Protein AF-A0A1B3JFD3-F1 (afdb_monomer_lite)

Radius of gyration: 46.55 Å; chains: 1; bounding box: 98×53×133 Å

Structure (mmCIF, N/CA/C/O backbone):
data_AF-A0A1B3JFD3-F1
#
_entry.id   AF-A0A1B3JFD3-F1
#
loop_
_atom_site.group_PDB
_atom_site.id
_atom_site.type_symbol
_atom_site.label_atom_id
_atom_site.label_alt_id
_atom_site.label_comp_id
_atom_site.label_asym_id
_atom_site.label_entity_id
_atom_site.label_seq_id
_atom_site.pdbx_PDB_ins_code
_atom_site.Cartn_x
_atom_site.Cartn_y
_atom_site.Cartn_z
_atom_site.occupancy
_atom_site.B_iso_or_equiv
_atom_site.auth_seq_id
_atom_site.auth_comp_id
_atom_site.auth_asym_id
_atom_site.auth_atom_id
_atom_site.pdbx_PDB_model_num
ATOM 1 N N . MET A 1 1 ? -37.558 21.128 37.656 1.00 67.69 1 MET A N 1
ATOM 2 C CA . MET A 1 1 ? -36.703 22.256 37.203 1.00 67.69 1 MET A CA 1
ATOM 3 C C . MET A 1 1 ? -37.104 22.607 35.773 1.00 67.69 1 MET A C 1
ATOM 5 O O . MET A 1 1 ? -37.895 21.861 35.217 1.00 67.69 1 MET A O 1
ATOM 9 N N . SER A 1 2 ? -36.701 23.749 35.204 1.00 84.75 2 SER A N 1
ATOM 10 C CA . SER A 1 2 ? -36.927 23.983 33.767 1.00 84.75 2 SER A CA 1
ATOM 11 C C . SER A 1 2 ? -35.611 23.832 33.019 1.00 84.75 2 SER A C 1
ATOM 13 O O . SER A 1 2 ? -34.576 24.334 33.464 1.00 84.75 2 SER A O 1
ATOM 15 N N . THR A 1 3 ? -35.656 23.081 31.927 1.00 93.62 3 THR A N 1
ATOM 16 C CA . THR A 1 3 ? -34.480 22.686 31.157 1.00 93.62 3 THR A CA 1
ATOM 17 C C . THR A 1 3 ? -34.774 22.901 29.687 1.00 93.62 3 THR A C 1
ATOM 19 O O . THR A 1 3 ? -35.862 22.597 29.202 1.00 93.62 3 THR A O 1
ATOM 22 N N . THR A 1 4 ? -33.798 23.416 28.959 1.00 97.06 4 THR A N 1
ATOM 23 C CA . THR A 1 4 ? -33.841 23.520 27.509 1.00 97.06 4 THR A CA 1
ATOM 24 C C . THR A 1 4 ? -33.035 22.377 26.895 1.00 97.06 4 THR A C 1
ATOM 26 O O . THR A 1 4 ? -31.873 22.170 27.241 1.00 97.06 4 THR A O 1
ATOM 29 N N . LEU A 1 5 ? -33.648 21.653 25.956 1.00 97.81 5 LEU A N 1
ATOM 30 C CA . LEU A 1 5 ? -32.983 20.688 25.084 1.00 97.81 5 LEU A CA 1
ATOM 31 C C . LEU A 1 5 ? -32.737 21.334 23.718 1.00 97.81 5 LEU A C 1
ATOM 33 O O . LEU A 1 5 ? -33.688 21.691 23.017 1.00 97.81 5 LEU A O 1
ATOM 37 N N . LYS A 1 6 ? -31.473 21.444 23.311 1.00 97.62 6 LYS A N 1
ATOM 38 C CA . LYS A 1 6 ? -31.093 21.825 21.943 1.00 97.62 6 LYS A CA 1
ATOM 39 C C . LYS A 1 6 ? -30.665 20.602 21.150 1.00 97.62 6 LYS A C 1
ATOM 41 O O . LYS A 1 6 ? -29.952 19.751 21.667 1.00 97.62 6 LYS A O 1
ATOM 46 N N . VAL A 1 7 ? -31.051 20.553 19.880 1.00 95.06 7 VAL A N 1
ATOM 47 C CA . VAL A 1 7 ? -30.581 19.555 18.913 1.00 95.06 7 VAL A CA 1
ATOM 48 C C . VAL A 1 7 ? -29.623 20.251 17.958 1.00 95.06 7 VAL A C 1
ATOM 50 O O . VAL A 1 7 ? -29.996 21.242 17.325 1.00 95.06 7 VAL A O 1
ATOM 53 N N . LEU A 1 8 ? -28.390 19.763 17.864 1.00 90.62 8 LEU A N 1
ATOM 54 C CA . LEU A 1 8 ? -27.303 20.395 17.119 1.00 90.62 8 LEU A CA 1
ATOM 55 C C . LEU A 1 8 ? -26.774 19.440 16.057 1.00 90.62 8 LEU A C 1
ATOM 57 O O . LEU A 1 8 ? -26.380 18.330 16.388 1.00 90.62 8 LEU A O 1
ATOM 61 N N . ASN A 1 9 ? -26.712 19.877 14.801 1.00 85.12 9 ASN A N 1
ATOM 62 C CA . ASN A 1 9 ? -25.955 19.162 13.769 1.00 85.12 9 ASN A CA 1
ATOM 63 C C . ASN A 1 9 ? -24.519 19.716 13.686 1.00 85.12 9 ASN A C 1
ATOM 65 O O . ASN A 1 9 ? -24.096 20.484 14.547 1.00 85.12 9 ASN A O 1
ATOM 69 N N . ALA A 1 10 ? -23.766 19.370 12.640 1.00 78.81 10 ALA A N 1
ATOM 70 C CA . ALA A 1 10 ? -22.376 19.811 12.465 1.00 78.81 10 ALA A CA 1
ATOM 71 C C . ALA A 1 10 ? -22.173 21.335 12.330 1.00 78.81 10 ALA A C 1
ATOM 73 O O . ALA A 1 10 ? -21.041 21.809 12.383 1.00 78.81 10 ALA A O 1
ATOM 74 N N . LYS A 1 11 ? -23.234 22.113 12.079 1.00 80.00 11 LYS A N 1
ATOM 75 C CA . LYS A 1 11 ? -23.126 23.537 11.710 1.00 80.00 11 LYS A CA 1
ATOM 76 C C . LYS A 1 11 ? -23.985 24.465 12.556 1.00 80.00 11 LYS A C 1
ATOM 78 O O . LYS A 1 11 ? -23.666 25.646 12.657 1.00 80.00 11 LYS A O 1
ATOM 83 N N . THR A 1 12 ? -25.116 23.985 13.068 1.00 87.25 12 THR A N 1
ATOM 84 C CA . THR A 1 12 ? -26.109 24.841 13.715 1.00 87.25 12 THR A CA 1
ATOM 85 C C . THR A 1 12 ? -26.980 24.079 14.712 1.00 87.25 12 THR A C 1
ATOM 87 O O . THR A 1 12 ? -27.042 22.848 14.718 1.00 87.25 12 THR A O 1
ATOM 90 N N . VAL A 1 13 ? -27.693 24.843 15.537 1.00 92.38 13 VAL A N 1
ATOM 91 C CA . VAL A 1 13 ? -28.833 24.355 16.312 1.00 92.38 13 VAL A CA 1
ATOM 92 C C . VAL A 1 13 ? -30.008 24.197 15.347 1.00 92.38 13 VAL A C 1
ATOM 94 O O . VAL A 1 13 ? -30.421 25.158 14.699 1.00 92.38 13 VAL A O 1
ATOM 97 N N . ILE A 1 14 ? -30.521 22.976 15.223 1.00 92.31 14 ILE A N 1
ATOM 98 C CA . ILE A 1 14 ? -31.625 22.627 14.319 1.00 92.31 14 ILE A CA 1
ATOM 99 C C . ILE A 1 14 ? -32.972 22.509 15.037 1.00 92.31 14 ILE A C 1
ATOM 101 O O . ILE A 1 14 ? -34.009 22.550 14.377 1.00 92.31 14 ILE A O 1
ATOM 105 N N . ALA A 1 15 ? -32.973 22.388 16.367 1.00 95.06 15 ALA A N 1
ATOM 106 C CA . ALA A 1 15 ? -34.175 22.479 17.189 1.00 95.06 15 ALA A CA 1
ATOM 107 C C . ALA A 1 15 ? -33.844 22.945 18.615 1.00 95.06 15 ALA A C 1
ATOM 109 O O . ALA A 1 15 ? -32.743 22.710 19.113 1.00 95.06 15 ALA A O 1
ATOM 110 N N . GLU A 1 16 ? -34.810 23.583 19.273 1.00 97.19 16 GLU A N 1
ATOM 111 C CA . GLU A 1 16 ? -34.742 23.999 20.675 1.00 97.19 16 GLU A CA 1
ATOM 112 C C . GLU A 1 16 ? -36.105 23.755 21.332 1.00 97.19 16 GLU A C 1
ATOM 114 O O . GLU A 1 16 ? -37.141 24.176 20.810 1.00 97.19 16 GLU A O 1
ATOM 119 N N . HIS A 1 17 ? -36.104 23.071 22.473 1.00 97.00 17 HIS A N 1
ATOM 120 C CA . HIS A 1 17 ? -37.307 22.692 23.204 1.00 97.00 17 HIS A CA 1
ATOM 121 C C . HIS A 1 17 ? -37.165 23.072 24.673 1.00 97.00 17 HIS A C 1
ATOM 123 O O . HIS A 1 17 ? -36.239 22.624 25.342 1.00 97.00 17 HIS A O 1
ATOM 129 N N . LYS A 1 18 ? -38.103 23.870 25.187 1.00 94.94 18 LYS A N 1
ATOM 130 C CA . LYS A 1 18 ? -38.190 24.174 26.619 1.00 94.94 18 LYS A CA 1
ATOM 131 C C . LYS A 1 18 ? -39.050 23.137 27.322 1.00 94.94 18 LYS A C 1
ATOM 133 O O . LYS A 1 18 ? -40.176 22.892 26.892 1.00 94.94 18 LYS A O 1
ATOM 138 N N . ILE A 1 19 ? -38.530 22.587 28.408 1.00 91.81 19 ILE A N 1
ATOM 139 C CA . ILE A 1 19 ? -39.167 21.565 29.234 1.00 91.81 19 ILE A CA 1
ATOM 140 C C . ILE A 1 19 ? -39.502 22.214 30.569 1.00 91.81 19 ILE A C 1
ATOM 142 O O . ILE A 1 19 ? -38.628 22.764 31.247 1.00 91.81 19 ILE A O 1
ATOM 146 N N . LYS A 1 20 ? -40.780 22.199 30.939 1.00 85.50 20 LYS A N 1
ATOM 147 C CA . LYS A 1 20 ? -41.212 22.651 32.262 1.00 85.50 20 LYS A CA 1
ATOM 148 C C . LYS A 1 20 ? -41.228 21.474 33.223 1.00 85.50 20 LYS A C 1
ATOM 150 O O . LYS A 1 20 ? -41.463 20.341 32.825 1.00 85.50 20 LYS A O 1
ATOM 155 N N . GLN A 1 21 ? -41.066 21.775 34.504 1.00 82.31 21 GLN A N 1
ATOM 156 C CA . GLN A 1 21 ? -41.149 20.781 35.567 1.00 82.31 21 GLN A CA 1
ATOM 157 C C . GLN A 1 21 ? -42.465 19.985 35.497 1.00 82.31 21 GLN A C 1
ATOM 159 O O . GLN A 1 21 ? -43.544 20.583 35.498 1.00 82.31 21 GLN A O 1
ATOM 164 N N . GLY A 1 22 ? -42.358 18.654 35.454 1.00 81.75 22 GLY A N 1
ATOM 165 C CA . GLY A 1 22 ? -43.483 17.714 35.362 1.00 81.75 22 GLY A CA 1
ATOM 166 C C . GLY A 1 22 ? -44.021 17.461 33.943 1.00 81.75 22 GLY A C 1
ATOM 167 O O . GLY A 1 22 ? -44.884 16.594 33.758 1.00 81.75 22 GLY A O 1
ATOM 168 N N . GLU A 1 23 ? -43.535 18.185 32.928 1.00 88.75 23 GLU A N 1
ATOM 169 C CA . GLU A 1 23 ? -43.819 17.897 31.519 1.00 88.75 23 GLU A CA 1
ATOM 170 C C . GLU A 1 23 ? -42.785 16.908 30.966 1.00 88.75 23 GLU A C 1
ATOM 172 O O . GLU A 1 23 ? -41.596 17.031 31.230 1.00 88.75 23 GLU A O 1
ATOM 177 N N . THR A 1 24 ? -43.238 15.953 30.151 1.00 94.44 24 THR A N 1
ATOM 178 C CA . THR A 1 24 ? -42.341 15.048 29.419 1.00 94.44 24 THR A CA 1
ATOM 179 C C . THR A 1 24 ? -42.234 15.528 27.978 1.00 94.44 24 THR A C 1
ATOM 181 O O . THR A 1 24 ? -43.244 15.616 27.274 1.00 94.44 24 THR A O 1
ATOM 184 N N . LEU A 1 25 ? -41.020 15.818 27.522 1.00 96.88 25 LEU A N 1
ATOM 185 C CA . LEU A 1 25 ? -40.725 16.074 26.118 1.00 96.88 25 LEU A CA 1
ATOM 186 C C . LEU A 1 25 ? -40.515 14.749 25.386 1.00 96.88 25 LEU A C 1
ATOM 188 O O . LEU A 1 25 ? -39.756 13.898 25.831 1.00 96.88 25 LEU A O 1
ATOM 192 N N . THR A 1 26 ? -41.139 14.588 24.223 1.00 97.62 26 THR A N 1
ATOM 193 C CA . THR A 1 26 ? -40.917 13.430 23.352 1.00 97.62 26 THR A CA 1
ATOM 194 C C . THR A 1 26 ? -40.580 13.902 21.946 1.00 97.62 26 THR A C 1
ATOM 196 O O . THR A 1 26 ? -41.347 14.658 21.348 1.00 97.62 26 THR A O 1
ATOM 199 N N . LEU A 1 27 ? -39.450 13.448 21.408 1.00 96.19 27 LEU A N 1
ATOM 200 C CA . LEU A 1 27 ? -39.005 13.758 20.048 1.00 96.19 27 LEU A CA 1
ATOM 201 C C . LEU A 1 27 ? -38.367 12.534 19.390 1.00 96.19 27 LEU A C 1
ATOM 203 O O . LEU A 1 27 ? -37.886 11.652 20.083 1.00 96.19 27 LEU A O 1
ATOM 207 N N . ALA A 1 28 ? -38.349 12.491 18.059 1.00 93.31 28 ALA A N 1
ATOM 208 C CA . ALA A 1 28 ? -37.604 11.478 17.315 1.00 93.31 28 ALA A CA 1
ATOM 209 C C . ALA A 1 28 ? -36.118 11.838 17.236 1.00 93.31 28 ALA A C 1
ATOM 211 O O . ALA A 1 28 ? -35.778 13.018 17.062 1.00 93.31 28 ALA A O 1
ATOM 212 N N . ALA A 1 29 ? -35.255 10.826 17.302 1.00 91.00 29 ALA A N 1
ATOM 213 C CA . ALA A 1 29 ? -33.832 11.002 17.107 1.00 91.00 29 ALA A CA 1
ATOM 214 C C . ALA A 1 29 ? -33.533 11.579 15.714 1.00 91.00 29 ALA A C 1
ATOM 216 O O . ALA A 1 29 ? -34.183 11.281 14.708 1.00 91.00 29 ALA A O 1
ATOM 217 N N . LYS A 1 30 ? -32.537 12.457 15.652 1.00 86.81 30 LYS A N 1
ATOM 218 C CA . LYS A 1 30 ? -31.937 12.952 14.418 1.00 86.81 30 LYS A CA 1
ATOM 219 C C . LYS A 1 30 ? -30.592 12.278 14.209 1.00 86.81 30 LYS A C 1
ATOM 221 O O . LYS A 1 30 ? -29.799 12.164 15.137 1.00 86.81 30 LYS A O 1
ATOM 226 N N . VAL A 1 31 ? -30.365 11.839 12.979 1.00 79.38 31 VAL A N 1
ATOM 227 C CA . VAL A 1 31 ? -29.081 11.317 12.514 1.00 79.38 31 VAL A CA 1
ATOM 228 C C . VAL A 1 31 ? -28.057 12.450 12.538 1.00 79.38 31 VAL A C 1
ATOM 230 O O . VAL A 1 31 ? -28.386 13.577 12.161 1.00 79.38 31 VAL A O 1
ATOM 233 N N . GLU A 1 32 ? -26.834 12.143 12.972 1.00 78.88 32 GLU A N 1
ATOM 234 C CA . GLU A 1 32 ? -25.719 13.096 13.019 1.00 78.88 32 GLU A CA 1
ATOM 235 C C . GLU A 1 32 ? -26.036 14.355 13.848 1.00 78.88 32 GLU A C 1
ATOM 237 O O . GLU A 1 32 ? -25.818 15.495 13.414 1.00 78.88 32 GLU A O 1
ATOM 242 N N . ALA A 1 33 ? -26.591 14.148 15.048 1.00 86.62 33 ALA A N 1
ATOM 243 C CA . ALA A 1 33 ? -26.968 15.230 15.946 1.00 86.62 33 ALA A CA 1
ATOM 244 C C . ALA A 1 33 ? -26.522 15.002 17.396 1.00 86.62 33 ALA A C 1
ATOM 246 O O . ALA A 1 33 ? -26.623 13.904 17.936 1.00 86.62 33 ALA A O 1
ATOM 247 N N . ASN A 1 34 ? -26.093 16.075 18.057 1.00 91.12 34 ASN A N 1
ATOM 248 C CA . ASN A 1 34 ? -25.919 16.115 19.506 1.00 91.12 34 ASN A CA 1
ATOM 249 C C . ASN A 1 34 ? -27.153 16.719 20.182 1.00 91.12 34 ASN A C 1
ATOM 251 O O . ASN A 1 34 ? -27.829 17.588 19.622 1.00 91.12 34 ASN A O 1
ATOM 255 N N . TYR A 1 35 ? -27.400 16.292 21.415 1.00 95.56 35 TYR A N 1
ATOM 256 C CA . TYR A 1 35 ? -28.469 16.775 22.278 1.00 95.56 35 TYR A CA 1
ATOM 257 C C . TYR A 1 35 ? -27.849 17.513 23.458 1.00 95.56 35 TYR A C 1
ATOM 259 O O . TYR A 1 35 ? -27.209 16.898 24.306 1.00 95.56 35 TYR A O 1
ATOM 267 N N . GLN A 1 36 ? -28.006 18.833 23.507 1.00 97.25 36 GLN A N 1
ATOM 268 C CA . GLN A 1 36 ? -27.461 19.653 24.583 1.00 97.25 36 GLN A CA 1
ATOM 269 C C . GLN A 1 36 ? -28.533 19.965 25.621 1.00 97.25 36 GLN A C 1
ATOM 271 O O . GLN A 1 36 ? -29.562 20.557 25.284 1.00 97.25 36 GLN A O 1
ATOM 276 N N . LEU A 1 37 ? -28.263 19.612 26.876 1.00 97.75 37 LEU A N 1
ATOM 277 C CA . LEU A 1 37 ? -29.074 19.998 28.027 1.00 97.75 37 LEU A CA 1
ATOM 278 C C . LEU A 1 37 ? -28.576 21.321 28.611 1.00 97.75 37 LEU A C 1
ATOM 280 O O . LEU A 1 37 ? -27.370 21.545 28.735 1.00 97.75 37 LEU A O 1
ATOM 284 N N . ILE A 1 38 ? -29.516 22.191 28.974 1.00 96.69 38 ILE A N 1
ATOM 285 C CA . ILE A 1 38 ? -29.259 23.484 29.614 1.00 96.69 38 ILE A CA 1
ATOM 286 C C . ILE A 1 38 ? -30.293 23.673 30.725 1.00 96.69 38 ILE A C 1
ATOM 288 O O . ILE A 1 38 ? -31.486 23.731 30.450 1.00 96.69 38 ILE A O 1
ATOM 292 N N . ASP A 1 39 ? -29.862 23.773 31.976 1.00 94.00 39 ASP A N 1
ATOM 293 C CA . ASP A 1 39 ? -30.694 24.241 33.081 1.00 94.00 39 ASP A CA 1
ATOM 294 C C . ASP A 1 39 ? -30.946 25.745 32.906 1.00 94.00 39 ASP A C 1
ATOM 296 O O . ASP A 1 39 ? -30.015 26.550 32.840 1.00 94.00 39 ASP A O 1
ATOM 300 N N . ASP A 1 40 ? -32.216 26.143 32.813 1.00 92.81 40 ASP A N 1
ATOM 301 C CA . ASP A 1 40 ? -32.573 27.532 32.506 1.00 92.81 40 ASP A CA 1
ATOM 302 C C . ASP A 1 40 ? -32.236 28.508 33.646 1.00 92.81 40 ASP A C 1
ATOM 304 O O . ASP A 1 40 ? -32.199 29.722 33.426 1.00 92.81 40 ASP A O 1
ATOM 308 N N . LYS A 1 41 ? -32.030 28.013 34.875 1.00 91.50 41 LYS A N 1
ATOM 309 C CA . LYS A 1 41 ? -31.653 28.841 36.027 1.00 91.50 41 LYS A CA 1
ATOM 310 C C . LYS A 1 41 ? -30.163 29.137 36.028 1.00 91.50 41 LYS A C 1
ATOM 312 O O . LYS A 1 41 ? -29.781 30.262 36.345 1.00 91.50 41 LYS A O 1
ATOM 317 N N . THR A 1 42 ? -29.335 28.136 35.738 1.00 93.12 42 THR A N 1
ATOM 318 C CA . THR A 1 42 ? -27.872 28.273 35.812 1.00 93.12 42 THR A CA 1
ATOM 319 C C . THR A 1 42 ? -27.261 28.682 34.473 1.00 93.12 42 THR A C 1
ATOM 321 O O . THR A 1 42 ? -26.206 29.309 34.455 1.00 93.12 42 THR A O 1
ATOM 324 N N . GLY A 1 43 ? -27.924 28.364 33.358 1.00 93.50 43 GLY A N 1
ATOM 325 C CA . GLY A 1 43 ? -27.378 28.506 32.007 1.00 93.50 43 GLY A CA 1
ATOM 326 C C . GLY A 1 43 ? -26.369 27.415 31.627 1.00 93.50 43 GLY A C 1
ATOM 327 O O . GLY A 1 43 ? -25.823 27.461 30.526 1.00 93.50 43 GLY A O 1
ATOM 328 N N . PHE A 1 44 ? -26.138 26.439 32.508 1.00 94.19 44 PHE A N 1
ATOM 329 C CA . PHE A 1 44 ? -25.212 25.318 32.335 1.00 94.19 44 PHE A CA 1
ATOM 330 C C . PHE A 1 44 ? -25.976 24.001 32.179 1.00 94.19 44 PHE A C 1
ATOM 332 O O . PHE A 1 44 ? -27.167 23.930 32.465 1.00 94.19 44 PHE A O 1
ATOM 339 N N . GLY A 1 45 ? -25.313 22.943 31.723 1.00 95.25 45 GLY A N 1
ATOM 340 C CA . GLY A 1 45 ? -25.900 21.606 31.719 1.00 95.25 45 GLY A CA 1
ATOM 341 C C . GLY A 1 45 ? -26.154 21.116 33.151 1.00 95.25 45 GLY A C 1
ATOM 342 O O . GLY A 1 45 ? -25.336 21.393 34.029 1.00 95.25 45 GLY A O 1
ATOM 343 N N . PRO A 1 46 ? -27.256 20.388 33.415 1.00 93.19 46 PRO A N 1
ATOM 344 C CA . PRO A 1 46 ? -27.441 19.694 34.688 1.00 93.19 46 PRO A CA 1
ATOM 345 C C . PRO A 1 46 ? -26.231 18.810 35.009 1.00 93.19 46 PRO A C 1
ATOM 347 O O . PRO A 1 46 ? -25.808 18.043 34.148 1.00 93.19 46 PRO A O 1
ATOM 350 N N . GLU A 1 47 ? -25.682 18.889 36.222 1.00 86.75 47 GLU A N 1
ATOM 351 C CA . GLU A 1 47 ? -24.462 18.142 36.574 1.00 86.75 47 GLU A CA 1
ATOM 352 C C . GLU A 1 47 ? -24.692 16.629 36.607 1.00 86.75 47 GLU A C 1
ATOM 354 O O . GLU A 1 47 ? -23.878 15.873 36.087 1.00 86.75 47 GLU A O 1
ATOM 359 N N . ASN A 1 48 ? -25.819 16.182 37.170 1.00 89.44 48 ASN A N 1
ATOM 360 C CA . ASN A 1 48 ? -26.177 14.770 37.253 1.00 89.44 48 ASN A CA 1
ATOM 361 C C . ASN A 1 48 ? -27.555 14.504 36.656 1.00 89.44 48 ASN A C 1
ATOM 363 O O . ASN A 1 48 ? -28.530 15.192 36.968 1.00 89.44 48 ASN A O 1
ATOM 367 N N . ILE A 1 49 ? -27.642 13.421 35.895 1.00 95.25 49 ILE A N 1
ATOM 368 C CA . ILE A 1 49 ? -28.883 12.901 35.317 1.00 95.25 49 ILE A CA 1
ATOM 369 C C . ILE A 1 49 ? -28.918 11.381 35.480 1.00 95.25 49 ILE A C 1
ATOM 371 O O . ILE A 1 49 ? -27.915 10.757 35.829 1.00 95.25 49 ILE A O 1
ATOM 375 N N . ILE A 1 50 ? -30.068 10.772 35.218 1.00 95.31 50 ILE A N 1
ATOM 376 C CA . ILE A 1 50 ? -30.168 9.326 35.010 1.00 95.31 50 ILE A CA 1
ATOM 377 C C . ILE A 1 50 ? -30.658 9.109 33.585 1.00 95.31 50 ILE A C 1
ATOM 379 O O . ILE A 1 50 ? -31.585 9.779 33.130 1.00 95.31 50 ILE A O 1
ATOM 383 N N . THR A 1 51 ? -30.041 8.170 32.883 1.00 96.88 51 THR A N 1
ATOM 384 C CA . THR A 1 51 ? -30.471 7.749 31.549 1.00 96.88 51 THR A CA 1
ATOM 385 C C . THR A 1 51 ? -30.897 6.295 31.584 1.00 96.88 51 THR A C 1
ATOM 387 O O . THR A 1 51 ? -30.223 5.487 32.218 1.00 96.88 51 THR A O 1
ATOM 390 N N . LYS A 1 52 ? -31.991 5.956 30.904 1.00 95.12 52 LYS A N 1
ATOM 391 C CA . LYS A 1 52 ? -32.475 4.582 30.750 1.00 95.12 52 LYS A CA 1
ATOM 392 C C . LYS A 1 52 ? -32.747 4.301 29.279 1.00 95.12 52 LYS A C 1
ATOM 394 O O . LYS A 1 52 ? -33.418 5.105 28.633 1.00 95.12 52 LYS A O 1
ATOM 399 N N . ARG A 1 53 ? -32.300 3.151 28.780 1.00 95.00 53 ARG A N 1
ATOM 400 C CA . ARG A 1 53 ? -32.791 2.619 27.505 1.00 95.00 53 ARG A CA 1
ATOM 401 C C . ARG A 1 53 ? -34.065 1.812 27.731 1.00 95.00 53 ARG A C 1
ATOM 403 O O . ARG A 1 53 ? -34.138 1.000 28.653 1.00 95.00 53 ARG A O 1
ATOM 410 N N . GLU A 1 54 ? -35.064 2.044 26.896 1.00 93.38 54 GLU A N 1
ATOM 411 C CA . GLU A 1 54 ? -36.268 1.220 26.820 1.00 93.38 54 GLU A CA 1
ATOM 412 C C . GLU A 1 54 ? -36.579 0.983 25.343 1.00 93.38 54 GLU A C 1
ATOM 414 O O . GLU A 1 54 ? -36.861 1.930 24.612 1.00 93.38 54 GLU A O 1
ATOM 419 N N . ASP A 1 55 ? -36.445 -0.265 24.898 1.00 92.50 55 ASP A N 1
ATOM 420 C CA . ASP A 1 55 ? -36.433 -0.647 23.485 1.00 92.50 55 ASP A CA 1
ATOM 421 C C . ASP A 1 55 ? -35.349 0.131 22.707 1.00 92.50 55 ASP A C 1
ATOM 423 O O . ASP A 1 55 ? -34.155 -0.009 22.989 1.00 92.50 55 ASP A O 1
ATOM 427 N N . ASN A 1 56 ? -35.740 0.972 21.746 1.00 91.56 56 ASN A N 1
ATOM 428 C CA . ASN A 1 56 ? -34.831 1.855 21.008 1.00 91.56 56 ASN A CA 1
ATOM 429 C C . ASN A 1 56 ? -34.845 3.301 21.518 1.00 91.56 56 ASN A C 1
ATOM 431 O O . ASN A 1 56 ? -34.133 4.148 20.977 1.00 91.56 56 ASN A O 1
ATOM 435 N N . ASP A 1 57 ? -35.600 3.594 22.574 1.00 95.50 57 ASP A N 1
ATOM 436 C CA . ASP A 1 57 ? -35.765 4.946 23.087 1.00 95.50 57 ASP A CA 1
ATOM 437 C C . ASP A 1 57 ? -34.755 5.233 24.205 1.00 95.50 57 ASP A C 1
ATOM 439 O O . ASP A 1 57 ? -34.508 4.412 25.095 1.00 95.50 57 ASP A O 1
ATOM 443 N N . LEU A 1 58 ? -34.199 6.445 24.193 1.00 97.00 58 LEU A N 1
ATOM 444 C CA . LEU A 1 58 ? -33.438 6.988 25.313 1.00 97.00 58 LEU A CA 1
ATOM 445 C C . LEU A 1 58 ? -34.366 7.825 26.192 1.00 97.00 58 LEU A C 1
ATOM 447 O O . LEU A 1 58 ? -34.894 8.853 25.759 1.00 97.00 58 LEU A O 1
ATOM 451 N N . LYS A 1 59 ? -34.513 7.417 27.451 1.00 97.75 59 LYS A N 1
ATOM 452 C CA . LYS A 1 59 ? -35.210 8.177 28.491 1.00 97.75 59 LYS A CA 1
ATOM 453 C C . LYS A 1 59 ? -34.215 8.891 29.392 1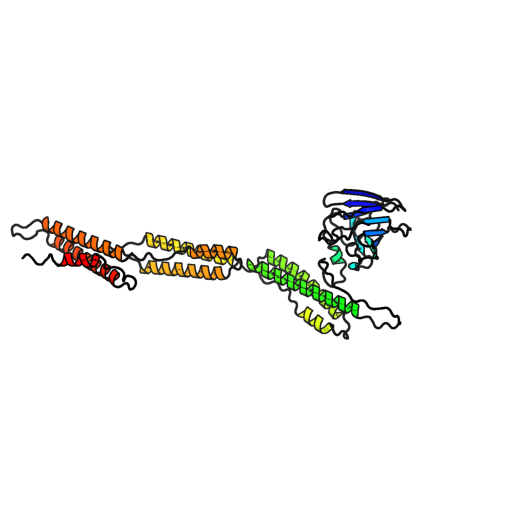.00 97.75 59 LYS A C 1
ATOM 455 O O . LYS A 1 59 ? -33.235 8.292 29.834 1.00 97.75 59 LYS A O 1
ATOM 460 N N . ILE A 1 60 ? -34.489 10.155 29.694 1.00 97.56 60 ILE A N 1
ATOM 461 C CA . ILE A 1 60 ? -33.662 11.003 30.554 1.00 97.56 60 ILE A CA 1
ATOM 462 C C . ILE A 1 60 ? -34.512 11.480 31.728 1.00 97.56 60 ILE A C 1
ATOM 464 O O . ILE A 1 60 ? -35.613 12.002 31.541 1.00 97.56 60 ILE A O 1
ATOM 468 N N . PHE A 1 61 ? -33.962 11.311 32.925 1.00 94.88 61 PHE A N 1
ATOM 469 C CA . PHE A 1 61 ? -34.537 11.740 34.190 1.00 94.88 61 PHE A CA 1
ATOM 470 C C . PHE A 1 61 ? -33.615 12.800 34.791 1.00 94.88 61 PHE A C 1
ATOM 472 O O . PHE A 1 61 ? -32.439 12.546 35.088 1.00 94.88 61 PHE A O 1
ATOM 479 N N . LEU A 1 62 ? -34.145 14.005 34.938 1.00 92.38 62 LEU A N 1
ATOM 480 C CA . LEU A 1 62 ? -33.490 15.126 35.585 1.00 92.38 62 LEU A CA 1
ATOM 481 C C . LEU A 1 62 ? -33.692 14.980 37.098 1.00 92.38 62 LEU A C 1
ATOM 483 O O . LEU A 1 62 ? -34.754 14.578 37.564 1.00 92.38 62 LEU A O 1
ATOM 487 N N . LYS A 1 63 ? -32.673 15.295 37.908 1.00 80.44 63 LYS A N 1
ATOM 488 C CA . LYS A 1 63 ? -32.775 15.200 39.378 1.00 80.44 63 LYS A CA 1
ATOM 489 C C . LYS A 1 63 ? -33.597 16.353 39.965 1.00 80.44 63 LYS A C 1
ATOM 491 O O . LYS A 1 63 ? -33.076 17.167 40.724 1.00 80.44 63 LYS A O 1
ATOM 496 N N . ASP A 1 64 ? -34.874 16.447 39.611 1.00 72.38 64 ASP A N 1
ATOM 497 C CA . ASP A 1 64 ? -35.765 17.530 40.031 1.00 72.38 64 ASP A CA 1
ATOM 498 C C . ASP A 1 64 ? -36.850 17.127 41.044 1.00 72.38 64 ASP A C 1
ATOM 500 O O . ASP A 1 64 ? -37.666 17.964 41.446 1.00 72.38 64 ASP A O 1
ATOM 504 N N . GLY A 1 65 ? -36.775 15.882 41.523 1.00 65.19 65 GLY A N 1
ATOM 505 C CA . GLY A 1 65 ? -37.621 15.330 42.577 1.00 65.19 65 GLY A CA 1
ATOM 506 C C . GLY A 1 65 ? -38.807 14.509 42.071 1.00 65.19 65 GLY A C 1
ATOM 507 O O . GLY A 1 65 ? -39.521 13.951 42.905 1.00 65.19 65 GLY A O 1
ATOM 508 N N . ASP A 1 66 ? -39.009 14.413 40.753 1.00 72.94 66 ASP A N 1
ATOM 509 C CA . ASP A 1 66 ? -39.938 13.464 40.134 1.00 72.94 66 ASP A CA 1
ATOM 510 C C . ASP A 1 66 ? -39.232 12.126 39.813 1.00 72.94 66 ASP A C 1
ATOM 512 O O . ASP A 1 66 ? -38.011 12.049 39.676 1.00 72.94 66 ASP A O 1
ATOM 516 N N . VAL A 1 67 ? -40.010 11.046 39.747 1.00 77.81 67 VAL A N 1
ATOM 517 C CA . VAL A 1 67 ? -39.588 9.710 39.286 1.00 77.81 67 VAL A CA 1
ATOM 518 C C . VAL A 1 67 ? -39.972 9.452 37.825 1.00 77.81 67 VAL A C 1
ATOM 520 O O . VAL A 1 67 ? -39.618 8.413 37.268 1.00 77.81 67 VAL A O 1
ATOM 523 N N . LYS A 1 68 ? -40.732 10.367 37.219 1.00 88.38 68 LYS A N 1
ATOM 524 C CA . LYS A 1 68 ? -41.164 10.327 35.822 1.00 88.38 68 LYS A CA 1
ATOM 525 C C . LYS A 1 68 ? -40.050 10.794 34.881 1.00 88.38 68 LYS A C 1
ATOM 527 O O . LYS A 1 68 ? -39.249 11.646 35.242 1.00 88.38 68 LYS A O 1
ATOM 532 N N . GLU A 1 69 ? -40.018 10.261 33.662 1.00 93.62 69 GLU A N 1
ATOM 533 C CA . GLU A 1 69 ? -39.109 10.738 32.621 1.00 93.62 69 GLU A CA 1
ATOM 534 C C . GLU A 1 69 ? -39.436 12.174 32.173 1.00 93.62 69 GLU A C 1
ATOM 536 O O . GLU A 1 69 ? -40.591 12.523 31.888 1.00 93.62 69 GLU A O 1
ATOM 541 N N . ASP A 1 70 ? -38.399 12.999 32.044 1.00 95.56 70 ASP A N 1
ATOM 542 C CA . ASP A 1 70 ? -38.513 14.380 31.565 1.00 95.56 70 ASP A CA 1
ATOM 543 C C . ASP A 1 70 ? -38.364 14.463 30.046 1.00 95.56 70 ASP A C 1
ATOM 545 O O . ASP A 1 70 ? -38.979 15.306 29.391 1.00 95.56 70 ASP A O 1
ATOM 549 N N . ILE A 1 71 ? -37.534 13.593 29.461 1.00 97.44 71 ILE A N 1
ATOM 550 C CA . ILE A 1 71 ? -37.230 13.595 28.028 1.00 97.44 71 ILE A CA 1
ATOM 551 C C . ILE A 1 71 ? -37.203 12.159 27.511 1.00 97.44 71 ILE A C 1
ATOM 553 O O . ILE A 1 71 ? -36.548 11.294 28.087 1.00 97.44 71 ILE A O 1
ATOM 557 N N . VAL A 1 72 ? -37.873 11.930 26.384 1.00 97.88 72 VAL A N 1
ATOM 558 C CA . VAL A 1 72 ? -37.823 10.693 25.602 1.00 97.88 72 VAL A CA 1
ATOM 559 C C . VAL A 1 72 ? -37.352 11.033 24.193 1.00 97.88 72 VAL A C 1
ATOM 561 O O . VAL A 1 72 ? -38.038 11.747 23.453 1.00 97.88 72 VAL A O 1
ATOM 564 N N . ILE A 1 73 ? -36.182 10.522 23.823 1.00 96.94 73 ILE A N 1
ATOM 565 C CA . ILE A 1 73 ? -35.665 10.588 22.457 1.00 96.94 73 ILE A CA 1
ATOM 566 C C . ILE A 1 73 ? -35.931 9.232 21.815 1.00 96.94 73 ILE A C 1
ATOM 568 O O . ILE A 1 73 ? -35.275 8.243 22.138 1.00 96.94 73 ILE A O 1
ATOM 572 N N . LYS A 1 74 ? -36.931 9.200 20.938 1.00 95.06 74 LYS A N 1
ATOM 573 C CA . LYS A 1 74 ? -37.369 7.989 20.256 1.00 95.06 74 LYS A CA 1
ATOM 574 C C . LYS A 1 74 ? -36.362 7.522 19.231 1.00 95.06 74 LYS A C 1
ATOM 576 O O . LYS A 1 74 ? -35.767 8.371 18.564 1.00 95.06 74 LYS A O 1
ATOM 581 N N . ASP A 1 75 ? -36.230 6.209 19.088 1.00 91.44 75 ASP A N 1
ATOM 582 C CA . ASP A 1 75 ? -35.360 5.582 18.087 1.00 91.44 75 ASP A CA 1
ATOM 583 C C . ASP A 1 75 ? -33.895 6.051 18.207 1.00 91.44 75 ASP A C 1
ATOM 585 O O . ASP A 1 75 ? -33.153 6.143 17.232 1.00 91.44 75 ASP A O 1
ATOM 589 N N . TYR A 1 76 ? -33.468 6.400 19.426 1.00 90.94 76 TYR A N 1
ATOM 590 C CA . TYR A 1 76 ? -32.101 6.833 19.706 1.00 90.94 76 TYR A CA 1
ATOM 591 C C . TYR A 1 76 ? -31.085 5.717 19.437 1.00 90.94 76 TYR A C 1
ATOM 593 O O . TYR A 1 76 ? -29.980 6.017 18.988 1.00 90.94 76 TYR A O 1
ATOM 601 N N . TYR A 1 77 ? -31.479 4.461 19.680 1.00 85.94 77 TYR A N 1
ATOM 602 C CA . TYR A 1 77 ? -30.674 3.253 19.467 1.00 85.94 77 TYR A CA 1
ATOM 603 C C . TYR A 1 77 ? -31.033 2.473 18.198 1.00 85.94 77 TYR A C 1
ATOM 605 O O . TYR A 1 77 ? -30.618 1.326 18.068 1.00 85.94 77 TYR A O 1
ATOM 613 N N . ASP A 1 78 ? -31.828 3.044 17.292 1.00 80.19 78 ASP A N 1
ATOM 614 C CA . ASP A 1 78 ? -32.241 2.332 16.084 1.00 80.19 78 ASP A CA 1
ATOM 615 C C . ASP A 1 78 ? -31.073 2.174 15.086 1.00 80.19 78 ASP A C 1
ATOM 617 O O . ASP A 1 78 ? -30.410 3.142 14.705 1.00 80.19 78 ASP A O 1
ATOM 621 N N . GLU A 1 79 ? -30.810 0.927 14.687 1.00 59.53 79 GLU A N 1
ATOM 622 C CA . GLU A 1 79 ? -29.622 0.484 13.942 1.00 59.53 79 GLU A CA 1
ATOM 623 C C . GLU A 1 79 ? -29.822 0.480 12.407 1.00 59.53 79 GLU A C 1
ATOM 625 O O . GLU A 1 79 ? -28.880 0.184 11.663 1.00 59.53 79 GLU A O 1
ATOM 630 N N . GLU A 1 80 ? -31.004 0.853 11.888 1.00 52.25 80 GLU A N 1
ATOM 631 C CA . GLU A 1 80 ? -31.347 0.797 10.445 1.00 52.25 80 GLU A CA 1
ATOM 632 C C . GLU A 1 80 ? -30.498 1.702 9.514 1.00 52.25 80 GLU A C 1
ATOM 634 O O . GLU A 1 80 ? -30.688 1.706 8.296 1.00 52.25 80 GLU A O 1
ATOM 639 N N . ALA A 1 81 ? -29.497 2.421 10.030 1.00 41.59 81 ALA A N 1
ATOM 640 C CA . ALA A 1 81 ? -28.572 3.241 9.242 1.00 41.59 81 ALA A CA 1
ATOM 641 C C . ALA A 1 81 ? -27.112 2.748 9.230 1.00 41.59 81 ALA A C 1
ATOM 643 O O . ALA A 1 81 ? -26.235 3.510 8.817 1.00 41.59 81 ALA A O 1
ATOM 644 N N . GLY A 1 82 ? -26.808 1.526 9.693 1.00 40.28 82 GLY A N 1
ATOM 645 C CA . GLY A 1 82 ? -25.423 1.019 9.710 1.00 40.28 82 GLY A CA 1
ATOM 646 C C . GLY A 1 82 ? -24.455 1.912 10.502 1.00 40.28 82 GLY A C 1
ATOM 647 O O . GLY A 1 82 ? -23.258 1.948 10.222 1.00 40.28 82 GLY A O 1
ATOM 648 N N . LYS A 1 83 ? -24.991 2.676 11.457 1.00 49.25 83 LYS A N 1
ATOM 649 C CA . LYS A 1 83 ? -24.275 3.590 12.339 1.00 49.25 83 LYS A CA 1
ATOM 650 C C . LYS A 1 83 ? -24.742 3.281 13.754 1.00 49.25 83 LYS A C 1
ATOM 652 O O . LYS A 1 83 ? -25.865 3.614 14.115 1.00 49.25 83 LYS A O 1
ATOM 657 N N . GLU A 1 84 ? -23.865 2.661 14.534 1.00 55.19 84 GLU A N 1
ATOM 658 C CA . GLU A 1 84 ? -23.855 2.742 16.000 1.00 55.19 84 GLU A CA 1
ATOM 659 C C . GLU A 1 84 ? -24.244 4.164 16.429 1.00 55.19 84 GLU A C 1
ATOM 661 O O . GLU A 1 84 ? -23.870 5.117 15.736 1.00 55.19 84 GLU A O 1
ATOM 666 N N . THR A 1 85 ? -24.987 4.342 17.527 1.00 56.44 85 THR A N 1
ATOM 667 C CA . THR A 1 85 ? -25.570 5.648 17.885 1.00 56.44 85 THR A CA 1
ATOM 668 C C . THR A 1 85 ? -24.514 6.762 17.862 1.00 56.44 85 THR A C 1
ATOM 670 O O . THR A 1 85 ? -23.716 6.912 18.788 1.00 56.44 85 THR A O 1
ATOM 673 N N . SER A 1 86 ? -24.496 7.566 16.795 1.00 61.75 86 SER A N 1
ATOM 674 C CA . SER A 1 86 ? -23.465 8.589 16.566 1.00 61.75 86 SER A CA 1
ATOM 675 C C . SER A 1 86 ? -23.754 9.901 17.301 1.00 61.75 86 SER A C 1
ATOM 677 O O . SER A 1 86 ? -23.135 10.930 17.029 1.00 61.75 86 SER A O 1
ATOM 679 N N . ASN A 1 87 ? -24.775 9.894 18.151 1.00 77.56 87 ASN A N 1
ATOM 680 C CA . ASN A 1 87 ? -25.356 11.068 18.774 1.00 77.56 87 ASN A CA 1
ATOM 681 C C . ASN A 1 87 ? -24.854 11.179 20.212 1.00 77.56 87 ASN A C 1
ATOM 683 O O . ASN A 1 87 ? -24.954 10.209 20.959 1.00 77.56 87 ASN A O 1
ATOM 687 N N . LEU A 1 88 ? -24.376 12.349 20.636 1.00 87.69 88 LEU A N 1
ATOM 688 C CA . LEU A 1 88 ? -23.957 12.561 22.025 1.00 87.69 88 LEU A CA 1
ATOM 689 C C . LEU A 1 88 ? -25.011 13.333 22.816 1.00 87.69 88 LEU A C 1
ATOM 691 O O . LEU A 1 88 ? -25.632 14.265 22.301 1.00 87.69 88 LEU A O 1
ATOM 695 N N . LEU A 1 89 ? -25.163 12.977 24.091 1.00 93.69 89 LEU A N 1
ATOM 696 C CA . LEU A 1 89 ? -25.812 13.821 25.088 1.00 93.69 89 LEU A CA 1
ATOM 697 C C . LEU A 1 89 ? -24.731 14.683 25.751 1.00 93.69 89 LEU A C 1
ATOM 699 O O . LEU A 1 89 ? -23.748 14.150 26.269 1.00 93.69 89 LEU A O 1
ATOM 703 N N . ILE A 1 90 ? -24.890 16.006 25.705 1.00 94.75 90 ILE A N 1
ATOM 704 C CA . ILE A 1 90 ? -23.856 16.976 26.095 1.00 94.75 90 ILE A CA 1
ATOM 705 C C . ILE A 1 90 ? -24.420 18.119 26.948 1.00 94.75 90 ILE A C 1
ATOM 707 O O . ILE A 1 90 ? -25.626 18.367 26.977 1.00 94.75 90 ILE A O 1
ATOM 711 N N . GLY A 1 91 ? -23.537 18.865 27.604 1.00 95.25 91 GLY A N 1
ATOM 712 C CA . GLY A 1 91 ? -23.867 20.064 28.375 1.00 95.25 91 GLY A CA 1
ATOM 713 C C . GLY A 1 91 ? -22.678 21.021 28.455 1.00 95.25 91 GLY A C 1
ATOM 714 O O . GLY A 1 91 ? -21.540 20.631 28.203 1.00 95.25 91 GLY A O 1
ATOM 715 N N . GLN A 1 92 ? -22.936 22.289 28.778 1.00 94.00 92 GLN A N 1
ATOM 716 C CA . GLN A 1 92 ? -21.876 23.255 29.093 1.00 94.00 92 GLN A CA 1
ATOM 717 C C . GLN A 1 92 ? -21.675 23.297 30.607 1.00 94.00 92 GLN A C 1
ATOM 719 O O . GLN A 1 92 ? -22.645 23.554 31.311 1.00 94.00 92 GLN A O 1
ATOM 724 N N . ALA A 1 93 ? -20.467 23.065 31.113 1.00 87.88 93 ALA A N 1
ATOM 725 C CA . ALA A 1 93 ? -20.181 23.182 32.543 1.00 87.88 93 ALA A CA 1
ATOM 726 C C . ALA A 1 93 ? -19.944 24.647 32.962 1.00 87.88 93 ALA A C 1
ATOM 728 O O . ALA A 1 93 ? -19.849 25.549 32.122 1.00 87.88 93 ALA A O 1
ATOM 729 N N . ASP A 1 94 ? -19.831 24.878 34.270 1.00 85.75 94 ASP A N 1
ATOM 730 C CA . ASP A 1 94 ? -19.617 26.195 34.889 1.00 85.75 94 ASP A CA 1
ATOM 731 C C . ASP A 1 94 ? -18.341 26.913 34.405 1.00 85.75 94 ASP A C 1
ATOM 733 O O . ASP A 1 94 ? -18.292 28.143 34.325 1.00 85.75 94 ASP A O 1
ATOM 737 N N . ASN A 1 95 ? -17.335 26.145 33.990 1.00 81.12 95 ASN A N 1
ATOM 738 C CA . ASN A 1 95 ? -16.096 26.617 33.373 1.00 81.12 95 ASN A CA 1
ATOM 739 C C . ASN A 1 95 ? -16.261 27.107 31.915 1.00 81.12 95 ASN A C 1
ATOM 741 O O . ASN A 1 95 ? -15.284 27.507 31.276 1.00 81.12 95 ASN A O 1
ATOM 745 N N . GLY A 1 96 ? -17.483 27.072 31.375 1.00 85.31 96 GLY A N 1
ATOM 746 C CA . GLY A 1 96 ? -17.813 27.507 30.019 1.00 85.31 96 GLY A CA 1
ATOM 747 C C . GLY A 1 96 ? -17.468 26.501 28.919 1.00 85.31 96 GLY A C 1
ATOM 748 O O . GLY A 1 96 ? -17.672 26.805 27.743 1.00 85.31 96 GLY A O 1
ATOM 749 N N . LYS A 1 97 ? -16.946 25.324 29.273 1.00 88.38 97 LYS A N 1
ATOM 750 C CA . LYS A 1 97 ? -16.559 24.262 28.337 1.00 88.38 97 LYS A CA 1
ATOM 751 C C . LYS A 1 97 ? -17.689 23.261 28.138 1.00 88.38 97 LYS A C 1
ATOM 753 O O . LYS A 1 97 ? -18.581 23.137 28.974 1.00 88.38 97 LYS A O 1
ATOM 758 N N . ILE A 1 98 ? -17.660 22.562 27.008 1.00 88.56 98 ILE A N 1
ATOM 759 C CA . ILE A 1 98 ? -18.672 21.569 26.643 1.00 88.56 98 ILE A CA 1
ATOM 760 C C . ILE A 1 98 ? -18.157 20.178 26.999 1.00 88.56 98 ILE A C 1
ATOM 762 O O . ILE A 1 98 ? -17.022 19.847 26.672 1.00 88.56 98 ILE A O 1
ATOM 766 N N . TYR A 1 99 ? -19.003 19.360 27.615 1.00 86.44 99 TYR A N 1
ATOM 767 C CA . TYR A 1 99 ? -18.689 17.982 27.992 1.00 86.44 99 TYR A CA 1
ATOM 768 C C . TYR A 1 99 ? -19.816 17.037 27.584 1.00 86.44 99 TYR A C 1
ATOM 770 O O . TYR A 1 99 ? -20.963 17.458 27.403 1.00 86.44 99 TYR A O 1
ATOM 778 N N . ALA A 1 100 ? -19.482 15.756 27.449 1.00 91.00 100 ALA A N 1
ATOM 779 C CA . ALA A 1 100 ? -20.469 14.690 27.350 1.00 91.00 100 ALA A CA 1
ATOM 780 C C . ALA A 1 100 ? -20.989 14.298 28.741 1.00 91.00 100 ALA A C 1
ATOM 782 O O . ALA A 1 100 ? -20.354 14.565 29.764 1.00 91.00 100 ALA A O 1
ATOM 783 N N . TYR A 1 101 ? -22.144 13.640 28.766 1.00 91.31 101 TYR A N 1
ATOM 784 C CA . TYR A 1 101 ? -22.583 12.896 29.940 1.00 91.31 101 TYR A CA 1
ATOM 785 C C . TYR A 1 101 ? -21.929 11.515 29.945 1.00 91.31 101 TYR A C 1
ATOM 787 O O . TYR A 1 101 ? -22.117 10.738 29.007 1.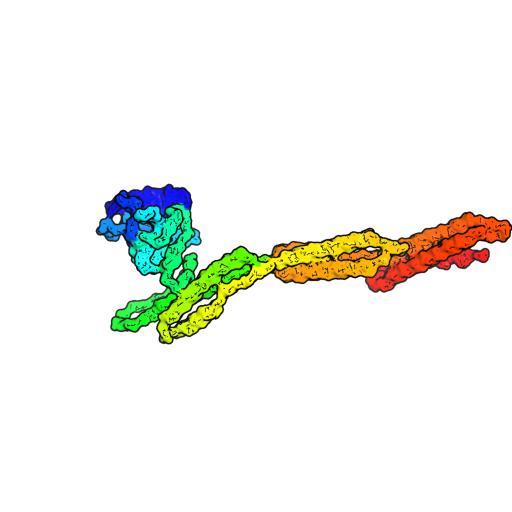00 91.31 101 TYR A O 1
ATOM 795 N N . ILE A 1 102 ? -21.158 11.238 30.994 1.00 86.62 102 ILE A N 1
ATOM 796 C CA . ILE A 1 102 ? -20.422 9.986 31.186 1.00 86.62 102 ILE A CA 1
ATOM 797 C C . ILE A 1 102 ? -21.000 9.197 32.367 1.00 86.62 102 ILE A C 1
ATOM 799 O O . ILE A 1 102 ? -21.522 9.811 33.304 1.00 86.62 102 ILE A O 1
ATOM 803 N N . PRO A 1 103 ? -20.897 7.858 32.369 1.00 86.88 103 PRO A N 1
ATOM 804 C CA . PRO A 1 103 ? -21.428 7.041 33.447 1.00 86.88 103 PRO A CA 1
ATOM 805 C C . PRO A 1 103 ? -20.669 7.311 34.742 1.00 86.88 103 PRO A C 1
ATOM 807 O O . PRO A 1 103 ? -19.443 7.213 34.794 1.00 86.88 103 PRO A O 1
ATOM 810 N N . GLU A 1 104 ? -21.409 7.595 35.811 1.00 78.88 104 GLU A N 1
ATOM 811 C CA . GLU A 1 104 ? -20.841 7.804 37.149 1.00 78.88 104 GLU A CA 1
ATOM 812 C C . GLU A 1 104 ? -20.134 6.536 37.664 1.00 78.88 104 GLU A C 1
ATOM 814 O O . GLU A 1 104 ? -19.182 6.617 38.435 1.00 78.88 104 GLU A O 1
ATOM 819 N N . SER A 1 105 ? -20.559 5.360 37.187 1.00 72.94 105 SER A N 1
ATOM 820 C CA . SER A 1 105 ? -19.942 4.067 37.499 1.00 72.94 105 SER A CA 1
ATOM 821 C C . SER A 1 105 ? -18.539 3.891 36.907 1.00 72.94 105 SER A C 1
ATOM 823 O O . SER A 1 105 ? -17.807 3.001 37.338 1.00 72.94 105 SER A O 1
ATOM 825 N N . GLY A 1 106 ? -18.168 4.687 35.897 1.00 66.56 106 GLY A N 1
ATOM 826 C CA . GLY A 1 106 ? -16.956 4.481 35.103 1.00 66.56 106 GLY A CA 1
ATOM 827 C C . GLY A 1 106 ? -17.016 3.272 34.158 1.00 66.56 106 GLY A C 1
ATOM 828 O O . GLY A 1 106 ? -16.015 2.945 33.525 1.00 66.56 106 GLY A O 1
ATOM 829 N N . VAL A 1 107 ? -18.164 2.595 34.036 1.00 71.94 107 VAL A N 1
ATOM 830 C CA . VAL A 1 107 ? -18.330 1.400 33.193 1.00 71.94 107 VAL A CA 1
ATOM 831 C C . VAL A 1 107 ? -18.768 1.797 31.783 1.00 71.94 107 VAL A C 1
ATOM 833 O O . VAL A 1 107 ? -19.792 2.446 31.602 1.00 71.94 107 VAL A O 1
ATOM 836 N N . LYS A 1 108 ? -18.045 1.352 30.747 1.00 74.00 108 LYS A N 1
ATOM 837 C CA . LYS A 1 108 ? -18.349 1.708 29.344 1.00 74.00 108 LYS A CA 1
ATOM 838 C C . LYS A 1 108 ? -19.757 1.327 28.884 1.00 74.00 108 LYS A C 1
ATOM 840 O O . LYS A 1 108 ? -20.365 2.079 28.137 1.00 74.00 108 LYS A O 1
ATOM 845 N N . THR A 1 109 ? -20.270 0.170 29.297 1.00 75.25 109 THR A N 1
ATOM 846 C CA . THR A 1 109 ? -21.615 -0.291 28.903 1.00 75.25 109 THR A CA 1
ATOM 847 C C . THR A 1 109 ? -22.737 0.529 29.537 1.00 75.25 109 THR A C 1
ATOM 849 O O . THR A 1 109 ? -23.873 0.446 29.086 1.00 75.25 109 THR A O 1
ATOM 852 N N . ASP A 1 110 ? -22.419 1.342 30.546 1.00 82.88 110 ASP A N 1
ATOM 853 C CA . ASP A 1 110 ? -23.362 2.263 31.180 1.00 82.88 110 ASP A CA 1
ATOM 854 C C . ASP A 1 110 ? -23.384 3.631 30.478 1.00 82.88 110 ASP A C 1
ATOM 856 O O . ASP A 1 110 ? -24.149 4.519 30.858 1.00 82.88 110 ASP A O 1
ATOM 860 N N . ALA A 1 111 ? -22.539 3.829 29.461 1.00 86.50 111 ALA A N 1
ATOM 861 C CA . ALA A 1 111 ? -22.524 5.039 28.657 1.00 86.50 111 ALA A CA 1
ATOM 862 C C . ALA A 1 111 ? -23.837 5.211 27.889 1.00 86.50 111 ALA A C 1
ATOM 864 O O . ALA A 1 111 ? -24.364 4.248 27.336 1.00 86.50 111 ALA A O 1
ATOM 865 N N . VAL A 1 112 ? -24.307 6.456 27.759 1.00 90.50 112 VAL A N 1
ATOM 866 C CA . VAL A 1 112 ? -25.567 6.790 27.066 1.00 90.50 112 VAL A CA 1
ATOM 867 C C . VAL A 1 112 ? -25.662 6.140 25.681 1.00 90.50 112 VAL A C 1
ATOM 869 O O . VAL A 1 112 ? -26.699 5.585 25.345 1.00 90.50 112 VAL A O 1
ATOM 872 N N . SER A 1 113 ? -24.581 6.134 24.903 1.00 84.75 113 SER A N 1
ATOM 873 C CA . SER A 1 113 ? -24.540 5.548 23.554 1.00 84.75 113 SER A CA 1
ATOM 874 C C . SER A 1 113 ? -24.518 4.010 23.521 1.00 84.75 113 SER A C 1
ATOM 876 O O . SER A 1 113 ? -24.661 3.427 22.456 1.00 84.75 113 SER A O 1
ATOM 878 N N . LEU A 1 114 ? -24.309 3.340 24.657 1.00 81.81 114 LEU A N 1
ATOM 879 C CA . LEU A 1 114 ? -24.063 1.893 24.736 1.00 81.81 114 LEU A CA 1
ATOM 880 C C . LEU A 1 114 ? -24.983 1.159 25.721 1.00 81.81 114 LEU A C 1
ATOM 882 O O . LEU A 1 114 ? -24.794 -0.039 25.936 1.00 81.81 114 LEU A O 1
ATOM 886 N N . LEU A 1 115 ? -25.965 1.847 26.313 1.00 82.69 115 LEU A N 1
ATOM 887 C CA . LEU A 1 115 ? -26.900 1.226 27.247 1.00 82.69 115 LEU A CA 1
ATOM 888 C C . LEU A 1 115 ? -27.568 0.003 26.609 1.00 82.69 115 LEU A C 1
ATOM 890 O O . LEU A 1 115 ? -28.136 0.066 25.512 1.00 82.69 115 LEU A O 1
ATOM 894 N N . ALA A 1 116 ? -27.523 -1.117 27.326 1.00 82.00 116 ALA A N 1
ATOM 895 C CA . ALA A 1 116 ? -28.358 -2.264 27.008 1.00 82.00 116 ALA A CA 1
ATOM 896 C C . ALA A 1 116 ? -29.827 -1.941 27.319 1.00 82.00 116 ALA A C 1
ATOM 898 O O . ALA A 1 116 ? -30.128 -1.079 28.149 1.00 82.00 116 ALA A O 1
ATOM 899 N N . ASP A 1 117 ? -30.749 -2.626 26.644 1.00 86.06 117 ASP A N 1
ATOM 900 C CA . ASP A 1 117 ? -32.178 -2.440 26.891 1.00 86.06 117 ASP A CA 1
ATOM 901 C C . ASP A 1 117 ? -32.528 -2.671 28.374 1.00 86.06 117 ASP A C 1
ATOM 903 O O . ASP A 1 117 ? -31.938 -3.512 29.056 1.00 86.06 117 ASP A O 1
ATOM 907 N N . GLN A 1 118 ? -33.470 -1.874 28.876 1.00 85.12 118 GLN A N 1
ATOM 908 C CA . GLN A 1 118 ? -33.909 -1.788 30.270 1.00 85.12 118 GLN A CA 1
ATOM 909 C C . GLN A 1 118 ? -32.855 -1.333 31.291 1.00 85.12 118 GLN A C 1
ATOM 911 O O . GLN A 1 118 ? -33.187 -1.217 32.476 1.00 85.12 118 GLN A O 1
ATOM 916 N N . VAL A 1 119 ? -31.621 -1.019 30.883 1.00 86.94 119 VAL A N 1
ATOM 917 C CA . VAL A 1 119 ? -30.583 -0.531 31.803 1.00 86.94 119 VAL A CA 1
ATOM 918 C C . VAL A 1 119 ? -30.762 0.958 32.065 1.00 86.94 119 VAL A C 1
ATOM 920 O O . VAL A 1 119 ? -30.851 1.761 31.135 1.00 86.94 119 VAL A O 1
ATOM 923 N N . ALA A 1 120 ? -30.790 1.320 33.350 1.00 91.50 120 ALA A N 1
ATOM 924 C CA . ALA A 1 120 ? -30.713 2.694 33.826 1.00 91.50 120 ALA A CA 1
ATOM 925 C C . ALA A 1 120 ? -29.349 2.941 34.479 1.00 91.50 120 ALA A C 1
ATOM 927 O O . ALA A 1 120 ? -28.927 2.160 35.331 1.00 91.50 120 ALA A O 1
ATOM 928 N N . ALA A 1 121 ? -28.694 4.041 34.123 1.00 89.44 121 ALA A N 1
ATOM 929 C CA . ALA A 1 121 ? -27.381 4.401 34.638 1.00 89.44 121 ALA A CA 1
ATOM 930 C C . ALA A 1 121 ? -27.323 5.887 35.032 1.00 89.44 121 ALA A C 1
ATOM 932 O O . ALA A 1 121 ? -27.707 6.747 34.227 1.00 89.44 121 ALA A O 1
ATOM 933 N N . PRO A 1 122 ? -26.828 6.218 36.238 1.00 89.88 122 PRO A N 1
ATOM 934 C CA . PRO A 1 122 ? -26.475 7.586 36.598 1.00 89.88 122 PRO A CA 1
ATOM 935 C C . PRO A 1 122 ? -25.347 8.113 35.710 1.00 89.88 122 PRO A C 1
ATOM 937 O O . PRO A 1 122 ? -24.342 7.432 35.497 1.00 89.88 122 PRO A O 1
ATOM 940 N N . GLN A 1 123 ? -25.510 9.337 35.216 1.00 93.25 123 GLN A N 1
ATOM 941 C CA . GLN A 1 123 ? -24.506 10.034 34.424 1.00 93.25 123 GLN A CA 1
ATOM 942 C C . GLN A 1 123 ? -24.109 11.342 35.103 1.00 93.25 123 GLN A C 1
ATOM 944 O O . GLN A 1 123 ? -24.908 11.976 35.805 1.00 93.25 123 GLN A O 1
ATOM 949 N N . ILE A 1 124 ? -22.887 11.773 34.828 1.00 87.94 124 ILE A N 1
ATOM 950 C CA . ILE A 1 124 ? -22.347 13.058 35.247 1.00 87.94 124 ILE A CA 1
ATOM 951 C C . ILE A 1 124 ? -21.827 13.823 34.030 1.00 87.94 124 ILE A C 1
ATOM 953 O O . ILE A 1 124 ? -21.273 13.232 33.103 1.00 87.94 124 ILE A O 1
ATOM 957 N N . LEU A 1 125 ? -22.028 15.137 34.013 1.00 89.12 125 LEU A N 1
ATOM 958 C CA . LEU A 1 125 ? -21.439 16.011 33.005 1.00 89.12 125 LEU A CA 1
ATOM 959 C C . LEU A 1 125 ? -19.934 16.145 33.280 1.00 89.12 125 LEU A C 1
ATOM 961 O O . LEU A 1 125 ? -19.547 16.743 34.283 1.00 89.12 125 LEU A O 1
ATOM 965 N N . GLY A 1 126 ? -19.080 15.594 32.417 1.00 79.25 126 GLY A N 1
ATOM 966 C CA . GLY A 1 126 ? -17.636 15.633 32.659 1.00 79.25 126 GLY A CA 1
ATOM 967 C C . GLY A 1 126 ? -16.797 14.770 31.721 1.00 79.25 126 GLY A C 1
ATOM 968 O O . GLY A 1 126 ? -17.243 14.374 30.646 1.00 79.25 126 GLY A O 1
ATOM 969 N N . GLY A 1 127 ? -15.556 14.504 32.138 1.00 75.38 127 GLY A N 1
ATOM 970 C CA . GLY A 1 127 ? -14.529 13.861 31.315 1.00 75.38 127 GLY A CA 1
ATOM 971 C C . GLY A 1 127 ? -13.696 14.885 30.543 1.00 75.38 127 GLY A C 1
ATOM 972 O O . GLY A 1 127 ? -13.373 15.951 31.071 1.00 75.38 127 GLY A O 1
ATOM 973 N N . ASP A 1 128 ? -13.357 14.563 29.298 1.00 71.00 128 ASP A N 1
ATOM 974 C CA . ASP A 1 128 ? -12.573 15.444 28.432 1.00 71.00 128 ASP A CA 1
ATOM 975 C C . ASP A 1 128 ? -13.430 16.542 27.786 1.00 71.00 128 ASP A C 1
ATOM 977 O O . ASP A 1 128 ? -14.581 16.325 27.399 1.00 71.00 128 ASP A O 1
ATOM 981 N N . GLU A 1 129 ? -12.846 17.734 27.643 1.00 78.88 129 GLU A N 1
ATOM 982 C CA . GLU A 1 129 ? -13.482 18.876 26.977 1.00 78.88 129 GLU A CA 1
ATOM 983 C C . GLU A 1 129 ? -13.763 18.559 25.501 1.00 78.88 129 GLU A C 1
ATOM 985 O O . GLU A 1 129 ? -12.864 18.212 24.737 1.00 78.88 129 GLU A O 1
ATOM 990 N N . LEU A 1 130 ? -15.001 18.765 25.059 1.00 77.31 130 LEU A N 1
ATOM 991 C CA . LEU A 1 130 ? -15.351 18.734 23.645 1.00 77.31 130 LEU A CA 1
ATOM 992 C C . LEU A 1 130 ? -14.965 20.058 22.982 1.00 77.31 130 LEU A C 1
ATOM 994 O O . LEU A 1 130 ? -15.372 21.135 23.420 1.00 77.31 130 LEU A O 1
ATOM 998 N N . ALA A 1 131 ? -14.253 19.972 21.857 1.00 76.31 131 ALA A N 1
ATOM 999 C CA . ALA A 1 131 ? -13.840 21.142 21.080 1.00 76.31 131 ALA A CA 1
ATOM 1000 C C . ALA A 1 131 ? -15.027 21.990 20.572 1.00 76.31 131 ALA A C 1
ATOM 1002 O O . ALA A 1 131 ? -14.865 23.179 20.299 1.00 76.31 131 ALA A O 1
ATOM 1003 N N . SER A 1 132 ? -16.221 21.397 20.424 1.00 75.56 132 SER A N 1
ATOM 1004 C CA . SER A 1 132 ? -17.450 22.121 20.085 1.00 75.56 132 SER A CA 1
ATOM 1005 C C . SER A 1 132 ? -18.712 21.372 20.530 1.00 75.56 132 SER A C 1
ATOM 1007 O O . SER A 1 132 ? -18.691 20.152 20.680 1.00 75.56 132 SER A O 1
ATOM 1009 N N . ALA A 1 133 ? -19.829 22.095 20.678 1.00 66.00 133 ALA A N 1
ATOM 1010 C CA . ALA A 1 133 ? -21.155 21.499 20.889 1.00 66.00 133 ALA A CA 1
ATOM 1011 C C . ALA A 1 133 ? -21.795 20.952 19.596 1.00 66.00 133 ALA A C 1
ATOM 1013 O O . ALA A 1 133 ? -22.745 20.169 19.658 1.00 66.00 133 ALA A O 1
ATOM 1014 N N . PHE A 1 134 ? -21.299 21.371 18.426 1.00 69.69 134 PHE A N 1
ATOM 1015 C CA . PHE A 1 134 ? -21.798 20.906 17.135 1.00 69.69 134 PHE A CA 1
ATOM 1016 C C . PHE A 1 134 ? -21.389 19.459 16.883 1.00 69.69 134 PHE A C 1
ATOM 1018 O O . PHE A 1 134 ? -20.378 18.978 17.395 1.00 69.69 134 PHE A O 1
ATOM 1025 N N . TRP A 1 135 ? -22.207 18.755 16.107 1.00 60.94 135 TRP A N 1
ATOM 1026 C CA . TRP A 1 135 ? -21.995 17.337 15.866 1.00 60.94 135 TRP A CA 1
ATOM 1027 C C . TRP A 1 135 ? -20.670 17.072 15.133 1.00 60.94 135 TRP A C 1
ATOM 1029 O O . TRP A 1 135 ? -20.447 17.553 14.022 1.00 60.94 135 TRP A O 1
ATOM 1039 N N . ALA A 1 136 ? -19.821 16.273 15.775 1.00 55.84 136 ALA A N 1
ATOM 1040 C CA . ALA A 1 136 ? -18.661 15.590 15.223 1.00 55.84 136 ALA A CA 1
ATOM 1041 C C . ALA A 1 136 ? -18.467 14.324 16.068 1.00 55.84 136 ALA A C 1
ATOM 1043 O O . ALA A 1 136 ? -18.077 14.411 17.234 1.00 55.84 136 ALA A O 1
ATOM 1044 N N . PHE A 1 137 ? -18.814 13.153 15.530 1.00 54.56 137 PHE A N 1
ATOM 1045 C CA . PHE A 1 137 ? -18.719 11.912 16.297 1.00 54.56 137 PHE A CA 1
ATOM 1046 C C . PHE A 1 137 ? -17.254 11.476 16.438 1.00 54.56 137 PHE A C 1
ATOM 1048 O O . PHE A 1 137 ? -16.695 10.838 15.550 1.00 54.56 137 PHE A O 1
ATOM 1055 N N . ASN A 1 138 ? -16.633 11.852 17.558 1.00 52.41 138 ASN A N 1
ATOM 1056 C CA . ASN A 1 138 ? -15.322 11.371 17.991 1.00 52.41 138 ASN A CA 1
ATOM 1057 C C . ASN A 1 138 ? -15.365 11.080 19.503 1.00 52.41 138 ASN A C 1
ATOM 1059 O O . ASN A 1 138 ? -14.981 11.934 20.308 1.00 52.41 138 ASN A O 1
ATOM 1063 N N . PRO A 1 139 ? -15.900 9.923 19.933 1.00 56.62 139 PRO A N 1
ATOM 1064 C CA . PRO A 1 139 ? -16.113 9.628 21.344 1.00 56.62 139 PRO A CA 1
ATOM 1065 C C . PRO A 1 139 ? -14.821 9.141 22.024 1.00 56.62 139 PRO A C 1
ATOM 1067 O O . PRO A 1 139 ? -14.820 8.123 22.708 1.00 56.62 139 PRO A O 1
ATOM 1070 N N . TRP A 1 140 ? -13.715 9.874 21.864 1.00 48.19 140 TRP A N 1
ATOM 1071 C CA . TRP A 1 140 ? -12.442 9.637 22.559 1.00 48.19 140 TRP A CA 1
ATOM 1072 C C . TRP A 1 140 ? -12.595 9.491 24.087 1.00 48.19 140 TRP A C 1
ATOM 1074 O O . TRP A 1 140 ? -11.871 8.722 24.711 1.00 48.19 140 TRP A O 1
ATOM 1084 N N . TRP A 1 141 ? -13.622 10.106 24.679 1.00 53.41 141 TRP A N 1
ATOM 1085 C CA . TRP A 1 141 ? -13.993 9.939 26.086 1.00 53.41 141 TRP A CA 1
ATOM 1086 C C . TRP A 1 141 ? -14.353 8.484 26.461 1.00 53.41 141 TRP A C 1
ATOM 1088 O O . TRP A 1 141 ? -14.090 8.065 27.585 1.00 53.41 141 TRP A O 1
ATOM 1098 N N . LEU A 1 142 ? -14.886 7.667 25.538 1.00 53.34 142 LEU A N 1
ATOM 1099 C CA . LEU A 1 142 ? -15.095 6.227 25.776 1.00 53.34 142 LEU A CA 1
ATOM 1100 C C . LEU A 1 142 ? -13.765 5.467 25.902 1.00 53.34 142 LEU A C 1
ATOM 1102 O O . LEU A 1 142 ? -13.720 4.420 26.551 1.00 53.34 142 LEU A O 1
ATOM 1106 N N . ALA A 1 143 ? -12.681 5.974 25.307 1.00 51.00 143 ALA A N 1
ATOM 1107 C CA . ALA A 1 143 ? -11.335 5.446 25.522 1.00 51.00 143 ALA A CA 1
ATOM 1108 C C . ALA A 1 143 ? -10.764 5.877 26.886 1.00 51.00 143 ALA A C 1
ATOM 1110 O O . ALA A 1 143 ? -10.026 5.107 27.495 1.00 51.00 143 ALA A O 1
ATOM 1111 N N . ALA A 1 144 ? -11.156 7.045 27.407 1.00 48.72 144 ALA A N 1
ATOM 1112 C CA . ALA A 1 144 ? -10.741 7.538 28.724 1.00 48.72 144 ALA A CA 1
ATOM 1113 C C . ALA A 1 144 ? -11.435 6.826 29.907 1.00 48.72 144 ALA A C 1
ATOM 1115 O O . ALA A 1 144 ? -10.864 6.744 30.991 1.00 48.72 144 ALA A O 1
ATOM 1116 N N . LEU A 1 145 ? -12.627 6.244 29.707 1.00 45.41 145 LEU A N 1
ATOM 1117 C CA . LEU A 1 145 ? -13.340 5.423 30.711 1.00 45.41 145 LEU A CA 1
ATOM 1118 C C . LEU A 1 145 ? -12.775 3.996 30.862 1.00 45.41 145 LEU A C 1
ATOM 1120 O O . LEU A 1 145 ? -13.418 3.104 31.411 1.00 45.41 145 LEU A O 1
ATOM 1124 N N . VAL A 1 146 ? -11.574 3.750 30.342 1.00 40.66 146 VAL A N 1
ATOM 1125 C CA . VAL A 1 146 ? -10.847 2.493 30.513 1.00 40.66 146 VAL A CA 1
ATOM 1126 C C . VAL A 1 146 ? -10.069 2.542 31.837 1.00 40.66 146 VAL A C 1
ATOM 1128 O O . VAL A 1 146 ? -9.099 3.293 31.929 1.00 40.66 146 VAL A O 1
ATOM 1131 N N . PRO A 1 147 ? -10.363 1.693 32.840 1.00 35.38 147 PRO A N 1
ATOM 1132 C CA . PRO A 1 147 ? -9.281 1.172 33.666 1.00 35.38 147 PRO A CA 1
ATOM 1133 C C . PRO A 1 147 ? -8.401 0.336 32.732 1.00 35.38 147 PRO A C 1
ATOM 1135 O O . PRO A 1 147 ? -8.900 -0.632 32.171 1.00 35.38 147 PRO A O 1
ATOM 1138 N N . LEU A 1 148 ? -7.161 0.782 32.484 1.00 30.16 148 LEU A N 1
ATOM 1139 C CA . LEU A 1 148 ? -6.184 0.244 31.515 1.00 30.16 148 LEU A CA 1
ATOM 1140 C C . LEU A 1 148 ? -6.355 -1.264 31.232 1.00 30.16 148 LEU A C 1
ATOM 1142 O O . LEU A 1 148 ? -5.742 -2.100 31.885 1.00 30.16 148 LEU A O 1
ATOM 1146 N N . ALA A 1 149 ? -7.207 -1.594 30.258 1.00 26.14 149 ALA A N 1
ATOM 1147 C CA . ALA A 1 149 ? -7.440 -2.920 29.696 1.00 26.14 149 ALA A CA 1
ATOM 1148 C C . ALA A 1 149 ? -8.298 -2.753 28.438 1.00 26.14 149 ALA A C 1
ATOM 1150 O O . ALA A 1 149 ? -9.524 -2.699 28.489 1.00 26.14 149 ALA A O 1
ATOM 1151 N N . ALA A 1 150 ? -7.605 -2.676 27.305 1.00 29.19 150 ALA A N 1
ATOM 1152 C CA . ALA A 1 150 ? -8.121 -2.898 25.964 1.00 29.19 150 ALA A CA 1
ATOM 1153 C C . ALA A 1 150 ? -9.134 -1.891 25.377 1.00 29.19 150 ALA A C 1
ATOM 1155 O O . ALA A 1 150 ? -10.330 -1.841 25.677 1.00 29.19 150 ALA A O 1
ATOM 1156 N N . GLY A 1 151 ? -8.616 -1.127 24.419 1.00 26.83 151 GLY A N 1
ATOM 1157 C CA . GLY A 1 151 ? -9.345 -0.478 23.345 1.00 26.83 151 GLY A CA 1
ATOM 1158 C C . GLY A 1 151 ? -10.243 -1.468 22.614 1.00 26.83 151 GLY A C 1
ATOM 1159 O O . GLY A 1 151 ? -9.811 -2.497 22.103 1.00 26.83 151 GLY A O 1
ATOM 1160 N N . ILE A 1 152 ? -11.520 -1.123 22.584 1.00 26.69 152 ILE A N 1
ATOM 1161 C CA . ILE A 1 152 ? -12.498 -1.697 21.679 1.00 26.69 152 ILE A CA 1
ATOM 1162 C C . ILE A 1 152 ? -12.898 -0.539 20.775 1.00 26.69 152 ILE A C 1
ATOM 1164 O O . ILE A 1 152 ? -13.425 0.470 21.246 1.00 26.69 152 ILE A O 1
ATOM 1168 N N . THR A 1 153 ? -12.607 -0.691 19.486 1.00 28.14 153 THR A N 1
ATOM 1169 C CA . THR A 1 153 ? -13.332 -0.031 18.403 1.00 28.14 153 THR A CA 1
ATOM 1170 C C . THR A 1 153 ? -14.791 -0.459 18.488 1.00 28.14 153 THR A C 1
ATOM 1172 O O . THR A 1 153 ? -15.063 -1.657 18.546 1.00 28.14 153 THR A O 1
ATOM 1175 N N . ILE A 1 154 ? -15.717 0.496 18.486 1.00 30.06 154 ILE A N 1
ATOM 1176 C CA . ILE A 1 154 ? -17.152 0.224 18.407 1.00 30.06 154 ILE A CA 1
ATOM 1177 C C . ILE A 1 154 ? -17.416 -0.507 17.081 1.00 30.06 154 ILE A C 1
ATOM 1179 O O . ILE A 1 154 ? -17.326 0.084 16.008 1.00 30.06 154 ILE A O 1
ATOM 1183 N N . ALA A 1 155 ? -17.669 -1.808 17.172 1.00 28.81 155 ALA A N 1
ATOM 1184 C CA . ALA A 1 155 ? -18.282 -2.618 16.134 1.00 28.81 155 ALA A CA 1
ATOM 1185 C C . ALA A 1 155 ? -19.134 -3.672 16.849 1.00 28.81 155 ALA A C 1
ATOM 1187 O O . ALA A 1 155 ? -18.595 -4.581 17.489 1.00 28.81 155 ALA A O 1
ATOM 1188 N N . ALA A 1 156 ? -20.457 -3.521 16.793 1.00 37.03 156 ALA A N 1
ATOM 1189 C CA . ALA A 1 156 ? -21.397 -4.520 17.265 1.00 37.03 156 ALA A CA 1
ATOM 1190 C C . ALA A 1 156 ? -21.158 -5.853 16.545 1.00 37.03 156 ALA A C 1
ATOM 1192 O O . ALA A 1 156 ? -21.286 -5.974 15.326 1.00 37.03 156 ALA A O 1
ATOM 1193 N N . SER A 1 157 ? -20.854 -6.895 17.316 1.00 28.11 157 SER A N 1
ATOM 1194 C CA . SER A 1 157 ? -21.031 -8.271 16.866 1.00 28.11 157 SER A CA 1
ATOM 1195 C C . SER A 1 157 ? -21.672 -9.090 17.978 1.00 28.11 157 SER A C 1
ATOM 1197 O O . SER A 1 157 ? -21.037 -9.443 18.972 1.00 28.11 157 SER A O 1
ATOM 1199 N N . ASN A 1 158 ? -22.951 -9.389 17.773 1.00 33.59 158 ASN A N 1
ATOM 1200 C CA . ASN A 1 158 ? -23.717 -10.382 18.508 1.00 33.59 158 ASN A CA 1
ATOM 1201 C C . ASN A 1 158 ? -23.108 -11.788 18.359 1.00 33.59 158 ASN A C 1
ATOM 1203 O O . ASN A 1 158 ? -22.932 -12.288 17.252 1.00 33.59 158 ASN A O 1
ATOM 1207 N N . SER A 1 159 ? -22.917 -12.472 19.485 1.00 29.25 159 SER A N 1
ATOM 1208 C CA . SER A 1 159 ? -23.164 -13.913 19.664 1.00 29.25 159 SER A CA 1
ATOM 1209 C C . SER A 1 159 ? -23.351 -14.113 21.178 1.00 29.25 159 SER A C 1
ATOM 1211 O O . SER A 1 159 ? -22.583 -13.571 21.961 1.00 29.25 159 SER A O 1
ATOM 1213 N N . GLY A 1 160 ? -24.363 -14.759 21.743 1.00 28.84 160 GLY A N 1
ATOM 1214 C CA . GLY A 1 160 ? -25.311 -15.737 21.241 1.00 28.84 160 GLY A CA 1
ATOM 1215 C C . GLY A 1 160 ? -25.480 -16.793 22.340 1.00 28.84 160 GLY A C 1
ATOM 1216 O O . GLY A 1 160 ? -24.796 -17.801 22.304 1.00 28.84 160 GLY A O 1
ATOM 1217 N N . GLY A 1 161 ? -26.354 -16.515 23.319 1.00 29.95 161 GLY A N 1
ATOM 1218 C CA . GLY A 1 161 ? -27.105 -17.474 24.150 1.00 29.95 161 GLY A CA 1
ATOM 1219 C C . GLY A 1 161 ? -26.382 -18.448 25.101 1.00 29.95 161 GLY A C 1
ATOM 1220 O O . GLY A 1 161 ? -25.753 -19.402 24.668 1.00 29.95 161 GLY A O 1
ATOM 1221 N N . SER A 1 162 ? -26.698 -18.359 26.402 1.00 27.00 162 SER A N 1
ATOM 1222 C CA . SER A 1 162 ? -27.198 -19.538 27.131 1.00 27.00 162 SER A CA 1
ATOM 1223 C C . SER A 1 162 ? -28.084 -19.140 28.314 1.00 27.00 162 SER A C 1
ATOM 1225 O O . SER A 1 162 ? -27.680 -18.411 29.214 1.00 27.00 162 SER A O 1
ATOM 1227 N N . SER A 1 163 ? -29.309 -19.655 28.268 1.00 34.31 163 SER A N 1
ATOM 1228 C CA . SER A 1 163 ? -30.319 -19.677 29.324 1.00 34.31 163 SER A CA 1
ATOM 1229 C C . SER A 1 163 ? -29.934 -20.684 30.420 1.00 34.31 163 SER A C 1
ATOM 1231 O O . SER A 1 163 ? -29.340 -21.716 30.100 1.00 34.31 163 SER A O 1
ATOM 1233 N N . GLY A 1 164 ? -30.296 -20.429 31.686 1.00 29.14 164 GLY A N 1
ATOM 1234 C CA . GLY A 1 164 ? -30.188 -21.437 32.750 1.00 29.14 164 GLY A CA 1
ATOM 1235 C C . GLY A 1 164 ? -30.300 -20.945 34.200 1.00 29.14 164 GLY A C 1
ATOM 1236 O O . GLY A 1 164 ? -29.290 -20.798 34.865 1.00 29.14 164 GLY A O 1
ATOM 1237 N N . ASN A 1 165 ? -31.544 -20.772 34.662 1.00 29.78 165 ASN A N 1
ATOM 1238 C CA . ASN A 1 165 ? -32.106 -20.934 36.017 1.00 29.78 165 ASN A CA 1
ATOM 1239 C C . ASN A 1 165 ? -31.393 -20.484 37.318 1.00 29.78 165 ASN A C 1
ATOM 1241 O O . ASN A 1 165 ? -30.342 -20.972 37.717 1.00 29.78 165 ASN A O 1
ATOM 1245 N N . ASN A 1 166 ? -32.183 -19.731 38.094 1.00 42.06 166 ASN A N 1
ATOM 1246 C CA . ASN A 1 166 ? -32.094 -19.473 39.534 1.00 42.06 166 ASN A CA 1
ATOM 1247 C C . ASN A 1 166 ? -31.925 -20.744 40.393 1.00 42.06 166 ASN A C 1
ATOM 1249 O O . ASN A 1 166 ? -32.724 -21.672 40.262 1.00 42.06 166 ASN A O 1
ATOM 1253 N N . ASN A 1 167 ? -31.040 -20.698 41.395 1.00 31.08 167 ASN A N 1
ATOM 1254 C CA . ASN A 1 167 ? -31.385 -21.052 42.779 1.00 31.08 167 ASN A CA 1
ATOM 1255 C C . ASN A 1 167 ? -30.333 -20.495 43.753 1.00 31.08 167 ASN A C 1
ATOM 1257 O O . ASN A 1 167 ? -29.136 -20.632 43.520 1.00 31.08 167 ASN A O 1
ATOM 1261 N N . GLY A 1 168 ? -30.786 -19.870 44.839 1.00 39.34 168 GLY A N 1
ATOM 1262 C CA . GLY A 1 168 ? -29.918 -19.262 45.842 1.00 39.34 168 GLY A CA 1
ATOM 1263 C C . GLY A 1 168 ? -29.230 -20.282 46.748 1.00 39.34 168 GLY A C 1
ATOM 1264 O O . GLY A 1 168 ? -29.823 -21.293 47.121 1.00 39.34 168 GLY A O 1
ATOM 1265 N N . SER A 1 169 ? -28.000 -19.967 47.157 1.00 28.97 169 SER A N 1
ATOM 1266 C CA . SER A 1 169 ? -27.428 -20.375 48.442 1.00 28.97 169 SER A CA 1
ATOM 1267 C C . SER A 1 169 ? -26.169 -19.548 48.714 1.00 28.97 169 SER A C 1
ATOM 1269 O O . SER A 1 169 ? -25.224 -19.577 47.934 1.00 28.97 169 SER A O 1
ATOM 1271 N N . ASN A 1 170 ? -26.166 -18.813 49.825 1.00 40.97 170 ASN A N 1
ATOM 1272 C CA . ASN A 1 170 ? -25.057 -17.969 50.264 1.00 40.97 170 ASN A CA 1
ATOM 1273 C C . ASN A 1 170 ? -23.850 -18.828 50.677 1.00 40.97 170 ASN A C 1
ATOM 1275 O O . ASN A 1 170 ? -23.912 -19.511 51.699 1.00 40.97 170 ASN A O 1
ATOM 1279 N N . ASN A 1 171 ? -22.777 -18.777 49.885 1.00 36.47 171 ASN A N 1
ATOM 1280 C CA . ASN A 1 171 ? -21.383 -18.997 50.285 1.00 36.47 171 ASN A CA 1
ATOM 1281 C C . ASN A 1 171 ? -20.497 -18.575 49.098 1.00 36.47 171 ASN A C 1
ATOM 1283 O O . ASN A 1 171 ? -20.236 -19.373 48.202 1.00 36.47 171 ASN A O 1
ATOM 1287 N N . GLU A 1 172 ? -20.103 -17.303 49.041 1.00 32.91 172 GLU A N 1
ATOM 1288 C CA . GLU A 1 172 ? -19.278 -16.785 47.944 1.00 32.91 172 GLU A CA 1
ATOM 1289 C C . GLU A 1 172 ? -17.802 -17.165 48.151 1.00 32.91 172 GLU A C 1
ATOM 1291 O O . GLU A 1 172 ? -17.068 -16.533 48.911 1.00 32.91 172 GLU A O 1
ATOM 1296 N N . GLU A 1 173 ? -17.366 -18.219 47.454 1.00 32.94 173 GLU A N 1
ATOM 1297 C CA . GLU A 1 173 ? -16.067 -18.179 46.773 1.00 32.94 173 GLU A CA 1
ATOM 1298 C C . GLU A 1 173 ? -16.096 -17.031 45.748 1.00 32.94 173 GLU A C 1
ATOM 1300 O O . GLU A 1 173 ? -17.154 -16.776 45.165 1.00 32.94 173 GLU A O 1
ATOM 1305 N N . PRO A 1 174 ? -14.975 -16.331 45.500 1.00 37.50 174 PRO A N 1
ATOM 1306 C CA . PRO A 1 174 ? -14.945 -15.285 44.488 1.00 37.50 174 PRO A CA 1
ATOM 1307 C C . PRO A 1 174 ? -15.282 -15.889 43.120 1.00 37.50 174 PRO A C 1
ATOM 1309 O O . PRO A 1 174 ? -14.595 -16.791 42.636 1.00 37.50 174 PRO A O 1
ATOM 1312 N N . ASP A 1 175 ? -16.352 -15.391 42.504 1.00 45.25 175 ASP A N 1
ATOM 1313 C CA . ASP A 1 175 ? -16.739 -15.740 41.142 1.00 45.25 175 ASP A CA 1
ATOM 1314 C C . ASP A 1 175 ? -15.656 -15.256 40.159 1.00 45.25 175 ASP A C 1
ATOM 1316 O O . ASP A 1 175 ? -15.607 -14.099 39.739 1.00 45.25 175 ASP A O 1
ATOM 1320 N N . ASN A 1 176 ? -14.748 -16.166 39.805 1.00 48.44 176 ASN A N 1
ATOM 1321 C CA . ASN A 1 176 ? -13.631 -15.910 38.897 1.00 48.44 176 ASN A CA 1
ATOM 1322 C C . ASN A 1 176 ? -14.047 -15.835 37.414 1.00 48.44 176 ASN A C 1
ATOM 1324 O O . ASN A 1 176 ? -13.184 -15.639 36.556 1.00 48.44 176 ASN A O 1
ATOM 1328 N N . THR A 1 177 ? -15.334 -15.969 37.070 1.00 51.78 177 THR A N 1
ATOM 1329 C CA . THR A 1 177 ? -15.767 -15.957 35.661 1.00 51.78 177 THR A CA 1
ATOM 1330 C C . THR A 1 177 ? -15.675 -14.569 35.018 1.00 51.78 177 THR A C 1
ATOM 1332 O O . THR A 1 177 ? -15.260 -14.453 33.860 1.00 51.78 177 THR A O 1
ATOM 1335 N N . ALA A 1 178 ? -15.984 -13.502 35.762 1.00 52.00 178 ALA A N 1
ATOM 1336 C CA . ALA A 1 178 ? -15.917 -12.130 35.259 1.00 52.00 178 ALA A CA 1
ATOM 1337 C C . ALA A 1 178 ? -14.471 -11.637 35.000 1.00 52.00 178 ALA A C 1
ATOM 1339 O O . ALA A 1 178 ? -14.219 -11.137 33.897 1.00 52.00 178 ALA A O 1
ATOM 1340 N N . PRO A 1 179 ? -13.490 -11.834 35.912 1.00 56.16 179 PRO A N 1
ATOM 1341 C CA . PRO A 1 179 ? -12.087 -11.480 35.664 1.00 56.16 179 PRO A CA 1
ATOM 1342 C C . PRO A 1 179 ? -11.464 -12.230 34.480 1.00 56.16 179 PRO A C 1
ATOM 1344 O O . PRO A 1 179 ? -10.769 -11.636 33.657 1.00 56.16 179 PRO A O 1
ATOM 1347 N N . VAL A 1 180 ? -11.758 -13.528 34.342 1.00 66.88 180 VAL A N 1
ATOM 1348 C CA . VAL A 1 180 ? -11.271 -14.354 33.224 1.00 66.88 180 VAL A CA 1
ATOM 1349 C C . VAL A 1 180 ? -11.812 -13.855 31.885 1.00 66.88 180 VAL A C 1
ATOM 1351 O O . VAL A 1 180 ? -11.065 -13.765 30.909 1.00 66.88 180 VAL A O 1
ATOM 1354 N N . LYS A 1 181 ? -13.098 -13.488 31.825 1.00 62.22 181 LYS A N 1
ATOM 1355 C CA . LYS A 1 181 ? -13.701 -12.914 30.615 1.00 62.22 181 LYS A CA 1
ATOM 1356 C C . LYS A 1 181 ? -13.055 -11.575 30.243 1.00 62.22 181 LYS A C 1
ATOM 1358 O O . LYS A 1 181 ? -12.776 -11.348 29.068 1.00 62.22 181 LYS A O 1
ATOM 1363 N N . ALA A 1 182 ? -12.777 -10.721 31.228 1.00 63.28 182 ALA A N 1
ATOM 1364 C CA . ALA A 1 182 ? -12.085 -9.452 31.006 1.00 63.28 182 ALA A CA 1
ATOM 1365 C C . ALA A 1 182 ? -10.665 -9.661 30.448 1.00 63.28 182 ALA A C 1
ATOM 1367 O O . ALA A 1 182 ? -10.310 -9.037 29.449 1.00 63.28 182 ALA A O 1
ATOM 1368 N N . ALA A 1 183 ? -9.894 -10.595 31.017 1.00 67.12 183 ALA A N 1
ATOM 1369 C CA . ALA A 1 183 ? -8.562 -10.937 30.519 1.00 67.12 183 ALA A CA 1
ATOM 1370 C C . ALA A 1 183 ? -8.606 -11.489 29.083 1.00 67.12 183 ALA A C 1
ATOM 1372 O O . ALA A 1 183 ? -7.864 -11.015 28.227 1.00 67.12 183 ALA A O 1
ATOM 1373 N N . LYS A 1 184 ? -9.527 -12.417 28.776 1.00 69.88 184 LYS A N 1
ATOM 1374 C CA . LYS A 1 184 ? -9.715 -12.953 27.411 1.00 69.88 184 LYS A CA 1
ATOM 1375 C C . LYS A 1 184 ? -10.015 -11.854 26.391 1.00 69.88 184 LYS A C 1
ATOM 1377 O O . LYS A 1 184 ? -9.424 -11.845 25.314 1.00 69.88 184 LYS A O 1
ATOM 1382 N N . ASN A 1 185 ? -10.893 -10.916 26.742 1.00 64.19 185 ASN A N 1
ATOM 1383 C CA . ASN A 1 185 ? -11.221 -9.783 25.879 1.00 64.19 185 ASN A CA 1
ATOM 1384 C C . ASN A 1 185 ? -10.018 -8.855 25.676 1.00 64.19 185 ASN A C 1
ATOM 1386 O O . ASN A 1 185 ? -9.801 -8.377 24.564 1.00 64.19 185 ASN A O 1
ATOM 1390 N N . ALA A 1 186 ? -9.223 -8.626 26.725 1.00 65.38 186 ALA A N 1
ATOM 1391 C CA . ALA A 1 186 ? -8.048 -7.777 26.626 1.00 65.38 186 ALA A CA 1
ATOM 1392 C C . ALA A 1 186 ? -6.961 -8.384 25.727 1.00 65.38 186 ALA A C 1
ATOM 1394 O O . ALA A 1 186 ? -6.422 -7.686 24.869 1.00 65.38 186 ALA A O 1
ATOM 1395 N N . VAL A 1 187 ? -6.706 -9.693 25.854 1.00 73.00 187 VAL A N 1
ATOM 1396 C CA . VAL A 1 187 ? -5.796 -10.426 24.955 1.00 73.00 187 VAL A CA 1
ATOM 1397 C C . VAL A 1 187 ? -6.289 -10.371 23.509 1.00 73.00 187 VAL A C 1
ATOM 1399 O O . VAL A 1 187 ? -5.509 -10.045 22.621 1.00 73.00 187 VAL A O 1
ATOM 1402 N N . ALA A 1 188 ? -7.584 -10.602 23.266 1.00 73.88 188 ALA A N 1
ATOM 1403 C CA . ALA A 1 188 ? -8.150 -10.535 21.917 1.00 73.88 188 ALA A CA 1
ATOM 1404 C C . ALA A 1 188 ? -8.008 -9.140 21.278 1.00 73.88 188 ALA A C 1
ATOM 1406 O O . ALA A 1 188 ? -7.757 -9.029 20.079 1.00 73.88 188 ALA A O 1
ATOM 1407 N N . ALA A 1 189 ? -8.138 -8.069 22.065 1.00 71.44 189 ALA A N 1
ATOM 1408 C CA . ALA A 1 189 ? -7.929 -6.708 21.578 1.00 71.44 189 ALA A CA 1
ATOM 1409 C C . ALA A 1 189 ? -6.458 -6.427 21.231 1.00 71.44 189 ALA A C 1
ATOM 1411 O O . ALA A 1 189 ? -6.189 -5.827 20.192 1.00 71.44 189 ALA A O 1
ATOM 1412 N N . ALA A 1 190 ? -5.517 -6.886 22.064 1.00 75.06 190 ALA A N 1
ATOM 1413 C CA . ALA A 1 190 ? -4.086 -6.757 21.793 1.00 75.06 190 ALA A CA 1
ATOM 1414 C C . ALA A 1 190 ? -3.675 -7.529 20.526 1.00 75.06 190 ALA A C 1
ATOM 1416 O O . ALA A 1 190 ? -3.002 -6.975 19.661 1.00 75.06 190 ALA A O 1
ATOM 1417 N N . GLU A 1 191 ? -4.145 -8.771 20.368 1.00 82.38 191 GLU A N 1
ATOM 1418 C CA . GLU A 1 191 ? -3.910 -9.576 19.160 1.00 82.38 191 GLU A CA 1
ATOM 1419 C C . GLU A 1 191 ? -4.501 -8.925 17.909 1.00 82.38 191 GLU A C 1
ATOM 1421 O O . GLU A 1 191 ? -3.874 -8.918 16.849 1.00 82.38 191 GLU A O 1
ATOM 1426 N N . LYS A 1 192 ? -5.706 -8.354 18.019 1.00 81.31 192 LYS A N 1
ATOM 1427 C CA . LYS A 1 192 ? -6.335 -7.649 16.902 1.00 81.31 192 LYS A CA 1
ATOM 1428 C C . LYS A 1 192 ? -5.534 -6.411 16.501 1.00 81.31 192 LYS A C 1
ATOM 1430 O O . LYS A 1 192 ? -5.324 -6.207 15.310 1.00 81.31 192 LYS A O 1
ATOM 1435 N N . ALA A 1 193 ? -5.086 -5.609 17.466 1.00 79.81 193 ALA A N 1
ATOM 1436 C CA . ALA A 1 193 ? -4.283 -4.422 17.188 1.00 79.81 193 ALA A CA 1
ATOM 1437 C C . ALA A 1 193 ? -2.941 -4.775 16.536 1.00 79.81 193 ALA A C 1
ATOM 1439 O O . ALA A 1 193 ? -2.576 -4.152 15.544 1.00 79.81 193 ALA A O 1
ATOM 1440 N N . ALA A 1 194 ? -2.267 -5.820 17.023 1.00 88.31 194 ALA A N 1
ATOM 1441 C CA . ALA A 1 194 ? -1.052 -6.341 16.402 1.00 88.31 194 ALA A CA 1
ATOM 1442 C C . ALA A 1 194 ? -1.310 -6.818 14.962 1.00 88.31 194 ALA A C 1
ATOM 1444 O O . ALA A 1 194 ? -0.605 -6.428 14.038 1.00 88.31 194 ALA A O 1
ATOM 1445 N N . SER A 1 195 ? -2.393 -7.572 14.736 1.00 88.25 195 SER A N 1
ATOM 1446 C CA . SER A 1 195 ? -2.771 -8.029 13.391 1.00 88.25 195 SER A CA 1
ATOM 1447 C C . SER A 1 195 ? -3.115 -6.882 12.435 1.00 88.25 195 SER A C 1
ATOM 1449 O O . SER A 1 195 ? -2.852 -6.976 11.236 1.00 88.25 195 SER A O 1
ATOM 1451 N N . ASP A 1 196 ? -3.743 -5.816 12.927 1.00 86.62 196 ASP A N 1
ATOM 1452 C CA . ASP A 1 196 ? -4.067 -4.646 12.111 1.00 86.62 196 ASP A CA 1
ATOM 1453 C C . ASP A 1 196 ? -2.812 -3.814 11.802 1.00 86.62 196 ASP A C 1
ATOM 1455 O O . ASP A 1 196 ? -2.670 -3.341 10.671 1.00 86.62 196 ASP A O 1
ATOM 1459 N N . LEU A 1 197 ? -1.868 -3.720 12.746 1.00 93.31 197 LEU A N 1
ATOM 1460 C CA . LEU A 1 197 ? -0.544 -3.135 12.524 1.00 93.31 197 LEU A CA 1
ATOM 1461 C C . LEU A 1 197 ? 0.252 -3.921 11.471 1.00 93.31 197 LEU A C 1
ATOM 1463 O O . LEU A 1 197 ? 0.769 -3.313 10.538 1.00 93.31 197 LEU A O 1
ATOM 1467 N N . ASP A 1 198 ? 0.279 -5.256 11.549 1.00 94.81 198 ASP A N 1
ATOM 1468 C CA . ASP A 1 198 ? 0.946 -6.115 10.558 1.00 94.81 198 ASP A CA 1
ATOM 1469 C C . ASP A 1 198 ? 0.409 -5.881 9.139 1.00 94.81 198 ASP A C 1
ATOM 1471 O O . ASP A 1 198 ? 1.173 -5.789 8.176 1.00 94.81 198 ASP A O 1
ATOM 1475 N N . LYS A 1 199 ? -0.916 -5.743 8.991 1.00 93.94 199 LYS A N 1
ATOM 1476 C CA . LYS A 1 199 ? -1.540 -5.427 7.694 1.00 93.94 199 LYS A CA 1
ATOM 1477 C C . LYS A 1 199 ? -1.147 -4.038 7.203 1.00 93.94 199 LYS A C 1
ATOM 1479 O O . LYS A 1 199 ? -0.885 -3.877 6.014 1.00 93.94 199 LYS A O 1
ATOM 1484 N N . ALA A 1 200 ? -1.123 -3.046 8.093 1.00 93.56 200 ALA A N 1
ATOM 1485 C CA . ALA A 1 200 ? -0.737 -1.683 7.744 1.00 93.56 200 ALA A CA 1
ATOM 1486 C C . ALA A 1 200 ? 0.739 -1.608 7.314 1.00 93.56 200 ALA A C 1
ATOM 1488 O O . ALA A 1 200 ? 1.047 -0.966 6.310 1.00 93.56 200 ALA A O 1
ATOM 1489 N N . ILE A 1 201 ? 1.628 -2.325 8.011 1.00 93.44 201 ILE A N 1
ATOM 1490 C CA . ILE A 1 201 ? 3.039 -2.483 7.632 1.00 93.44 201 ILE A CA 1
ATOM 1491 C C . ILE A 1 201 ? 3.144 -3.137 6.250 1.00 93.44 201 ILE A C 1
ATOM 1493 O O . ILE A 1 201 ? 3.827 -2.604 5.376 1.00 93.44 201 ILE A O 1
ATOM 1497 N N . ALA A 1 202 ? 2.447 -4.256 6.027 1.00 91.44 202 ALA A N 1
ATOM 1498 C CA . ALA A 1 202 ? 2.492 -4.974 4.754 1.00 91.44 202 ALA A CA 1
ATOM 1499 C C . ALA A 1 202 ? 1.995 -4.121 3.576 1.00 91.44 202 ALA A C 1
ATOM 1501 O O . ALA A 1 202 ? 2.545 -4.212 2.481 1.00 91.44 202 ALA A O 1
ATOM 1502 N N . GLU A 1 203 ? 0.975 -3.286 3.792 1.00 88.75 203 GLU A N 1
ATOM 1503 C CA . GLU A 1 203 ? 0.473 -2.374 2.763 1.00 88.75 203 GLU A CA 1
ATOM 1504 C C . GLU A 1 203 ? 1.477 -1.261 2.455 1.00 88.75 203 GLU A C 1
ATOM 1506 O O . GLU A 1 203 ? 1.792 -1.034 1.289 1.00 88.75 203 GLU A O 1
ATOM 1511 N N . ALA A 1 204 ? 2.030 -0.613 3.484 1.00 88.12 204 ALA A N 1
ATOM 1512 C CA . ALA A 1 204 ? 3.015 0.453 3.307 1.00 88.12 204 ALA A CA 1
ATOM 1513 C C . ALA A 1 204 ? 4.292 -0.047 2.607 1.00 88.12 204 ALA A C 1
ATOM 1515 O O . ALA A 1 204 ? 4.872 0.644 1.776 1.00 88.12 204 ALA A O 1
ATOM 1516 N N . GLN A 1 205 ? 4.709 -1.287 2.874 1.00 87.38 205 GLN A N 1
ATOM 1517 C CA . GLN A 1 205 ? 5.895 -1.872 2.246 1.00 87.38 205 GLN A CA 1
ATOM 1518 C C . GLN A 1 205 ? 5.754 -2.117 0.738 1.00 87.38 205 GLN A C 1
ATOM 1520 O O . GLN A 1 205 ? 6.776 -2.268 0.066 1.00 87.38 205 GLN A O 1
ATOM 1525 N N . LYS A 1 206 ? 4.535 -2.123 0.180 1.00 84.06 206 LYS A N 1
ATOM 1526 C CA . LYS A 1 206 ? 4.340 -2.321 -1.266 1.00 84.06 206 LYS A CA 1
ATOM 1527 C C . LYS A 1 206 ? 4.992 -1.225 -2.112 1.00 84.06 206 LYS A C 1
ATOM 1529 O O . LYS A 1 206 ? 5.541 -1.532 -3.169 1.00 84.06 206 LYS A O 1
ATOM 1534 N N . GLY A 1 207 ? 4.953 0.020 -1.633 1.00 80.25 207 GLY A N 1
ATOM 1535 C CA . GLY A 1 207 ? 5.537 1.194 -2.294 1.00 80.25 207 GLY A CA 1
ATOM 1536 C C . GLY A 1 207 ? 6.869 1.652 -1.700 1.00 80.25 207 GLY A C 1
ATOM 1537 O O . GLY A 1 207 ? 7.287 2.771 -1.968 1.00 80.25 207 GLY A O 1
ATOM 1538 N N . GLY A 1 208 ? 7.519 0.825 -0.873 1.00 84.44 208 GLY A N 1
ATOM 1539 C CA . GLY A 1 208 ? 8.633 1.258 -0.025 1.00 84.44 208 GLY A CA 1
ATOM 1540 C C . GLY A 1 208 ? 8.156 2.068 1.185 1.00 84.44 208 GLY A C 1
ATOM 1541 O O . GLY A 1 208 ? 7.267 2.907 1.083 1.00 84.44 208 GLY A O 1
ATOM 1542 N N . LEU A 1 209 ? 8.733 1.809 2.360 1.00 90.88 209 LEU A N 1
ATOM 1543 C CA . LEU A 1 209 ? 8.289 2.448 3.593 1.00 90.88 209 LEU A CA 1
ATOM 1544 C C . LEU A 1 209 ? 8.909 3.843 3.751 1.00 90.88 209 LEU A C 1
ATOM 1546 O O . LEU A 1 209 ? 10.093 3.972 4.077 1.00 90.88 209 LEU A O 1
ATOM 1550 N N . THR A 1 210 ? 8.098 4.890 3.583 1.00 89.50 210 THR A N 1
ATOM 1551 C CA . THR A 1 210 ? 8.539 6.284 3.764 1.00 89.50 210 THR A CA 1
ATOM 1552 C C . THR A 1 210 ? 8.676 6.679 5.240 1.00 89.50 210 THR A C 1
ATOM 1554 O O . THR A 1 210 ? 8.155 6.017 6.142 1.00 89.50 210 THR A O 1
ATOM 1557 N N . ALA A 1 211 ? 9.363 7.794 5.517 1.00 92.19 211 ALA A N 1
ATOM 1558 C CA . ALA A 1 211 ? 9.517 8.307 6.881 1.00 92.19 211 ALA A CA 1
ATOM 1559 C C . ALA A 1 211 ? 8.176 8.753 7.493 1.00 92.19 211 ALA A C 1
ATOM 1561 O O . ALA A 1 211 ? 7.920 8.518 8.676 1.00 92.19 211 ALA A O 1
ATOM 1562 N N . GLU A 1 212 ? 7.308 9.369 6.691 1.00 86.06 212 GLU A N 1
ATOM 1563 C CA . GLU A 1 212 ? 5.973 9.798 7.103 1.00 86.06 212 GLU A CA 1
ATOM 1564 C C . GLU A 1 212 ? 5.061 8.610 7.425 1.00 86.06 212 GLU A C 1
ATOM 1566 O O . GLU A 1 212 ? 4.335 8.642 8.420 1.00 86.06 212 GLU A O 1
ATOM 1571 N N . GLU A 1 213 ? 5.090 7.555 6.610 1.00 91.94 213 GLU A N 1
ATOM 1572 C CA . GLU A 1 213 ? 4.323 6.332 6.870 1.00 91.94 213 GLU A CA 1
ATOM 1573 C C . GLU A 1 213 ? 4.860 5.592 8.085 1.00 91.94 213 GLU A C 1
ATOM 1575 O O . GLU A 1 213 ? 4.073 5.212 8.953 1.00 91.94 213 GLU A O 1
ATOM 1580 N N . LYS A 1 214 ? 6.188 5.479 8.213 1.00 93.25 214 LYS A N 1
ATOM 1581 C CA . LYS A 1 214 ? 6.809 4.912 9.411 1.00 93.25 214 LYS A CA 1
ATOM 1582 C C . LYS A 1 214 ? 6.368 5.659 10.667 1.00 93.25 214 LYS A C 1
ATOM 1584 O O . LYS A 1 214 ? 6.017 5.014 11.644 1.00 93.25 214 LYS A O 1
ATOM 1589 N N . SER A 1 215 ? 6.309 6.993 10.644 1.00 92.00 215 SER A N 1
ATOM 1590 C CA . SER A 1 215 ? 5.842 7.773 11.799 1.00 92.00 215 SER A CA 1
ATOM 1591 C C . SER A 1 215 ? 4.407 7.423 12.212 1.00 92.00 215 SER A C 1
ATOM 1593 O O . SER A 1 215 ? 4.118 7.369 13.405 1.00 92.00 215 SER A O 1
ATOM 1595 N N . LYS A 1 216 ? 3.509 7.171 11.251 1.00 90.75 216 LYS A N 1
ATOM 1596 C CA . LYS A 1 216 ? 2.121 6.757 11.532 1.00 90.75 216 LYS A CA 1
ATOM 1597 C C . LYS A 1 216 ? 2.051 5.325 12.057 1.00 90.75 216 LYS A C 1
ATOM 1599 O O . LYS A 1 216 ? 1.308 5.054 12.995 1.00 90.75 216 LYS A O 1
ATOM 1604 N N . LEU A 1 217 ? 2.836 4.418 11.478 1.00 93.75 217 LEU A N 1
ATOM 1605 C CA . LEU A 1 217 ? 2.937 3.039 11.957 1.00 93.75 217 LEU A CA 1
ATOM 1606 C C . LEU A 1 217 ? 3.546 2.988 13.363 1.00 93.75 217 LEU A C 1
ATOM 1608 O O . LEU A 1 217 ? 3.074 2.223 14.192 1.00 93.75 217 LEU A O 1
ATOM 1612 N N . ASP A 1 218 ? 4.532 3.838 13.668 1.00 91.06 218 ASP A N 1
ATOM 1613 C CA . ASP A 1 218 ? 5.116 3.976 15.008 1.00 91.06 218 ASP A CA 1
ATOM 1614 C C . ASP A 1 218 ? 4.075 4.492 16.024 1.00 91.06 218 ASP A C 1
ATOM 1616 O O . ASP A 1 218 ? 4.118 4.128 17.199 1.00 91.06 218 ASP A O 1
ATOM 1620 N N . GLU A 1 219 ? 3.129 5.340 15.607 1.00 87.00 219 GLU A N 1
ATOM 1621 C CA . GLU A 1 219 ? 1.988 5.745 16.442 1.00 87.00 219 GLU A CA 1
ATOM 1622 C C . GLU A 1 219 ? 1.017 4.582 16.682 1.00 87.00 219 GLU A C 1
ATOM 1624 O O . GLU A 1 219 ? 0.667 4.317 17.831 1.00 87.00 219 GLU A O 1
ATOM 1629 N N . GLN A 1 220 ? 0.663 3.823 15.642 1.00 85.44 220 GLN A N 1
ATOM 1630 C CA . GLN A 1 220 ? -0.172 2.622 15.780 1.00 85.44 220 GLN A CA 1
ATOM 1631 C C . GLN A 1 220 ? 0.499 1.532 16.628 1.00 85.44 220 GLN A C 1
ATOM 1633 O O . GLN A 1 220 ? -0.165 0.867 17.420 1.00 85.44 220 GLN A O 1
ATOM 1638 N N . ALA A 1 221 ? 1.818 1.375 16.518 1.00 91.19 221 ALA A N 1
ATOM 1639 C CA . ALA A 1 221 ? 2.599 0.460 17.340 1.00 91.19 221 ALA A CA 1
ATOM 1640 C C . ALA A 1 221 ? 2.539 0.834 18.822 1.00 91.19 221 ALA A C 1
ATOM 1642 O O . ALA A 1 221 ? 2.338 -0.043 19.656 1.00 91.19 221 ALA A O 1
ATOM 1643 N N . LYS A 1 222 ? 2.607 2.131 19.161 1.00 87.06 222 LYS A N 1
ATOM 1644 C CA . LYS A 1 222 ? 2.414 2.593 20.549 1.00 87.06 222 LYS A CA 1
ATOM 1645 C C . LYS A 1 222 ? 1.023 2.257 21.079 1.00 87.06 222 LYS A C 1
ATOM 1647 O O . LYS A 1 222 ? 0.894 1.886 22.243 1.00 87.06 222 LYS A O 1
ATOM 1652 N N . GLU A 1 223 ? -0.011 2.390 20.250 1.00 79.75 223 GLU A N 1
ATOM 1653 C CA . GLU A 1 223 ? -1.369 1.988 20.627 1.00 79.75 223 GLU A CA 1
ATOM 1654 C C . GLU A 1 223 ? -1.456 0.471 20.851 1.00 79.75 223 GLU A C 1
ATOM 1656 O O . GLU A 1 223 ? -1.976 0.031 21.876 1.00 79.75 223 GLU A O 1
ATOM 1661 N N . ALA A 1 224 ? -0.893 -0.333 19.944 1.00 82.75 224 ALA A N 1
ATOM 1662 C CA . ALA A 1 224 ? -0.847 -1.788 20.071 1.00 82.75 224 ALA A CA 1
ATOM 1663 C C . ALA A 1 224 ? -0.043 -2.249 21.304 1.00 82.75 224 ALA A C 1
ATOM 1665 O O . ALA A 1 224 ? -0.469 -3.169 22.006 1.00 82.75 224 ALA A O 1
ATOM 1666 N N . ASP A 1 225 ? 1.071 -1.584 21.622 1.00 87.38 225 ASP A N 1
ATOM 1667 C CA . ASP A 1 225 ? 1.871 -1.839 22.824 1.00 87.38 225 ASP A CA 1
ATOM 1668 C C . ASP A 1 225 ? 1.096 -1.504 24.099 1.00 87.38 225 ASP A C 1
ATOM 1670 O O . ASP A 1 225 ? 1.058 -2.315 25.024 1.00 87.38 225 ASP A O 1
ATOM 1674 N N . ALA A 1 226 ? 0.384 -0.374 24.131 1.00 81.81 226 ALA A N 1
ATOM 1675 C CA . ALA A 1 226 ? -0.471 -0.030 25.265 1.00 81.81 226 ALA A CA 1
ATOM 1676 C C . ALA A 1 226 ? -1.568 -1.087 25.495 1.00 81.81 226 ALA A C 1
ATOM 1678 O O . ALA A 1 226 ? -1.893 -1.413 26.639 1.00 81.81 226 ALA A O 1
ATOM 1679 N N . LEU A 1 227 ? -2.123 -1.664 24.423 1.00 78.25 227 LEU A N 1
ATOM 1680 C CA . LEU A 1 227 ? -3.100 -2.754 24.510 1.00 78.25 227 LEU A CA 1
ATOM 1681 C C . LEU A 1 227 ? -2.471 -4.060 24.998 1.00 78.25 227 LEU A C 1
ATOM 1683 O O . LEU A 1 227 ? -3.075 -4.744 25.827 1.00 78.25 227 LEU A O 1
ATOM 1687 N N . LYS A 1 228 ? -1.265 -4.387 24.525 1.00 87.88 228 LYS A N 1
ATOM 1688 C CA . LYS A 1 228 ? -0.485 -5.543 24.982 1.00 87.88 228 LYS A CA 1
ATOM 1689 C C . LYS A 1 228 ? -0.161 -5.443 26.474 1.00 87.88 228 LYS A C 1
ATOM 1691 O O . LYS A 1 228 ? -0.387 -6.408 27.204 1.00 87.88 228 LYS A O 1
ATOM 1696 N N . ASP A 1 229 ? 0.290 -4.281 26.944 1.00 81.75 229 ASP A N 1
ATOM 1697 C CA . ASP A 1 229 ? 0.579 -4.025 28.361 1.00 81.75 229 ASP A CA 1
ATOM 1698 C C . ASP A 1 229 ? -0.678 -4.157 29.226 1.00 81.75 229 ASP A C 1
ATOM 1700 O O . ASP A 1 229 ? -0.659 -4.766 30.299 1.00 81.75 229 ASP A O 1
ATOM 1704 N N . ALA A 1 230 ? -1.805 -3.644 28.736 1.00 74.62 230 ALA A N 1
ATOM 1705 C CA . ALA A 1 230 ? -3.077 -3.722 29.436 1.00 74.62 230 ALA A CA 1
ATOM 1706 C C . ALA A 1 230 ? -3.630 -5.163 29.485 1.00 74.62 230 ALA A C 1
ATOM 1708 O O . ALA A 1 230 ? -4.149 -5.606 30.512 1.00 74.62 230 ALA A O 1
ATOM 1709 N N . ALA A 1 231 ? -3.460 -5.932 28.404 1.00 74.75 231 ALA A N 1
ATOM 1710 C CA . ALA A 1 231 ? -3.757 -7.361 28.374 1.00 74.75 231 ALA A CA 1
ATOM 1711 C C . ALA A 1 231 ? -2.867 -8.141 29.349 1.00 74.75 231 ALA A C 1
ATOM 1713 O O . ALA A 1 231 ? -3.372 -8.967 30.110 1.00 74.75 231 ALA A O 1
ATOM 1714 N N . LYS A 1 232 ? -1.565 -7.829 29.392 1.00 86.38 232 LYS A N 1
ATOM 1715 C CA . LYS A 1 232 ? -0.626 -8.413 30.355 1.00 86.38 232 LYS A CA 1
ATOM 1716 C C . LYS A 1 232 ? -1.069 -8.154 31.795 1.00 86.38 232 LYS A C 1
ATOM 1718 O O . LYS A 1 232 ? -1.151 -9.099 32.573 1.00 86.38 232 LYS A O 1
ATOM 1723 N N . ALA A 1 233 ? -1.416 -6.912 32.132 1.00 76.88 233 ALA A N 1
ATOM 1724 C CA . ALA A 1 233 ? -1.896 -6.557 33.466 1.00 76.88 233 ALA A CA 1
ATOM 1725 C C . ALA A 1 233 ? -3.178 -7.322 33.850 1.00 76.88 233 ALA A C 1
ATOM 1727 O O . ALA A 1 233 ? -3.281 -7.829 34.968 1.00 76.88 233 ALA A O 1
ATOM 1728 N N . ALA A 1 234 ? -4.131 -7.459 32.920 1.00 73.25 234 ALA A N 1
ATOM 1729 C CA . ALA A 1 234 ? -5.370 -8.204 33.148 1.00 73.25 234 ALA A CA 1
ATOM 1730 C C . ALA A 1 234 ? -5.129 -9.710 33.365 1.00 73.25 234 ALA A C 1
ATOM 1732 O O . ALA A 1 234 ? -5.774 -10.318 34.219 1.00 73.25 234 ALA A O 1
ATOM 1733 N N . VAL A 1 235 ? -4.193 -10.310 32.622 1.00 77.06 235 VAL A N 1
ATOM 1734 C CA . VAL A 1 235 ? -3.806 -11.721 32.781 1.00 77.06 235 VAL A CA 1
ATOM 1735 C C . VAL A 1 235 ? -3.033 -11.946 34.083 1.00 77.06 235 VAL A C 1
ATOM 1737 O O . VAL A 1 235 ? -3.310 -12.908 34.802 1.00 77.06 235 VAL A O 1
ATOM 1740 N N . ASP A 1 236 ? -2.106 -11.049 34.425 1.00 82.00 236 ASP A N 1
ATOM 1741 C CA . ASP A 1 236 ? -1.309 -11.130 35.654 1.00 82.00 236 ASP A CA 1
ATOM 1742 C C . ASP A 1 236 ? -2.203 -11.023 36.909 1.00 82.00 236 ASP A C 1
ATOM 1744 O O . ASP A 1 236 ? -1.935 -11.693 37.911 1.00 82.00 236 ASP A O 1
ATOM 1748 N N . ALA A 1 237 ? -3.304 -10.262 36.826 1.00 79.75 237 ALA A N 1
ATOM 1749 C CA . ALA A 1 237 ? -4.313 -10.115 37.879 1.00 79.75 237 ALA A CA 1
ATOM 1750 C C . ALA A 1 237 ? -5.225 -11.344 38.077 1.00 79.75 237 ALA A C 1
ATOM 1752 O O . ALA A 1 237 ? -5.960 -11.400 39.066 1.00 79.75 237 ALA A O 1
ATOM 1753 N N . LEU A 1 238 ? -5.199 -12.335 37.175 1.00 75.44 238 LEU A N 1
ATOM 1754 C CA . LEU A 1 238 ? -5.956 -13.574 37.365 1.00 75.44 238 LEU A CA 1
ATOM 1755 C C . LEU A 1 238 ? -5.396 -14.380 38.548 1.00 75.44 238 LEU A C 1
ATOM 1757 O O . LEU A 1 238 ? -4.176 -14.439 38.731 1.00 75.44 238 LEU A O 1
ATOM 1761 N N . PRO A 1 239 ? -6.249 -15.069 39.325 1.00 78.31 239 PRO A N 1
ATOM 1762 C CA . PRO A 1 239 ? -5.778 -15.956 40.382 1.00 78.31 239 PRO A CA 1
ATOM 1763 C C . PRO A 1 239 ? -4.943 -17.100 39.797 1.00 78.31 239 PRO A C 1
ATOM 1765 O O . PRO A 1 239 ? -5.238 -17.602 38.713 1.00 78.31 239 PRO A O 1
ATOM 1768 N N . ASP A 1 240 ? -3.928 -17.558 40.532 1.00 82.00 240 ASP A N 1
ATOM 1769 C CA . ASP A 1 240 ? -3.033 -18.639 40.078 1.00 82.00 240 ASP A CA 1
ATOM 1770 C C . ASP A 1 240 ? -3.749 -19.987 39.897 1.00 82.00 240 ASP A C 1
ATOM 1772 O O . ASP A 1 240 ? -3.241 -20.889 39.237 1.00 82.00 240 ASP A O 1
ATOM 1776 N N . THR A 1 241 ? -4.953 -20.125 40.456 1.00 80.19 241 THR A N 1
ATOM 1777 C CA . THR A 1 241 ? -5.838 -21.278 40.252 1.00 80.19 241 THR A CA 1
ATOM 1778 C C . THR A 1 241 ? -6.612 -21.225 38.930 1.00 80.19 241 THR A C 1
ATOM 1780 O O . THR A 1 241 ? -7.287 -22.196 38.588 1.00 80.19 241 THR A O 1
ATOM 1783 N N . SER A 1 242 ? -6.536 -20.120 38.177 1.00 81.62 242 SER A N 1
ATOM 1784 C CA . SER A 1 242 ? -7.177 -19.984 36.866 1.00 81.62 242 SER A CA 1
ATOM 1785 C C . SER A 1 242 ? -6.480 -20.853 35.821 1.00 81.62 242 SER A C 1
ATOM 1787 O O . SER A 1 242 ? -5.303 -20.660 35.514 1.00 81.62 242 SER A O 1
ATOM 1789 N N . THR A 1 243 ? -7.228 -21.769 35.206 1.00 88.50 243 THR A N 1
ATOM 1790 C CA . THR A 1 243 ? -6.718 -22.647 34.141 1.00 88.50 243 THR A CA 1
ATOM 1791 C C . THR A 1 243 ? -6.374 -21.901 32.851 1.00 88.50 243 THR A C 1
ATOM 1793 O O . THR A 1 243 ? -5.606 -22.414 32.046 1.00 88.50 243 THR A O 1
ATOM 1796 N N . ASP A 1 244 ? -6.926 -20.700 32.647 1.00 84.75 244 ASP A N 1
ATOM 1797 C CA . ASP A 1 244 ? -6.702 -19.893 31.441 1.00 84.75 244 ASP A CA 1
ATOM 1798 C C . ASP A 1 244 ? -5.424 -19.036 31.519 1.00 84.75 244 ASP A C 1
ATOM 1800 O O . ASP A 1 244 ? -4.939 -18.565 30.492 1.00 84.75 244 ASP A O 1
ATOM 1804 N N . LYS A 1 245 ? -4.869 -18.814 32.722 1.00 86.06 245 LYS A N 1
ATOM 1805 C CA . LYS A 1 245 ? -3.783 -17.841 32.942 1.00 86.06 245 LYS A CA 1
ATOM 1806 C C . LYS A 1 245 ? -2.552 -18.147 32.085 1.00 86.06 245 LYS A C 1
ATOM 1808 O O . LYS A 1 245 ? -2.073 -17.268 31.383 1.00 86.06 245 LYS A O 1
ATOM 1813 N N . THR A 1 246 ? -2.086 -19.398 32.074 1.00 94.19 246 THR A N 1
ATOM 1814 C CA . THR A 1 246 ? -0.892 -19.808 31.311 1.00 94.19 246 THR A CA 1
ATOM 1815 C C . THR A 1 246 ? -1.055 -19.635 29.797 1.00 94.19 246 THR A C 1
ATOM 1817 O O . THR A 1 246 ? -0.129 -19.163 29.134 1.00 94.19 246 THR A O 1
ATOM 1820 N N . ASP A 1 247 ? -2.221 -19.994 29.248 1.00 95.69 247 ASP A N 1
ATOM 1821 C CA . ASP A 1 247 ? -2.514 -19.839 27.815 1.00 95.69 247 ASP A CA 1
ATOM 1822 C C . ASP A 1 247 ? -2.521 -18.358 27.417 1.00 95.69 247 ASP A C 1
ATOM 1824 O O . ASP A 1 247 ? -1.830 -17.949 26.483 1.00 95.69 247 ASP A O 1
ATOM 1828 N N . LEU A 1 248 ? -3.223 -17.531 28.195 1.00 89.12 248 LEU A N 1
ATOM 1829 C CA . LEU A 1 248 ? -3.318 -16.097 27.939 1.00 89.12 248 LEU A CA 1
ATOM 1830 C C . LEU A 1 248 ? -1.972 -15.380 28.099 1.00 89.12 248 LEU A C 1
ATOM 1832 O O . LEU A 1 248 ? -1.660 -14.515 27.284 1.00 89.12 248 LEU A O 1
ATOM 1836 N N . THR A 1 249 ? -1.145 -15.757 29.082 1.00 96.38 249 THR A N 1
ATOM 1837 C CA . THR A 1 249 ? 0.215 -15.207 29.229 1.00 96.38 249 THR A CA 1
ATOM 1838 C C . THR A 1 249 ? 1.045 -15.485 27.981 1.00 96.38 249 THR A C 1
ATOM 1840 O O . THR A 1 249 ? 1.644 -14.566 27.429 1.00 96.38 249 THR A O 1
ATOM 1843 N N . THR A 1 250 ? 1.019 -16.729 27.491 1.00 97.81 250 THR A N 1
ATOM 1844 C CA . THR A 1 250 ? 1.772 -17.129 26.293 1.00 97.81 250 THR A CA 1
ATOM 1845 C C . THR A 1 250 ? 1.344 -16.312 25.075 1.00 97.81 250 THR A C 1
ATOM 1847 O O . THR A 1 250 ? 2.190 -15.805 24.342 1.00 97.81 250 THR A O 1
ATOM 1850 N N . ARG A 1 251 ? 0.030 -16.136 24.880 1.00 97.06 251 ARG A N 1
ATOM 1851 C CA . ARG A 1 251 ? -0.532 -15.355 23.768 1.00 97.06 251 ARG A CA 1
ATOM 1852 C C . ARG A 1 251 ? -0.125 -13.884 23.809 1.00 97.06 251 ARG A C 1
ATOM 1854 O O . ARG A 1 251 ? 0.211 -13.326 22.773 1.00 97.06 251 ARG A O 1
ATOM 1861 N N . VAL A 1 252 ? -0.105 -13.262 24.988 1.00 93.62 252 VAL A N 1
ATOM 1862 C CA . VAL A 1 252 ? 0.342 -11.864 25.126 1.00 93.62 252 VAL A CA 1
ATOM 1863 C C . VAL A 1 252 ? 1.843 -11.730 24.880 1.00 93.62 252 VAL A C 1
ATOM 1865 O O . VAL A 1 252 ? 2.275 -10.774 24.242 1.00 93.62 252 VAL A O 1
ATOM 1868 N N . GLU A 1 253 ? 2.655 -12.672 25.362 1.00 97.12 253 GLU A N 1
ATOM 1869 C CA . GLU A 1 253 ? 4.116 -12.596 25.242 1.00 97.12 253 GLU A CA 1
ATOM 1870 C C . GLU A 1 253 ? 4.617 -12.709 23.798 1.00 97.12 253 GLU A C 1
ATOM 1872 O O . GLU A 1 253 ? 5.624 -12.080 23.466 1.00 97.12 253 GLU A O 1
ATOM 1877 N N . VAL A 1 254 ? 3.911 -13.447 22.932 1.00 97.69 254 VAL A N 1
ATOM 1878 C CA . VAL A 1 254 ? 4.287 -13.601 21.514 1.00 97.69 254 VAL A CA 1
ATOM 1879 C C . VAL A 1 254 ? 3.934 -12.398 20.635 1.00 97.69 254 VAL A C 1
ATOM 1881 O O . VAL A 1 254 ? 4.418 -12.332 19.509 1.00 97.69 254 VAL A O 1
ATOM 1884 N N . ILE A 1 255 ? 3.119 -11.453 21.119 1.00 96.00 255 ILE A N 1
ATOM 1885 C CA . ILE A 1 255 ? 2.770 -10.244 20.359 1.00 96.00 255 ILE A CA 1
ATOM 1886 C C . ILE A 1 255 ? 4.027 -9.394 20.147 1.00 96.00 255 ILE A C 1
ATOM 1888 O O . ILE A 1 255 ? 4.719 -9.049 21.107 1.00 96.00 255 ILE A O 1
ATOM 1892 N N . ASP A 1 256 ? 4.298 -9.006 18.907 1.00 96.62 256 ASP A N 1
ATOM 1893 C CA . ASP A 1 256 ? 5.433 -8.169 18.528 1.00 96.62 256 ASP A CA 1
ATOM 1894 C C . ASP A 1 256 ? 4.951 -7.027 17.634 1.00 96.62 256 ASP A C 1
ATOM 1896 O O . ASP A 1 256 ? 4.464 -7.269 16.539 1.00 96.62 256 ASP A O 1
ATOM 1900 N N . ASN A 1 257 ? 5.083 -5.790 18.112 1.00 96.81 257 ASN A N 1
ATOM 1901 C CA . ASN A 1 257 ? 4.577 -4.596 17.430 1.00 96.81 257 ASN A CA 1
ATOM 1902 C C . ASN A 1 257 ? 5.706 -3.771 16.790 1.00 96.81 257 ASN A C 1
ATOM 1904 O O . ASN A 1 257 ? 5.585 -2.559 16.608 1.00 96.81 257 ASN A O 1
ATOM 1908 N N . ARG A 1 258 ? 6.855 -4.393 16.496 1.00 97.56 258 ARG A N 1
ATOM 1909 C CA . ARG A 1 258 ? 7.998 -3.691 15.901 1.00 97.56 258 ARG A CA 1
ATOM 1910 C C . ARG A 1 258 ? 7.697 -3.251 14.470 1.00 97.56 258 ARG A C 1
ATOM 1912 O O . ARG A 1 258 ? 7.445 -4.069 13.592 1.00 97.56 258 ARG A O 1
ATOM 1919 N N . VAL A 1 259 ? 7.837 -1.952 14.229 1.00 96.56 259 VAL A N 1
ATOM 1920 C CA . VAL A 1 259 ? 7.763 -1.362 12.890 1.00 96.56 259 VAL A CA 1
ATOM 1921 C C . VAL A 1 259 ? 9.130 -1.491 12.202 1.00 96.56 259 VAL A C 1
ATOM 1923 O O . VAL A 1 259 ? 10.149 -1.179 12.828 1.00 96.56 259 VAL A O 1
ATOM 1926 N N . PRO A 1 260 ? 9.189 -1.944 10.938 1.00 94.75 260 PRO A N 1
ATOM 1927 C CA . PRO A 1 260 ? 10.437 -2.018 10.185 1.00 94.75 260 PRO A CA 1
ATOM 1928 C C . PRO A 1 260 ? 11.028 -0.630 9.883 1.00 94.75 260 PRO A C 1
ATOM 1930 O O . PRO A 1 260 ? 10.364 0.403 9.983 1.00 94.75 260 PRO A O 1
ATOM 1933 N N . ASP A 1 261 ? 12.306 -0.613 9.508 1.00 94.56 261 ASP A N 1
ATOM 1934 C CA . ASP A 1 261 ? 12.990 0.604 9.072 1.00 94.56 261 ASP A CA 1
ATOM 1935 C C . ASP A 1 261 ? 12.489 1.086 7.703 1.00 94.56 261 ASP A C 1
ATOM 1937 O O . ASP A 1 261 ? 11.899 0.325 6.935 1.00 94.56 261 ASP A O 1
ATOM 1941 N N . VAL A 1 262 ? 12.750 2.362 7.400 1.00 92.25 262 VAL A N 1
ATOM 1942 C CA . VAL A 1 262 ? 12.424 2.964 6.100 1.00 92.25 262 VAL A CA 1
ATOM 1943 C C . VAL A 1 262 ? 13.096 2.203 4.954 1.00 92.25 262 VAL A C 1
ATOM 1945 O O . VAL A 1 262 ? 14.261 1.808 5.056 1.00 92.25 262 VAL A O 1
ATOM 1948 N N . THR A 1 263 ? 12.372 2.020 3.853 1.00 88.31 263 THR A N 1
ATOM 1949 C CA . THR A 1 263 ? 12.865 1.340 2.648 1.00 88.31 263 THR A CA 1
ATOM 1950 C C . THR A 1 263 ? 12.505 2.139 1.404 1.00 88.31 263 THR A C 1
ATOM 1952 O O . THR A 1 263 ? 11.487 2.825 1.374 1.00 88.31 263 THR A O 1
ATOM 1955 N N . GLU A 1 264 ? 13.337 2.058 0.366 1.00 85.31 264 GLU A N 1
ATOM 1956 C CA . GLU A 1 264 ? 13.026 2.716 -0.905 1.00 85.31 264 GLU A CA 1
ATOM 1957 C C . GLU A 1 264 ? 11.955 1.959 -1.693 1.00 85.31 264 GLU A C 1
ATOM 1959 O O . GLU A 1 264 ? 11.797 0.744 -1.548 1.00 85.31 264 GLU A O 1
ATOM 1964 N N . ASP A 1 265 ? 11.233 2.701 -2.531 1.00 88.31 265 ASP A N 1
ATOM 1965 C CA . ASP A 1 265 ? 10.220 2.176 -3.439 1.00 88.31 265 ASP A CA 1
ATOM 1966 C C . ASP A 1 265 ? 10.874 1.335 -4.555 1.00 88.31 265 ASP A C 1
ATOM 1968 O O . ASP A 1 265 ? 11.605 1.892 -5.388 1.00 88.31 265 ASP A O 1
ATOM 1972 N N . PRO A 1 266 ? 10.591 0.021 -4.651 1.00 88.25 266 PRO A N 1
ATOM 1973 C CA . PRO A 1 266 ? 11.098 -0.821 -5.734 1.00 88.25 266 PRO A CA 1
ATOM 1974 C C . PRO A 1 266 ? 10.735 -0.298 -7.131 1.00 88.25 266 PRO A C 1
ATOM 1976 O O . PRO A 1 266 ? 11.499 -0.489 -8.080 1.00 88.25 266 PRO A O 1
ATOM 1979 N N . ALA A 1 267 ? 9.596 0.389 -7.280 1.00 90.88 267 ALA A N 1
ATOM 1980 C CA . ALA A 1 267 ? 9.191 0.978 -8.554 1.00 90.88 267 ALA A CA 1
ATOM 1981 C C . ALA A 1 267 ? 10.110 2.133 -8.977 1.00 90.88 267 ALA A C 1
ATOM 1983 O O . ALA A 1 267 ? 10.324 2.347 -10.174 1.00 90.88 267 ALA A O 1
ATOM 1984 N N . THR A 1 268 ? 10.708 2.844 -8.017 1.00 91.56 268 THR A N 1
ATOM 1985 C CA . THR A 1 268 ? 11.688 3.901 -8.297 1.00 91.56 268 THR A CA 1
ATOM 1986 C C . THR A 1 268 ? 12.976 3.315 -8.874 1.00 91.56 268 THR A C 1
ATOM 1988 O O . THR A 1 268 ? 13.457 3.795 -9.905 1.00 91.56 268 THR A O 1
ATOM 1991 N N . GLU A 1 269 ? 13.493 2.238 -8.276 1.00 90.94 269 GLU A N 1
ATOM 1992 C CA . GLU A 1 269 ? 14.663 1.511 -8.791 1.00 90.94 269 GLU A CA 1
ATOM 1993 C C . GLU A 1 269 ? 14.382 0.939 -10.192 1.00 90.94 269 GLU A C 1
ATOM 1995 O O . GLU A 1 269 ? 15.164 1.146 -11.124 1.00 90.94 269 GLU A O 1
ATOM 2000 N N . ALA A 1 270 ? 13.226 0.291 -10.372 1.00 95.25 270 ALA A N 1
ATOM 2001 C CA . ALA A 1 270 ? 12.823 -0.290 -11.650 1.00 95.25 270 ALA A CA 1
ATOM 2002 C C . ALA A 1 270 ? 12.693 0.762 -12.760 1.00 95.25 270 ALA A C 1
ATOM 2004 O O . ALA A 1 270 ? 13.202 0.567 -13.864 1.00 95.25 270 ALA A O 1
ATOM 2005 N N . LYS A 1 271 ? 12.084 1.916 -12.464 1.00 95.69 271 LYS A N 1
ATOM 2006 C CA . LYS A 1 271 ? 11.968 3.026 -13.417 1.00 95.69 271 LYS A CA 1
ATOM 2007 C C . LYS A 1 271 ? 13.334 3.563 -13.846 1.00 95.69 271 LYS A C 1
ATOM 2009 O O . LYS A 1 271 ? 13.548 3.804 -15.033 1.00 95.69 271 LYS A O 1
ATOM 2014 N N . ALA A 1 272 ? 14.261 3.733 -12.903 1.00 96.12 272 ALA A N 1
ATOM 2015 C CA . ALA A 1 272 ? 15.617 4.177 -13.216 1.00 96.12 272 ALA A CA 1
ATOM 2016 C C . ALA A 1 272 ? 16.361 3.160 -14.101 1.00 96.12 272 ALA A C 1
ATOM 2018 O O . ALA A 1 272 ? 17.063 3.551 -15.037 1.00 96.12 272 ALA A O 1
ATOM 2019 N N . ALA A 1 273 ? 16.171 1.862 -13.847 1.00 96.56 273 ALA A N 1
ATOM 2020 C CA . ALA A 1 273 ? 16.758 0.795 -14.652 1.00 96.56 273 ALA A CA 1
ATOM 2021 C C . ALA A 1 273 ? 16.190 0.757 -16.084 1.00 96.56 273 ALA A C 1
ATOM 2023 O O . ALA A 1 273 ? 16.961 0.641 -17.038 1.00 96.56 273 ALA A O 1
ATOM 2024 N N . VAL A 1 274 ? 14.873 0.931 -16.257 1.00 97.69 274 VAL A N 1
ATOM 2025 C CA . VAL A 1 274 ? 14.242 1.056 -17.587 1.00 97.69 274 VAL A CA 1
ATOM 2026 C C . VAL A 1 274 ? 14.793 2.269 -18.338 1.00 97.69 274 VAL A C 1
ATOM 2028 O O . VAL A 1 274 ? 15.204 2.136 -19.489 1.00 97.69 274 VAL A O 1
ATOM 2031 N N . GLU A 1 275 ? 14.896 3.432 -17.689 1.00 97.19 275 GLU A N 1
ATOM 2032 C CA . GLU A 1 275 ? 15.451 4.639 -18.318 1.00 97.19 275 GLU A CA 1
ATOM 2033 C C . GLU A 1 275 ? 16.919 4.445 -18.747 1.00 97.19 275 GLU A C 1
ATOM 2035 O O . GLU A 1 275 ? 17.337 4.925 -19.804 1.00 97.19 275 GLU A O 1
ATOM 2040 N N . ALA A 1 276 ? 17.715 3.725 -17.951 1.00 96.38 276 ALA A N 1
ATOM 2041 C CA . ALA A 1 276 ? 19.086 3.372 -18.311 1.00 96.38 276 ALA A CA 1
ATOM 2042 C C . ALA A 1 276 ? 19.140 2.430 -19.526 1.00 96.38 276 ALA A C 1
ATOM 2044 O O . ALA A 1 276 ? 19.934 2.663 -20.441 1.00 96.38 276 ALA A O 1
ATOM 2045 N N . ALA A 1 277 ? 18.271 1.416 -19.573 1.00 96.06 277 ALA A N 1
ATOM 2046 C CA . ALA A 1 277 ? 18.167 0.498 -20.704 1.00 96.06 277 ALA A CA 1
ATOM 2047 C C . ALA A 1 277 ? 17.728 1.218 -21.992 1.00 96.06 277 ALA A C 1
ATOM 2049 O O . ALA A 1 277 ? 18.335 1.018 -23.044 1.00 96.06 277 ALA A O 1
ATOM 2050 N N . GLU A 1 278 ? 16.745 2.121 -21.916 1.00 95.62 278 GLU A N 1
ATOM 2051 C CA . GLU A 1 278 ? 16.315 2.945 -23.055 1.00 95.62 278 GLU A CA 1
ATOM 2052 C C . GLU A 1 278 ? 17.435 3.857 -23.572 1.00 95.62 278 GLU A C 1
ATOM 2054 O O . GLU A 1 278 ? 17.598 4.031 -24.782 1.00 95.62 278 GLU A O 1
ATOM 2059 N N . LYS A 1 279 ? 18.216 4.459 -22.666 1.00 96.12 279 LYS A N 1
ATOM 2060 C CA . LYS A 1 279 ? 19.374 5.284 -23.044 1.00 96.12 279 LYS A CA 1
ATOM 2061 C C . LYS A 1 279 ? 20.434 4.452 -23.756 1.00 96.12 279 LYS A C 1
ATOM 2063 O O . LYS A 1 279 ? 20.936 4.894 -24.785 1.00 96.12 279 LYS A O 1
ATOM 2068 N N . ALA A 1 280 ? 20.745 3.262 -23.248 1.00 93.69 280 ALA A N 1
ATOM 2069 C CA . ALA A 1 280 ? 21.707 2.366 -23.882 1.00 93.69 280 ALA A CA 1
ATOM 2070 C C . ALA A 1 280 ? 21.238 1.905 -25.272 1.00 93.69 280 ALA A C 1
ATOM 2072 O O . ALA A 1 280 ? 22.023 1.936 -26.217 1.00 93.69 280 ALA A O 1
ATOM 2073 N N . ALA A 1 281 ? 19.951 1.574 -25.422 1.00 90.44 281 ALA A N 1
ATOM 2074 C CA . ALA A 1 281 ? 19.352 1.227 -26.711 1.00 90.44 281 ALA A CA 1
ATOM 2075 C C . ALA A 1 281 ? 19.466 2.373 -27.732 1.00 90.44 281 ALA A C 1
ATOM 2077 O O . ALA A 1 281 ? 19.887 2.159 -28.865 1.00 90.44 281 ALA A O 1
ATOM 2078 N N . LYS A 1 282 ? 19.190 3.618 -27.317 1.00 92.25 282 LYS A N 1
ATOM 2079 C CA . LYS A 1 282 ? 19.367 4.800 -28.182 1.00 92.25 282 LYS A CA 1
ATOM 2080 C C . LYS A 1 282 ? 20.822 5.027 -28.585 1.00 92.25 282 LYS A C 1
ATOM 2082 O O . LYS A 1 282 ? 21.087 5.340 -29.741 1.00 92.25 282 LYS A O 1
ATOM 2087 N N . VAL A 1 283 ? 21.760 4.873 -27.649 1.00 90.75 283 VAL A N 1
ATOM 2088 C CA . VAL A 1 283 ? 23.200 4.989 -27.941 1.00 90.75 283 VAL A CA 1
ATOM 2089 C C . VAL A 1 283 ? 23.623 3.947 -28.977 1.00 90.75 283 VAL A C 1
ATOM 2091 O O . VAL A 1 283 ? 24.361 4.275 -29.905 1.00 90.75 283 VAL A O 1
ATOM 2094 N N . LEU A 1 284 ? 23.126 2.716 -28.852 1.00 89.38 284 LEU A N 1
ATOM 2095 C CA . LEU A 1 284 ? 23.359 1.649 -29.818 1.00 89.38 284 LEU A CA 1
ATOM 2096 C C . LEU A 1 284 ? 22.765 1.985 -31.198 1.00 89.38 284 LEU A C 1
ATOM 2098 O O . LEU A 1 284 ? 23.475 1.875 -32.197 1.00 89.38 284 LEU A O 1
ATOM 2102 N N . ASP A 1 285 ? 21.509 2.438 -31.265 1.00 86.88 285 ASP A N 1
ATOM 2103 C CA . ASP A 1 285 ? 20.860 2.854 -32.518 1.00 86.88 285 ASP A CA 1
ATOM 2104 C C . ASP A 1 285 ? 21.654 3.962 -33.233 1.00 86.88 285 ASP A C 1
ATOM 2106 O O . ASP A 1 285 ? 21.882 3.903 -34.445 1.00 86.88 285 ASP A O 1
ATOM 2110 N N . GLU A 1 286 ? 22.123 4.964 -32.484 1.00 87.81 286 GLU A N 1
ATOM 2111 C CA . GLU A 1 286 ? 22.955 6.052 -33.009 1.00 87.81 286 GLU A CA 1
ATOM 2112 C C . GLU A 1 286 ? 24.324 5.555 -33.490 1.00 87.81 286 GLU A C 1
ATOM 2114 O O . GLU A 1 286 ? 24.804 5.977 -34.548 1.00 87.81 286 GLU A O 1
ATOM 2119 N N . ALA A 1 287 ? 24.959 4.645 -32.748 1.00 86.38 287 ALA A N 1
ATOM 2120 C CA . ALA A 1 287 ? 26.234 4.053 -33.140 1.00 86.38 287 ALA A CA 1
ATOM 2121 C C . ALA A 1 287 ? 26.100 3.227 -34.428 1.00 86.38 287 ALA A C 1
ATOM 2123 O O . ALA A 1 287 ? 26.925 3.360 -35.332 1.00 86.38 287 ALA A O 1
ATOM 2124 N N . ILE A 1 288 ? 25.024 2.445 -34.556 1.00 83.62 288 ILE A N 1
ATOM 2125 C CA . ILE A 1 288 ? 24.686 1.693 -35.771 1.00 83.62 288 ILE A CA 1
ATOM 2126 C C . ILE A 1 288 ? 24.441 2.643 -36.950 1.00 83.62 288 ILE A C 1
ATOM 2128 O O . ILE A 1 288 ? 24.930 2.394 -38.054 1.00 83.62 288 ILE A O 1
ATOM 2132 N N . ALA A 1 289 ? 23.706 3.739 -36.738 1.00 83.12 289 ALA A N 1
ATOM 2133 C CA . ALA A 1 289 ? 23.410 4.715 -37.786 1.00 83.12 289 ALA A CA 1
ATOM 2134 C C . ALA A 1 289 ? 24.671 5.428 -38.309 1.00 83.12 289 ALA A C 1
ATOM 2136 O O . ALA A 1 289 ? 24.759 5.724 -39.503 1.00 83.12 289 ALA A O 1
ATOM 2137 N N . ASN A 1 290 ? 25.644 5.674 -37.427 1.00 82.50 290 ASN A N 1
ATOM 2138 C CA . ASN A 1 290 ? 26.898 6.362 -37.745 1.00 82.50 290 ASN A CA 1
ATOM 2139 C C . ASN A 1 290 ? 28.027 5.426 -38.201 1.00 82.50 290 ASN A C 1
ATOM 2141 O O . ASN A 1 290 ? 29.069 5.906 -38.649 1.00 82.50 290 ASN A O 1
ATOM 2145 N N . ALA A 1 291 ? 27.847 4.110 -38.088 1.00 82.88 291 ALA A N 1
ATOM 2146 C CA . ALA A 1 291 ? 28.886 3.142 -38.397 1.00 82.88 291 ALA A CA 1
ATOM 2147 C C . ALA A 1 291 ? 29.289 3.183 -39.881 1.00 82.88 291 ALA A C 1
ATOM 2149 O O . ALA A 1 291 ? 28.454 3.121 -40.793 1.00 82.88 291 ALA A O 1
ATOM 2150 N N . GLU A 1 292 ? 30.599 3.244 -40.133 1.00 74.25 292 GLU A N 1
ATOM 2151 C CA . GLU A 1 292 ? 31.121 3.144 -41.489 1.00 74.25 292 GLU A CA 1
ATOM 2152 C C . GLU A 1 292 ? 30.860 1.751 -42.070 1.00 74.25 292 GLU A C 1
ATOM 2154 O O . GLU A 1 292 ? 31.042 0.724 -41.412 1.00 74.25 292 GLU A O 1
ATOM 2159 N N . LYS A 1 293 ? 30.486 1.717 -43.351 1.00 75.56 293 LYS A N 1
ATOM 2160 C CA . LYS A 1 293 ? 30.246 0.471 -44.078 1.00 75.56 293 LYS A CA 1
ATOM 2161 C C . LYS A 1 293 ? 31.475 0.060 -44.878 1.00 75.56 293 LYS A C 1
ATOM 2163 O O . LYS A 1 293 ? 32.155 0.887 -45.492 1.00 75.56 293 LYS A O 1
ATOM 2168 N N . ASN A 1 294 ? 31.744 -1.233 -44.896 1.00 61.19 294 ASN A N 1
ATOM 2169 C CA . ASN A 1 294 ? 32.649 -1.875 -45.831 1.00 61.19 294 ASN A CA 1
ATOM 2170 C C . ASN A 1 294 ? 32.100 -1.770 -47.268 1.00 61.19 294 ASN A C 1
ATOM 2172 O O . ASN A 1 294 ? 30.902 -1.544 -47.477 1.00 61.19 294 ASN A O 1
ATOM 2176 N N . PRO A 1 295 ? 32.944 -1.961 -48.298 1.00 50.41 295 PRO A N 1
ATOM 2177 C CA . PRO A 1 295 ? 32.496 -1.997 -49.690 1.00 50.41 295 PRO A CA 1
ATOM 2178 C C . PRO A 1 295 ? 31.455 -3.086 -49.980 1.00 50.41 295 PRO A C 1
ATOM 2180 O O . PRO A 1 295 ? 30.697 -2.947 -50.935 1.00 50.41 295 PRO A O 1
ATOM 2183 N N . ASP A 1 296 ? 31.374 -4.138 -49.170 1.00 50.56 296 ASP A N 1
ATOM 2184 C CA . ASP A 1 296 ? 30.349 -5.187 -49.253 1.00 50.56 296 ASP A CA 1
ATOM 2185 C C . ASP A 1 296 ? 29.036 -4.827 -48.524 1.00 50.56 296 ASP A C 1
ATOM 2187 O O . ASP A 1 296 ? 28.081 -5.596 -48.567 1.00 50.56 296 ASP A O 1
ATOM 2191 N N . GLY A 1 297 ? 28.972 -3.653 -47.882 1.00 56.75 297 GLY A N 1
ATOM 2192 C CA . GLY A 1 297 ? 27.812 -3.171 -47.130 1.00 56.75 297 GLY A CA 1
ATOM 2193 C C . GLY A 1 297 ? 27.776 -3.572 -45.649 1.00 56.75 297 GLY A C 1
ATOM 2194 O O . GLY A 1 297 ? 26.898 -3.077 -44.939 1.00 56.75 297 GLY A O 1
ATOM 2195 N N . SER A 1 298 ? 28.711 -4.401 -45.167 1.00 60.91 298 SER A N 1
ATOM 2196 C CA . SER A 1 298 ? 28.820 -4.775 -43.745 1.00 60.91 298 SER A CA 1
ATOM 2197 C C . SER A 1 298 ? 29.354 -3.624 -42.883 1.00 60.91 298 SER A C 1
ATOM 2199 O O . SER A 1 298 ? 29.959 -2.691 -43.407 1.00 60.91 298 SER A O 1
ATOM 2201 N N . LEU A 1 299 ? 29.127 -3.647 -41.567 1.00 70.88 299 LEU A N 1
ATOM 2202 C CA . LEU A 1 299 ? 29.630 -2.604 -40.660 1.00 70.88 299 LEU A CA 1
ATOM 2203 C C . LEU A 1 299 ? 31.111 -2.857 -40.328 1.00 70.88 299 LEU A C 1
ATOM 2205 O O . LEU A 1 299 ? 31.482 -3.977 -39.991 1.00 70.88 299 LEU A O 1
ATOM 2209 N N . LYS A 1 300 ? 31.962 -1.826 -40.409 1.00 68.81 300 LYS A N 1
ATOM 2210 C CA . LYS A 1 300 ? 33.413 -1.949 -40.157 1.00 68.81 300 LYS A CA 1
ATOM 2211 C C . LYS A 1 300 ? 33.762 -2.285 -38.703 1.00 68.81 300 LYS A C 1
ATOM 2213 O O . LYS A 1 300 ? 34.661 -3.087 -38.476 1.00 68.81 300 LYS A O 1
ATOM 2218 N N . ASP A 1 301 ? 33.034 -1.717 -37.743 1.00 77.81 301 ASP A N 1
ATOM 2219 C CA . ASP A 1 301 ? 33.310 -1.838 -36.302 1.00 77.81 301 ASP A CA 1
ATOM 2220 C C . ASP A 1 301 ? 32.338 -2.797 -35.593 1.00 77.81 301 ASP A C 1
ATOM 2222 O O . ASP A 1 301 ? 31.901 -2.562 -34.465 1.00 77.81 301 ASP A O 1
ATOM 2226 N N . GLU A 1 302 ? 31.985 -3.900 -36.259 1.00 75.50 302 GLU A N 1
ATOM 2227 C CA . GLU A 1 302 ? 30.997 -4.879 -35.784 1.00 75.50 302 GLU A CA 1
ATOM 2228 C C . GLU A 1 302 ? 31.283 -5.378 -34.356 1.00 75.50 302 GLU A C 1
ATOM 2230 O O . GLU A 1 302 ? 30.366 -5.508 -33.551 1.00 75.50 302 GLU A O 1
ATOM 2235 N N . ALA A 1 303 ? 32.556 -5.569 -33.992 1.00 78.06 303 ALA A N 1
ATOM 2236 C CA . ALA A 1 303 ? 32.944 -5.989 -32.645 1.00 78.06 303 ALA A CA 1
ATOM 2237 C C . ALA A 1 303 ? 32.638 -4.936 -31.560 1.00 78.06 303 ALA A C 1
ATOM 2239 O O . ALA A 1 303 ? 32.212 -5.292 -30.462 1.00 78.06 303 ALA A O 1
ATOM 2240 N N . ALA A 1 304 ? 32.836 -3.646 -31.853 1.00 81.25 304 ALA A N 1
ATOM 2241 C CA . ALA A 1 304 ? 32.557 -2.564 -30.907 1.00 81.25 304 ALA A CA 1
ATOM 2242 C C . ALA A 1 304 ? 31.047 -2.350 -30.743 1.00 81.25 304 ALA A C 1
ATOM 2244 O O . ALA A 1 304 ? 30.552 -2.202 -29.626 1.00 81.25 304 ALA A O 1
ATOM 2245 N N . LEU A 1 305 ? 30.308 -2.419 -31.850 1.00 84.19 305 LEU A N 1
ATOM 2246 C CA . LEU A 1 305 ? 28.851 -2.358 -31.837 1.00 84.19 305 LEU A CA 1
ATOM 2247 C C . LEU A 1 305 ? 28.248 -3.576 -31.121 1.00 84.19 305 LEU A C 1
ATOM 2249 O O . LEU A 1 305 ? 27.283 -3.428 -30.377 1.00 84.19 305 LEU A O 1
ATOM 2253 N N . LYS A 1 306 ? 28.849 -4.766 -31.260 1.00 83.94 306 LYS A N 1
ATOM 2254 C CA . LYS A 1 306 ? 28.441 -5.963 -30.510 1.00 83.94 306 LYS A CA 1
ATOM 2255 C C . LYS A 1 306 ? 28.684 -5.823 -29.003 1.00 83.94 306 LYS A C 1
ATOM 2257 O O . LYS A 1 306 ? 27.891 -6.327 -28.216 1.00 83.94 306 LYS A O 1
ATOM 2262 N N . ALA A 1 307 ? 29.737 -5.119 -28.592 1.00 85.31 307 ALA A N 1
ATOM 2263 C CA . ALA A 1 307 ? 29.967 -4.826 -27.179 1.00 85.31 307 ALA A CA 1
ATOM 2264 C C . ALA A 1 307 ? 28.905 -3.865 -26.609 1.00 85.31 307 ALA A C 1
ATOM 2266 O O . ALA A 1 307 ? 28.362 -4.128 -25.540 1.00 85.31 307 ALA A O 1
ATOM 2267 N N . GLN A 1 308 ? 28.548 -2.804 -27.344 1.00 87.94 308 GLN A N 1
ATOM 2268 C CA . GLN A 1 308 ? 27.463 -1.882 -26.956 1.00 87.94 308 GLN A CA 1
ATOM 2269 C C . GLN A 1 308 ? 26.098 -2.574 -26.928 1.00 87.94 308 GLN A C 1
ATOM 2271 O O . GLN A 1 308 ? 25.271 -2.330 -26.054 1.00 87.94 308 GLN A O 1
ATOM 2276 N N . GLN A 1 309 ? 25.885 -3.486 -27.870 1.00 89.31 309 GLN A N 1
ATOM 2277 C CA . GLN A 1 309 ? 24.726 -4.357 -27.926 1.00 89.31 309 GLN A CA 1
ATOM 2278 C C . GLN A 1 309 ? 24.599 -5.241 -26.679 1.00 89.31 309 GLN A C 1
ATOM 2280 O O . GLN A 1 309 ? 23.506 -5.403 -26.131 1.00 89.31 309 GLN A O 1
ATOM 2285 N N . AS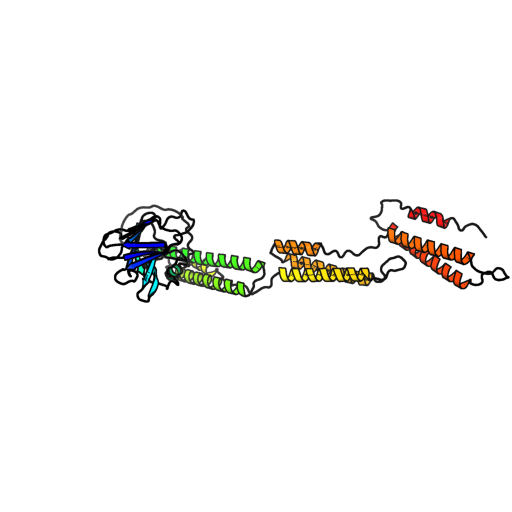P A 1 310 ? 25.708 -5.826 -26.233 1.00 89.44 310 ASP A N 1
ATOM 2286 C CA . ASP A 1 310 ? 25.733 -6.663 -25.036 1.00 89.44 310 ASP A CA 1
ATOM 2287 C C . ASP A 1 310 ? 25.494 -5.841 -23.765 1.00 89.44 310 ASP A C 1
ATOM 2289 O O . ASP A 1 310 ? 24.761 -6.289 -22.886 1.00 89.44 310 ASP A O 1
ATOM 2293 N N . GLU A 1 311 ? 26.014 -4.614 -23.700 1.00 90.62 311 GLU A N 1
ATOM 2294 C CA . GLU A 1 311 ? 25.725 -3.666 -22.618 1.00 90.62 311 GLU A CA 1
ATOM 2295 C C . GLU A 1 311 ? 24.239 -3.271 -22.575 1.00 90.62 311 GLU A C 1
ATOM 2297 O O . GLU A 1 311 ? 23.608 -3.353 -21.519 1.00 90.62 311 GLU A O 1
ATOM 2302 N N . ALA A 1 312 ? 23.643 -2.923 -23.721 1.00 92.50 312 ALA A N 1
ATOM 2303 C CA . ALA A 1 312 ? 22.220 -2.591 -23.812 1.00 92.50 312 ALA A CA 1
ATOM 2304 C C . ALA A 1 312 ? 21.319 -3.775 -23.414 1.00 92.50 312 ALA A C 1
ATOM 2306 O O . ALA A 1 312 ? 20.309 -3.593 -22.729 1.00 92.50 312 ALA A O 1
ATOM 2307 N N . ASN A 1 313 ? 21.697 -5.002 -23.790 1.00 91.00 313 ASN A N 1
ATOM 2308 C CA . ASN A 1 313 ? 20.990 -6.215 -23.376 1.00 91.00 313 ASN A CA 1
ATOM 2309 C C . ASN A 1 313 ? 21.142 -6.497 -21.882 1.00 91.00 313 ASN A C 1
ATOM 2311 O O . ASN A 1 313 ? 20.154 -6.826 -21.230 1.00 91.00 313 ASN A O 1
ATOM 2315 N N . ALA A 1 314 ? 22.341 -6.326 -21.323 1.00 94.31 314 ALA A N 1
ATOM 2316 C CA . ALA A 1 314 ? 22.565 -6.486 -19.890 1.00 94.31 314 ALA A CA 1
ATOM 2317 C C . ALA A 1 314 ? 21.716 -5.499 -19.074 1.00 94.31 314 ALA A C 1
ATOM 2319 O O . ALA A 1 314 ? 21.099 -5.892 -18.086 1.00 94.31 314 ALA A O 1
ATOM 2320 N N . LEU A 1 315 ? 21.619 -4.241 -19.516 1.00 95.44 315 LEU A N 1
ATOM 2321 C CA . LEU A 1 315 ? 20.774 -3.232 -18.871 1.00 95.44 315 LEU A CA 1
ATOM 2322 C C . LEU A 1 315 ? 19.278 -3.532 -19.020 1.00 95.44 315 LEU A C 1
ATOM 2324 O O . LEU A 1 315 ? 18.525 -3.328 -18.071 1.00 95.44 315 LEU A O 1
ATOM 2328 N N . LYS A 1 316 ? 18.842 -4.064 -20.168 1.00 94.44 316 LYS A N 1
ATOM 2329 C CA . LYS A 1 316 ? 17.458 -4.526 -20.355 1.00 94.44 316 LYS A CA 1
ATOM 2330 C C . LYS A 1 316 ? 17.106 -5.666 -19.395 1.00 94.44 316 LYS A C 1
ATOM 2332 O O . LYS A 1 316 ? 16.023 -5.658 -18.814 1.00 94.44 316 LYS A O 1
ATOM 2337 N N . GLU A 1 317 ? 18.003 -6.630 -19.205 1.00 95.25 317 GLU A N 1
ATOM 2338 C CA . GLU A 1 317 ? 17.777 -7.720 -18.249 1.00 95.25 317 GLU A CA 1
ATOM 2339 C C . GLU A 1 317 ? 17.811 -7.220 -16.797 1.00 95.25 317 GLU A C 1
ATOM 2341 O O . GLU A 1 317 ? 16.925 -7.570 -16.022 1.00 95.25 317 GLU A O 1
ATOM 2346 N N . ALA A 1 318 ? 18.726 -6.308 -16.449 1.00 95.25 318 ALA A N 1
ATOM 2347 C CA . ALA A 1 318 ? 18.732 -5.656 -15.136 1.00 95.25 318 ALA A CA 1
ATOM 2348 C C . ALA A 1 318 ? 17.426 -4.883 -14.860 1.00 95.25 318 ALA A C 1
ATOM 2350 O O . ALA A 1 318 ? 16.900 -4.928 -13.748 1.00 95.25 318 ALA A O 1
ATOM 2351 N N . ALA A 1 319 ? 16.861 -4.221 -15.876 1.00 97.38 319 ALA A N 1
ATOM 2352 C CA . ALA A 1 319 ? 15.555 -3.577 -15.768 1.00 97.38 319 ALA A CA 1
ATOM 2353 C C . ALA A 1 319 ? 14.444 -4.595 -15.472 1.00 97.38 319 ALA A C 1
ATOM 2355 O O . ALA A 1 319 ? 13.660 -4.377 -14.553 1.00 97.38 319 ALA A O 1
ATOM 2356 N N . LYS A 1 320 ? 14.409 -5.739 -16.167 1.00 96.12 320 LYS A N 1
ATOM 2357 C CA . LYS A 1 320 ? 13.434 -6.811 -15.889 1.00 96.12 320 LYS A CA 1
ATOM 2358 C C . LYS A 1 320 ? 13.583 -7.400 -14.486 1.00 96.12 320 LYS A C 1
ATOM 2360 O O . LYS A 1 320 ? 12.578 -7.661 -13.827 1.00 96.12 320 LYS A O 1
ATOM 2365 N N . GLU A 1 321 ? 14.813 -7.588 -14.009 1.00 96.38 321 GLU A N 1
ATOM 2366 C CA . GLU A 1 321 ? 15.074 -8.049 -12.639 1.00 96.38 321 GLU A CA 1
ATOM 2367 C C . GLU A 1 321 ? 14.577 -7.045 -11.591 1.00 96.38 321 GLU A C 1
ATOM 2369 O O . GLU A 1 321 ? 13.998 -7.447 -10.581 1.00 96.38 321 GLU A O 1
ATOM 2374 N N . ALA A 1 322 ? 14.757 -5.743 -11.832 1.00 94.88 322 ALA A N 1
ATOM 2375 C CA . ALA A 1 322 ? 14.226 -4.699 -10.961 1.00 94.88 322 ALA A CA 1
ATOM 2376 C C . ALA A 1 322 ? 12.687 -4.652 -11.001 1.00 94.88 322 ALA A C 1
ATOM 2378 O O . ALA A 1 322 ? 12.048 -4.608 -9.951 1.00 94.88 322 ALA A O 1
ATOM 2379 N N . ILE A 1 323 ? 12.081 -4.761 -12.189 1.00 95.50 323 ILE A N 1
ATOM 2380 C CA . ILE A 1 323 ? 10.619 -4.819 -12.361 1.00 95.50 323 ILE A CA 1
ATOM 2381 C C . ILE A 1 323 ? 10.016 -6.033 -11.639 1.00 95.50 323 ILE A C 1
ATOM 2383 O O . ILE A 1 323 ? 8.927 -5.940 -11.076 1.00 95.50 323 ILE A O 1
ATOM 2387 N N . ALA A 1 324 ? 10.721 -7.166 -11.581 1.00 94.62 324 ALA A N 1
ATOM 2388 C CA . ALA A 1 324 ? 10.262 -8.352 -10.855 1.00 94.62 324 ALA A CA 1
ATOM 2389 C C . ALA A 1 324 ? 10.104 -8.131 -9.336 1.00 94.62 324 ALA A C 1
ATOM 2391 O O . ALA A 1 324 ? 9.395 -8.901 -8.688 1.00 94.62 324 ALA A O 1
ATOM 2392 N N . LYS A 1 325 ? 10.736 -7.092 -8.770 1.00 91.75 325 LYS A N 1
ATOM 2393 C CA . LYS A 1 325 ? 10.598 -6.701 -7.356 1.00 91.75 325 LYS A CA 1
ATOM 2394 C C . LYS A 1 325 ? 9.442 -5.723 -7.110 1.00 91.75 325 LYS A C 1
ATOM 2396 O O . LYS A 1 325 ? 9.118 -5.463 -5.954 1.00 91.75 325 LYS A O 1
ATOM 2401 N N . VAL A 1 326 ? 8.837 -5.168 -8.162 1.00 91.94 326 VAL A N 1
ATOM 2402 C CA . VAL A 1 326 ? 7.702 -4.241 -8.053 1.00 91.94 326 VAL A CA 1
ATOM 2403 C C . VAL A 1 326 ? 6.456 -5.023 -7.661 1.00 91.94 326 VAL A C 1
ATOM 2405 O O . VAL A 1 326 ? 6.092 -5.995 -8.321 1.00 91.94 326 VAL A O 1
ATOM 2408 N N . THR A 1 327 ? 5.813 -4.600 -6.574 1.00 87.31 327 THR A N 1
ATOM 2409 C CA . THR A 1 327 ? 4.640 -5.295 -6.023 1.00 87.31 327 THR A CA 1
ATOM 2410 C C . THR A 1 327 ? 3.308 -4.697 -6.475 1.00 87.31 327 THR A C 1
ATOM 2412 O O . THR A 1 327 ? 2.291 -5.384 -6.417 1.00 87.31 327 THR A O 1
ATOM 2415 N N . ASP A 1 328 ? 3.298 -3.448 -6.953 1.00 88.12 328 ASP A N 1
ATOM 2416 C CA . ASP A 1 328 ? 2.117 -2.838 -7.565 1.00 88.12 328 ASP A CA 1
ATOM 2417 C C . ASP A 1 328 ? 1.917 -3.372 -8.991 1.00 88.12 328 ASP A C 1
ATOM 2419 O O . ASP A 1 328 ? 2.713 -3.106 -9.896 1.00 88.12 328 ASP A O 1
ATOM 2423 N N . ASP A 1 329 ? 0.834 -4.125 -9.195 1.00 88.56 329 ASP A N 1
ATOM 2424 C CA . ASP A 1 329 ? 0.542 -4.789 -10.468 1.00 88.56 329 ASP A CA 1
ATOM 2425 C C . ASP A 1 329 ? 0.402 -3.798 -11.636 1.00 88.56 329 ASP A C 1
ATOM 2427 O O . ASP A 1 329 ? 0.819 -4.093 -12.758 1.00 88.56 329 ASP A O 1
ATOM 2431 N N . ALA A 1 330 ? -0.180 -2.618 -11.403 1.00 90.44 330 ALA A N 1
ATOM 2432 C CA . ALA A 1 330 ? -0.439 -1.650 -12.465 1.00 90.44 330 ALA A CA 1
ATOM 2433 C C . ALA A 1 330 ? 0.857 -0.981 -12.946 1.00 90.44 330 ALA A C 1
ATOM 2435 O O . ALA A 1 330 ? 1.095 -0.887 -14.154 1.00 90.44 330 ALA A O 1
ATOM 2436 N N . GLN A 1 331 ? 1.711 -0.556 -12.013 1.00 90.31 331 GLN A N 1
ATOM 2437 C CA . GLN A 1 331 ? 3.034 -0.010 -12.312 1.00 90.31 331 GLN A CA 1
ATOM 2438 C C . GLN A 1 331 ? 3.934 -1.061 -12.951 1.00 90.31 331 GLN A C 1
ATOM 2440 O O . GLN A 1 331 ? 4.612 -0.766 -13.938 1.00 90.31 331 GLN A O 1
ATOM 2445 N N . LYS A 1 332 ? 3.902 -2.294 -12.434 1.00 94.00 332 LYS A N 1
ATOM 2446 C CA . LYS A 1 332 ? 4.675 -3.406 -12.983 1.00 94.00 332 LYS A CA 1
ATOM 2447 C C . LYS A 1 332 ? 4.328 -3.655 -14.452 1.00 94.00 332 LYS A C 1
ATOM 2449 O O . LYS A 1 332 ? 5.234 -3.745 -15.274 1.00 94.00 332 LYS A O 1
ATOM 2454 N N . VAL A 1 333 ? 3.038 -3.695 -14.798 1.00 95.81 333 VAL A N 1
ATOM 2455 C CA . VAL A 1 333 ? 2.575 -3.883 -16.187 1.00 95.81 333 VAL A CA 1
ATOM 2456 C C . VAL A 1 333 ? 3.061 -2.767 -17.115 1.00 95.81 333 VAL A C 1
ATOM 2458 O O . VAL A 1 333 ? 3.465 -3.042 -18.246 1.00 95.81 333 VAL A O 1
ATOM 2461 N N . GLU A 1 334 ? 3.028 -1.512 -16.665 1.00 95.81 334 GLU A N 1
ATOM 2462 C CA . GLU A 1 334 ? 3.486 -0.386 -17.485 1.00 95.81 334 GLU A CA 1
ATOM 2463 C C . GLU A 1 334 ? 5.006 -0.423 -17.704 1.00 95.81 334 GLU A C 1
ATOM 2465 O O . GLU A 1 334 ? 5.466 -0.223 -18.830 1.00 95.81 334 GLU A O 1
ATOM 2470 N N . LEU A 1 335 ? 5.785 -0.739 -16.665 1.00 96.69 335 LEU A N 1
ATOM 2471 C CA . LEU A 1 335 ? 7.239 -0.880 -16.778 1.00 96.69 335 LEU A CA 1
ATOM 2472 C C . LEU A 1 335 ? 7.641 -2.092 -17.630 1.00 96.69 335 LEU A C 1
ATOM 2474 O O . LEU A 1 335 ? 8.539 -1.968 -18.461 1.00 96.69 335 LEU A O 1
ATOM 2478 N N . ASP A 1 336 ? 6.955 -3.232 -17.487 1.00 95.94 336 ASP A N 1
ATOM 2479 C CA . ASP A 1 336 ? 7.165 -4.418 -18.333 1.00 95.94 336 ASP A CA 1
ATOM 2480 C C . ASP A 1 336 ? 6.954 -4.064 -19.812 1.00 95.94 336 ASP A C 1
ATOM 2482 O O . ASP A 1 336 ? 7.784 -4.381 -20.663 1.00 95.94 336 ASP A O 1
ATOM 2486 N N . LYS A 1 337 ? 5.892 -3.315 -20.128 1.00 95.88 337 LYS A N 1
ATOM 2487 C CA . LYS A 1 337 ? 5.615 -2.859 -21.496 1.00 95.88 337 LYS A CA 1
ATOM 2488 C C . LYS A 1 337 ? 6.714 -1.946 -22.049 1.00 95.88 337 LYS A C 1
ATOM 2490 O O . LYS A 1 337 ? 7.036 -2.043 -23.234 1.00 95.88 337 LYS A O 1
ATOM 2495 N N . GLN A 1 338 ? 7.272 -1.060 -21.224 1.00 95.62 338 GLN A N 1
ATOM 2496 C CA . GLN A 1 338 ? 8.395 -0.201 -21.618 1.00 95.62 338 GLN A CA 1
ATOM 2497 C C . GLN A 1 338 ? 9.654 -1.034 -21.879 1.00 95.62 338 GLN A C 1
ATOM 2499 O O . GLN A 1 338 ? 10.262 -0.904 -22.941 1.00 95.62 338 GLN A O 1
ATOM 2504 N N . ALA A 1 339 ? 9.995 -1.954 -20.972 1.00 93.00 339 ALA A N 1
ATOM 2505 C CA . ALA A 1 339 ? 11.141 -2.846 -21.128 1.00 93.00 339 ALA A CA 1
ATOM 2506 C C . ALA A 1 339 ? 11.011 -3.766 -22.357 1.00 93.00 339 ALA A C 1
ATOM 2508 O O . ALA A 1 339 ? 11.987 -3.981 -23.080 1.00 93.00 339 ALA A O 1
ATOM 2509 N N . ASP A 1 340 ? 9.814 -4.280 -22.641 1.00 92.06 340 ASP A N 1
ATOM 2510 C CA . ASP A 1 340 ? 9.545 -5.126 -23.808 1.00 92.06 340 ASP A CA 1
ATOM 2511 C C . ASP A 1 340 ? 9.624 -4.357 -25.132 1.00 92.06 340 ASP A C 1
ATOM 2513 O O . ASP A 1 340 ? 10.028 -4.928 -26.147 1.00 92.06 340 ASP A O 1
ATOM 2517 N N . ALA A 1 341 ? 9.297 -3.061 -25.127 1.00 92.00 341 ALA A N 1
ATOM 2518 C CA . ALA A 1 341 ? 9.416 -2.200 -26.302 1.00 92.00 341 ALA A CA 1
ATOM 2519 C C . ALA A 1 341 ? 10.875 -1.908 -26.696 1.00 92.00 341 ALA A C 1
ATOM 2521 O O . ALA A 1 341 ? 11.129 -1.554 -27.850 1.00 92.00 341 ALA A O 1
ATOM 2522 N N . ILE A 1 342 ? 11.832 -2.071 -25.773 1.00 90.00 342 ILE A N 1
ATOM 2523 C CA . ILE A 1 342 ? 13.261 -1.915 -26.062 1.00 90.00 342 ILE A CA 1
ATOM 2524 C C . ILE A 1 342 ? 13.696 -3.044 -26.996 1.00 90.00 342 ILE A C 1
ATOM 2526 O O . ILE A 1 342 ? 13.799 -4.202 -26.586 1.00 90.00 342 ILE A O 1
ATOM 2530 N N . ASN A 1 343 ? 13.976 -2.713 -28.252 1.00 84.44 343 ASN A N 1
ATOM 2531 C CA . ASN A 1 343 ? 14.544 -3.646 -29.208 1.00 84.44 343 ASN A CA 1
ATOM 2532 C C . ASN A 1 343 ? 16.018 -3.322 -29.411 1.00 84.44 343 ASN A C 1
ATOM 2534 O O . ASN A 1 343 ? 16.343 -2.292 -29.988 1.00 84.44 343 ASN A O 1
ATOM 2538 N N . ASN A 1 344 ? 16.880 -4.233 -28.980 1.00 84.69 344 ASN A N 1
ATOM 2539 C CA . ASN A 1 344 ? 18.300 -4.148 -29.262 1.00 84.69 344 ASN A CA 1
ATOM 2540 C C . ASN A 1 344 ? 18.685 -5.234 -30.278 1.00 84.69 344 ASN A C 1
ATOM 2542 O O . ASN A 1 344 ? 19.734 -5.836 -30.152 1.00 84.69 344 ASN A O 1
ATOM 2546 N N . ASP A 1 345 ? 17.835 -5.630 -31.219 1.00 78.88 345 ASP A N 1
ATOM 2547 C CA . ASP A 1 345 ? 18.291 -6.567 -32.242 1.00 78.88 345 ASP A CA 1
ATOM 2548 C C . ASP A 1 345 ? 19.250 -5.854 -33.191 1.00 78.88 345 ASP A C 1
ATOM 2550 O O . ASP A 1 345 ? 18.934 -4.822 -33.787 1.00 78.88 345 ASP A O 1
ATOM 2554 N N . PHE A 1 346 ? 20.430 -6.443 -33.360 1.00 61.56 346 PHE A N 1
ATOM 2555 C CA . PHE A 1 346 ? 21.396 -5.956 -34.326 1.00 61.56 346 PHE A CA 1
ATOM 2556 C C . PHE A 1 346 ? 20.793 -6.065 -35.731 1.00 61.56 346 PHE A C 1
ATOM 2558 O O . PHE A 1 346 ? 20.264 -7.130 -36.078 1.00 61.56 346 PHE A O 1
ATOM 2565 N N . PRO A 1 347 ? 20.894 -5.031 -36.586 1.00 58.41 347 PRO A N 1
ATOM 2566 C CA . PRO A 1 347 ? 20.545 -5.179 -37.984 1.00 58.41 347 PRO A CA 1
ATOM 2567 C C . PRO A 1 347 ? 21.548 -6.143 -38.607 1.00 58.41 347 PRO A C 1
ATOM 2569 O O . PRO A 1 347 ? 22.646 -5.772 -39.021 1.00 58.41 347 PRO A O 1
ATOM 2572 N N . THR A 1 348 ? 21.171 -7.414 -38.663 1.00 53.88 348 THR A N 1
ATOM 2573 C CA . THR A 1 348 ? 21.874 -8.379 -39.492 1.00 53.88 348 THR A CA 1
ATOM 2574 C C . THR A 1 348 ? 21.686 -7.916 -40.931 1.00 53.88 348 THR A C 1
ATOM 2576 O O . THR A 1 348 ? 20.565 -7.662 -41.382 1.00 53.88 348 THR A O 1
ATOM 2579 N N . ALA A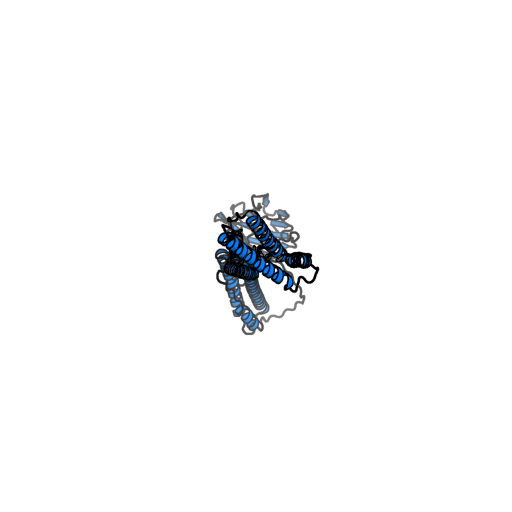 1 349 ? 22.794 -7.688 -41.640 1.00 54.22 349 ALA A N 1
ATOM 2580 C CA . ALA A 1 349 ? 22.719 -7.368 -43.056 1.00 54.22 349 ALA A CA 1
ATOM 2581 C C . ALA A 1 349 ? 21.950 -8.505 -43.730 1.00 54.22 349 ALA A C 1
ATOM 2583 O O . ALA A 1 349 ? 22.357 -9.657 -43.592 1.00 54.22 349 ALA A O 1
ATOM 2584 N N . ASP A 1 350 ? 20.843 -8.194 -44.417 1.00 63.59 350 ASP A N 1
ATOM 2585 C CA . ASP A 1 350 ? 20.123 -9.192 -45.208 1.00 63.59 350 ASP A CA 1
ATOM 2586 C C . ASP A 1 350 ? 21.153 -9.830 -46.150 1.00 63.59 350 ASP A C 1
ATOM 2588 O O . ASP A 1 350 ? 21.662 -9.143 -47.048 1.00 63.59 350 ASP A O 1
ATOM 2592 N N . PRO A 1 351 ? 21.511 -11.107 -45.931 1.00 62.47 351 PRO A N 1
ATOM 2593 C CA . PRO A 1 351 ? 22.646 -11.701 -46.611 1.00 62.47 351 PRO A CA 1
ATOM 2594 C C . PRO A 1 351 ? 22.376 -11.768 -48.119 1.00 62.47 351 PRO A C 1
ATOM 2596 O O . PRO A 1 351 ? 23.302 -11.643 -48.919 1.00 62.47 351 PRO A O 1
ATOM 2599 N N . VAL A 1 352 ? 21.103 -11.871 -48.527 1.00 67.62 352 VAL A N 1
ATOM 2600 C CA . VAL A 1 352 ? 20.693 -11.854 -49.936 1.00 67.62 352 VAL A CA 1
ATOM 2601 C C . VAL A 1 352 ? 20.910 -10.469 -50.538 1.00 67.62 352 VAL A C 1
ATOM 2603 O O . VAL A 1 352 ? 21.498 -10.354 -51.613 1.00 67.62 352 VAL A O 1
ATOM 2606 N N . LYS A 1 353 ? 20.497 -9.412 -49.832 1.00 72.81 353 LYS A N 1
ATOM 2607 C CA . LYS A 1 353 ? 20.686 -8.029 -50.290 1.00 72.81 353 LYS A CA 1
ATOM 2608 C C . LYS A 1 353 ? 22.168 -7.646 -50.361 1.00 72.81 353 LYS A C 1
ATOM 2610 O O . LYS A 1 353 ? 22.589 -7.040 -51.344 1.00 72.81 353 LYS A O 1
ATOM 2615 N N . ALA A 1 354 ? 22.962 -8.032 -49.363 1.00 70.19 354 ALA A N 1
ATOM 2616 C CA . ALA A 1 354 ? 24.407 -7.802 -49.347 1.00 70.19 354 ALA A CA 1
ATOM 2617 C C . ALA A 1 354 ? 25.107 -8.518 -50.518 1.00 70.19 354 ALA A C 1
ATOM 2619 O O . ALA A 1 354 ? 25.939 -7.928 -51.210 1.00 70.19 354 ALA A O 1
ATOM 2620 N N . ALA A 1 355 ? 24.713 -9.764 -50.805 1.00 76.25 355 ALA A N 1
ATOM 2621 C CA . ALA A 1 355 ? 25.216 -10.509 -51.955 1.00 76.25 355 ALA A CA 1
ATOM 2622 C C . ALA A 1 355 ? 24.829 -9.861 -53.299 1.00 76.25 355 ALA A C 1
ATOM 2624 O O . ALA A 1 355 ? 25.669 -9.782 -54.201 1.00 76.25 355 ALA A O 1
ATOM 2625 N N . ASP A 1 356 ? 23.596 -9.363 -53.435 1.00 75.88 356 ASP A N 1
ATOM 2626 C CA . ASP A 1 356 ? 23.136 -8.661 -54.641 1.00 75.88 356 ASP A CA 1
ATOM 2627 C C . ASP A 1 356 ? 23.903 -7.343 -54.869 1.00 75.88 356 ASP A C 1
ATOM 2629 O O . ASP A 1 356 ? 24.319 -7.054 -55.997 1.00 75.88 356 ASP A O 1
ATOM 2633 N N . GLU A 1 357 ? 24.158 -6.566 -53.812 1.00 78.81 357 GLU A N 1
ATOM 2634 C CA . GLU A 1 357 ? 24.936 -5.321 -53.881 1.00 78.81 357 GLU A CA 1
ATOM 2635 C C . GLU A 1 357 ? 26.417 -5.575 -54.210 1.00 78.81 357 GLU A C 1
ATOM 2637 O O . GLU A 1 357 ? 26.983 -4.898 -55.077 1.00 78.81 357 GLU A O 1
ATOM 2642 N N . ALA A 1 358 ? 27.045 -6.576 -53.583 1.00 79.00 358 ALA A N 1
ATOM 2643 C CA . ALA A 1 358 ? 28.424 -6.966 -53.881 1.00 79.00 358 ALA A CA 1
ATOM 2644 C C . ALA A 1 358 ? 28.570 -7.452 -55.335 1.00 79.00 358 ALA A C 1
ATOM 2646 O O . ALA A 1 358 ? 29.507 -7.066 -56.041 1.00 79.00 358 ALA A O 1
ATOM 2647 N N . LEU A 1 359 ? 27.600 -8.232 -55.826 1.00 84.12 359 LEU A N 1
ATOM 2648 C CA . LEU A 1 359 ? 27.556 -8.675 -57.219 1.00 84.12 359 LEU A CA 1
ATOM 2649 C C . LEU A 1 359 ? 27.377 -7.500 -58.193 1.00 84.12 359 LEU A C 1
ATOM 2651 O O . LEU A 1 359 ? 27.987 -7.497 -59.265 1.00 84.12 359 LEU A O 1
ATOM 2655 N N . ALA A 1 360 ? 26.561 -6.503 -57.842 1.00 84.94 360 ALA A N 1
ATOM 2656 C CA . ALA A 1 360 ? 26.385 -5.299 -58.650 1.00 84.94 360 ALA A CA 1
ATOM 2657 C C . ALA A 1 360 ? 27.684 -4.480 -58.744 1.00 84.94 360 ALA A C 1
ATOM 2659 O O . ALA A 1 360 ? 28.062 -4.072 -59.844 1.00 84.94 360 ALA A O 1
ATOM 2660 N N . LYS A 1 361 ? 28.409 -4.306 -57.629 1.00 81.88 361 LYS A N 1
ATOM 2661 C CA . LYS A 1 361 ? 29.711 -3.612 -57.602 1.00 81.88 361 LYS A CA 1
ATOM 2662 C C . LYS A 1 361 ? 30.772 -4.342 -58.423 1.00 81.88 361 LYS A C 1
ATOM 2664 O O . LYS A 1 361 ? 31.456 -3.707 -59.219 1.00 81.88 361 LYS A O 1
ATOM 2669 N N . ALA A 1 362 ? 30.854 -5.669 -58.306 1.00 89.19 362 ALA A N 1
ATOM 2670 C CA . ALA A 1 362 ? 31.771 -6.472 -59.114 1.00 89.19 362 ALA A CA 1
ATOM 2671 C C . ALA A 1 362 ? 31.483 -6.339 -60.622 1.00 89.19 362 ALA A C 1
ATOM 2673 O O . ALA A 1 362 ? 32.405 -6.160 -61.415 1.00 89.19 362 ALA A O 1
ATOM 2674 N N . LYS A 1 363 ? 30.202 -6.361 -61.023 1.00 88.75 363 LYS A N 1
ATOM 2675 C CA . LYS A 1 363 ? 29.796 -6.150 -62.425 1.00 88.75 363 LYS A CA 1
ATOM 2676 C C . LYS A 1 363 ? 30.124 -4.746 -62.927 1.00 88.75 363 LYS A C 1
ATOM 2678 O O . LYS A 1 363 ? 30.558 -4.606 -64.065 1.00 88.75 363 LYS A O 1
ATOM 2683 N N . ALA A 1 364 ? 29.911 -3.725 -62.099 1.00 88.38 364 ALA A N 1
ATOM 2684 C CA . ALA A 1 364 ? 30.233 -2.346 -62.449 1.00 88.38 364 ALA A CA 1
ATOM 2685 C C . ALA A 1 364 ? 31.747 -2.147 -62.635 1.00 88.38 364 ALA A C 1
ATOM 2687 O O . ALA A 1 364 ? 32.156 -1.519 -63.607 1.00 88.38 364 ALA A O 1
ATOM 2688 N N . ALA A 1 365 ? 32.573 -2.734 -61.763 1.00 88.19 365 ALA A N 1
ATOM 2689 C CA . ALA A 1 365 ? 34.030 -2.682 -61.882 1.00 88.19 365 ALA A CA 1
ATOM 2690 C C . ALA A 1 365 ? 34.551 -3.439 -63.119 1.00 88.19 365 ALA A C 1
ATOM 2692 O O . ALA A 1 365 ? 35.438 -2.946 -63.809 1.00 88.19 365 ALA A O 1
ATOM 2693 N N . GLU A 1 366 ? 33.974 -4.604 -63.443 1.00 88.62 366 GLU A N 1
ATOM 2694 C CA . GLU A 1 366 ? 34.320 -5.365 -64.657 1.00 88.62 366 GLU A CA 1
ATOM 2695 C C . GLU A 1 366 ? 33.944 -4.583 -65.933 1.00 88.62 366 GLU A C 1
ATOM 2697 O O . GLU A 1 366 ? 34.749 -4.498 -66.857 1.00 88.62 366 GLU A O 1
ATOM 2702 N N . ALA A 1 367 ? 32.781 -3.920 -65.951 1.00 89.75 367 ALA A N 1
ATOM 2703 C CA . ALA A 1 367 ? 32.371 -3.058 -67.063 1.00 89.75 367 ALA A CA 1
ATOM 2704 C C . ALA A 1 367 ? 33.262 -1.810 -67.217 1.00 89.75 367 ALA A C 1
ATOM 2706 O O . ALA A 1 367 ? 33.633 -1.459 -68.335 1.00 89.75 367 ALA A O 1
ATOM 2707 N N . ALA A 1 368 ? 33.633 -1.166 -66.105 1.00 88.00 368 ALA A N 1
ATOM 2708 C CA . ALA A 1 368 ? 34.530 -0.010 -66.114 1.00 88.00 368 ALA A CA 1
ATOM 2709 C C . ALA A 1 368 ? 35.929 -0.375 -66.637 1.00 88.00 368 ALA A C 1
ATOM 2711 O O . ALA A 1 368 ? 36.530 0.399 -67.380 1.00 88.00 368 ALA A O 1
ATOM 2712 N N . LEU A 1 369 ? 36.427 -1.568 -66.298 1.00 90.06 369 LEU A N 1
ATOM 2713 C CA . LEU A 1 369 ? 37.683 -2.080 -66.835 1.00 90.06 369 LEU A CA 1
ATOM 2714 C C . LEU A 1 369 ? 37.598 -2.345 -68.345 1.00 90.06 369 LEU A C 1
ATOM 2716 O O . LEU A 1 369 ? 38.506 -1.957 -69.076 1.00 90.06 369 LEU A O 1
ATOM 2720 N N . ASP A 1 370 ? 36.529 -2.987 -68.823 1.00 89.94 370 ASP A N 1
ATOM 2721 C CA . ASP A 1 370 ? 36.342 -3.244 -70.257 1.00 89.94 370 ASP A CA 1
ATOM 2722 C C . ASP A 1 370 ? 36.268 -1.925 -71.055 1.00 89.94 370 ASP A C 1
ATOM 2724 O O . ASP A 1 370 ? 36.867 -1.808 -72.128 1.00 89.94 370 ASP A O 1
ATOM 2728 N N . GLU A 1 371 ? 35.597 -0.903 -70.510 1.00 89.25 371 GLU A N 1
ATOM 2729 C CA . GLU A 1 371 ? 35.557 0.445 -71.087 1.00 89.25 371 GLU A CA 1
ATOM 2730 C C . GLU A 1 371 ? 36.938 1.120 -71.079 1.00 89.25 371 GLU A C 1
ATOM 2732 O O . GLU A 1 371 ? 37.357 1.689 -72.091 1.00 89.25 371 GLU A O 1
ATOM 2737 N N . ALA A 1 372 ? 37.688 1.016 -69.979 1.00 87.44 372 ALA A N 1
ATOM 2738 C CA . ALA A 1 372 ? 39.044 1.550 -69.893 1.00 87.44 372 ALA A CA 1
ATOM 2739 C C . ALA A 1 372 ? 39.993 0.878 -70.898 1.00 87.44 372 ALA A C 1
ATOM 2741 O O . ALA A 1 372 ? 40.780 1.564 -71.547 1.00 87.44 372 ALA A O 1
ATOM 2742 N N . ILE A 1 373 ? 39.885 -0.442 -71.093 1.00 85.88 373 ILE A N 1
ATOM 2743 C CA . ILE A 1 373 ? 40.653 -1.183 -72.107 1.00 85.88 373 ILE A CA 1
ATOM 2744 C C . ILE A 1 373 ? 40.273 -0.724 -73.522 1.00 85.88 373 ILE A C 1
ATOM 2746 O O . ILE A 1 373 ? 41.153 -0.577 -74.372 1.00 85.88 373 ILE A O 1
AT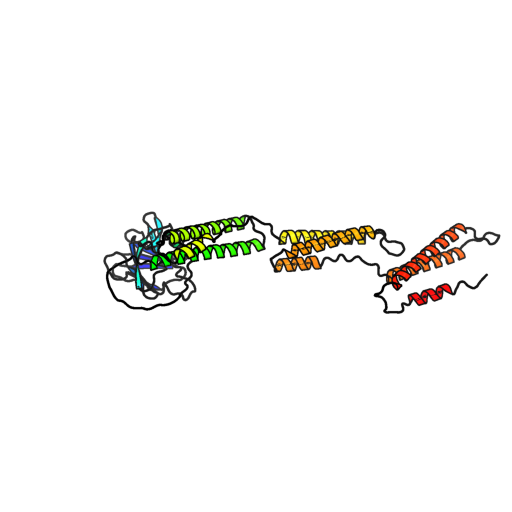OM 2750 N N . ALA A 1 374 ? 38.985 -0.485 -73.791 1.00 85.56 374 ALA A N 1
ATOM 2751 C CA . ALA A 1 374 ? 38.512 -0.017 -75.095 1.00 85.56 374 ALA A CA 1
ATOM 2752 C C . ALA A 1 374 ? 38.993 1.407 -75.426 1.00 85.56 374 ALA A C 1
ATOM 2754 O O . ALA A 1 374 ? 39.308 1.694 -76.583 1.00 85.56 374 ALA A O 1
ATOM 2755 N N . ASN A 1 375 ? 39.078 2.271 -74.411 1.00 84.88 375 ASN A N 1
ATOM 2756 C CA . ASN A 1 375 ? 39.506 3.664 -74.538 1.00 84.88 375 ASN A CA 1
ATOM 2757 C C . ASN A 1 375 ? 41.028 3.855 -74.431 1.00 84.88 375 ASN A C 1
ATOM 2759 O O . ASN A 1 375 ? 41.522 4.957 -74.668 1.00 84.88 375 ASN A O 1
ATOM 2763 N N . ALA A 1 376 ? 41.780 2.811 -74.075 1.00 86.19 376 ALA A N 1
ATOM 2764 C CA . ALA A 1 376 ? 43.214 2.913 -73.862 1.00 86.19 376 ALA A CA 1
ATOM 2765 C C . ALA A 1 376 ? 43.966 3.226 -75.165 1.00 86.19 376 ALA A C 1
ATOM 2767 O O . ALA A 1 376 ? 43.862 2.519 -76.175 1.00 86.19 376 ALA A O 1
ATOM 2768 N N . GLU A 1 377 ? 44.777 4.284 -75.130 1.00 81.44 377 GLU A N 1
ATOM 2769 C CA . GLU A 1 377 ? 45.624 4.650 -76.257 1.00 81.44 377 GLU A CA 1
ATOM 2770 C C . GLU A 1 377 ? 46.721 3.609 -76.492 1.00 81.44 377 GLU A C 1
ATOM 2772 O O . GLU A 1 377 ? 47.378 3.125 -75.564 1.00 81.44 377 GLU A O 1
ATOM 2777 N N . LYS A 1 378 ? 46.969 3.315 -77.771 1.00 82.69 378 LYS A N 1
ATOM 2778 C CA . LYS A 1 378 ? 48.047 2.424 -78.192 1.00 82.69 378 LYS A CA 1
ATOM 2779 C C . LYS A 1 378 ? 49.302 3.210 -78.545 1.00 82.69 378 LYS A C 1
ATOM 2781 O O . LYS A 1 378 ? 49.253 4.263 -79.185 1.00 82.69 378 LYS A O 1
ATOM 2786 N N . ASN A 1 379 ? 50.442 2.672 -78.154 1.00 78.00 379 ASN A N 1
ATOM 2787 C CA . ASN A 1 379 ? 51.738 3.014 -78.704 1.00 78.00 379 ASN A CA 1
ATOM 2788 C C . ASN A 1 379 ? 51.798 2.642 -80.199 1.00 78.00 379 ASN A C 1
ATOM 2790 O O . ASN A 1 379 ? 51.020 1.806 -80.667 1.00 78.00 379 ASN A O 1
ATOM 2794 N N . PRO A 1 380 ? 52.741 3.216 -80.969 1.00 79.38 380 PRO A N 1
ATOM 2795 C CA . PRO A 1 380 ? 52.936 2.867 -82.379 1.00 79.38 380 PRO A CA 1
ATOM 2796 C C . PRO A 1 380 ? 53.244 1.380 -82.622 1.00 79.38 380 PRO A C 1
ATOM 2798 O O . PRO A 1 380 ? 53.000 0.879 -83.716 1.00 79.38 380 PRO A O 1
ATOM 2801 N N . ASP A 1 381 ? 53.772 0.679 -81.614 1.00 81.69 381 ASP A N 1
ATOM 2802 C CA . ASP A 1 381 ? 54.042 -0.765 -81.632 1.00 81.69 381 ASP A CA 1
ATOM 2803 C C . ASP A 1 381 ? 52.814 -1.629 -81.275 1.00 81.69 381 ASP A C 1
ATOM 2805 O O . ASP A 1 381 ? 52.895 -2.857 -81.277 1.00 81.69 381 ASP A O 1
ATOM 2809 N N . GLY A 1 382 ? 51.672 -0.995 -80.989 1.00 72.06 382 GLY A N 1
ATOM 2810 C CA . GLY A 1 382 ? 50.414 -1.645 -80.635 1.00 72.06 382 GLY A CA 1
ATOM 2811 C C . GLY A 1 382 ? 50.228 -1.952 -79.145 1.00 72.06 382 GLY A C 1
ATOM 2812 O O . GLY A 1 382 ? 49.140 -2.409 -78.787 1.00 72.06 382 GLY A O 1
ATOM 2813 N N . SER A 1 383 ? 51.222 -1.692 -78.285 1.00 77.06 383 SER A N 1
ATOM 2814 C CA . SER A 1 383 ? 51.102 -1.841 -76.822 1.00 77.06 383 SER A CA 1
ATOM 2815 C C . SER A 1 383 ? 50.247 -0.730 -76.196 1.00 77.06 383 SER A C 1
ATOM 2817 O O . SER A 1 383 ? 50.071 0.323 -76.800 1.00 77.06 383 SER A O 1
ATOM 2819 N N . LEU A 1 384 ? 49.678 -0.942 -75.006 1.00 81.50 384 LEU A N 1
ATOM 2820 C CA . LEU A 1 384 ? 48.857 0.070 -74.321 1.00 81.50 384 LEU A CA 1
ATOM 2821 C C . LEU A 1 384 ? 49.751 1.063 -73.560 1.00 81.50 384 LEU A C 1
ATOM 2823 O O . LEU A 1 384 ? 50.675 0.646 -72.866 1.00 81.50 384 LEU A O 1
ATOM 2827 N N . LYS A 1 385 ? 49.477 2.370 -73.673 1.00 76.44 385 LYS A N 1
ATOM 2828 C CA . LYS A 1 385 ? 50.276 3.427 -73.018 1.00 76.44 385 LYS A CA 1
ATOM 2829 C C . LYS A 1 385 ? 50.159 3.433 -71.490 1.00 76.44 385 LYS A C 1
ATOM 2831 O O . LYS A 1 385 ? 51.161 3.646 -70.816 1.00 76.44 385 LYS A O 1
ATOM 2836 N N . ASP A 1 386 ? 48.972 3.140 -70.960 1.00 83.12 386 ASP A N 1
ATOM 2837 C CA . ASP A 1 386 ? 48.648 3.242 -69.526 1.00 83.12 386 ASP A CA 1
ATOM 2838 C C . ASP A 1 386 ? 48.455 1.866 -68.858 1.00 83.12 386 ASP A C 1
ATOM 2840 O O . ASP A 1 386 ? 47.562 1.655 -68.034 1.00 83.12 386 ASP A O 1
ATOM 2844 N N . GLU A 1 387 ? 49.302 0.895 -69.211 1.00 84.38 387 GLU A N 1
ATOM 2845 C CA . GLU A 1 387 ? 49.190 -0.505 -68.769 1.00 84.38 387 GLU A CA 1
ATOM 2846 C C . GLU A 1 387 ? 49.162 -0.666 -67.235 1.00 84.38 387 GLU A C 1
ATOM 2848 O O . GLU A 1 387 ? 48.444 -1.514 -66.706 1.00 84.38 387 GLU A O 1
ATOM 2853 N N . ALA A 1 388 ? 49.879 0.189 -66.498 1.00 87.38 388 ALA A N 1
ATOM 2854 C CA . ALA A 1 388 ? 49.880 0.175 -65.034 1.00 87.38 388 ALA A CA 1
ATOM 2855 C C . ALA A 1 388 ? 48.519 0.570 -64.426 1.00 87.38 388 ALA A C 1
ATOM 2857 O O . ALA A 1 388 ? 48.096 -0.028 -63.437 1.00 87.38 388 ALA A O 1
ATOM 2858 N N . ALA A 1 389 ? 47.819 1.540 -65.023 1.00 85.75 389 ALA A N 1
ATOM 2859 C CA . ALA A 1 389 ? 46.502 1.975 -64.558 1.00 85.75 389 ALA A CA 1
ATOM 2860 C C . ALA A 1 389 ? 45.431 0.914 -64.852 1.00 85.75 389 ALA A C 1
ATOM 2862 O O . ALA A 1 389 ? 44.620 0.594 -63.984 1.00 85.75 389 ALA A O 1
ATOM 2863 N N . LEU A 1 390 ? 45.493 0.297 -66.037 1.00 86.94 390 LEU A N 1
ATOM 2864 C CA . LEU A 1 390 ? 44.627 -0.829 -66.397 1.00 86.94 390 LEU A CA 1
ATOM 2865 C C . LEU A 1 390 ? 44.853 -2.038 -65.488 1.00 86.94 390 LEU A C 1
ATOM 2867 O O . LEU A 1 390 ? 43.897 -2.707 -65.102 1.00 86.94 390 LEU A O 1
ATOM 2871 N N . LYS A 1 391 ? 46.106 -2.301 -65.102 1.00 90.06 391 LYS A N 1
ATOM 2872 C CA . LYS A 1 391 ? 46.425 -3.367 -64.150 1.00 90.06 391 LYS A CA 1
ATOM 2873 C C . LYS A 1 391 ? 45.849 -3.092 -62.761 1.00 90.06 391 LYS A C 1
ATOM 2875 O O . LYS A 1 391 ? 45.261 -3.994 -62.180 1.00 90.06 391 LYS A O 1
ATOM 2880 N N . ALA A 1 392 ? 45.939 -1.857 -62.269 1.00 88.31 392 ALA A N 1
ATOM 2881 C CA . ALA A 1 392 ? 45.334 -1.478 -60.992 1.00 88.31 392 ALA A CA 1
ATOM 2882 C C . ALA A 1 392 ? 43.801 -1.643 -61.001 1.00 88.31 392 ALA A C 1
ATOM 2884 O O . ALA A 1 392 ? 43.242 -2.213 -60.068 1.00 88.31 392 ALA A O 1
ATOM 2885 N N . GLN A 1 393 ? 43.130 -1.231 -62.082 1.00 87.25 393 GLN A N 1
ATOM 2886 C CA . GLN A 1 393 ? 41.683 -1.432 -62.247 1.00 87.25 393 GLN A CA 1
ATOM 2887 C C . GLN A 1 393 ? 41.308 -2.915 -62.376 1.00 87.25 393 GLN A C 1
ATOM 2889 O O . GLN A 1 393 ? 40.282 -3.353 -61.858 1.00 87.25 393 GLN A O 1
ATOM 2894 N N . GLN A 1 394 ? 42.151 -3.713 -63.036 1.00 90.75 394 GLN A N 1
ATOM 2895 C CA . GLN A 1 394 ? 41.974 -5.159 -63.123 1.00 90.75 394 GLN A CA 1
ATOM 2896 C C . GLN A 1 394 ? 42.117 -5.833 -61.754 1.00 90.75 394 GLN A C 1
ATOM 2898 O O . GLN A 1 394 ? 41.340 -6.743 -61.449 1.00 90.75 394 GLN A O 1
ATOM 2903 N N . ASP A 1 395 ? 43.072 -5.397 -60.935 1.00 91.75 395 ASP A N 1
ATOM 2904 C CA . ASP A 1 395 ? 43.271 -5.902 -59.577 1.00 91.75 395 ASP A CA 1
ATOM 2905 C C . ASP A 1 395 ? 42.089 -5.517 -58.663 1.00 91.75 395 ASP A C 1
ATOM 2907 O O . ASP A 1 395 ? 41.584 -6.368 -57.928 1.00 91.75 395 ASP A O 1
ATOM 2911 N N . GLU A 1 396 ? 41.563 -4.293 -58.782 1.00 86.19 396 GLU A N 1
ATOM 2912 C CA . GLU A 1 396 ? 40.360 -3.833 -58.070 1.00 86.19 396 GLU A CA 1
ATOM 2913 C C . GLU A 1 396 ? 39.101 -4.627 -58.468 1.00 86.19 396 GLU A C 1
ATOM 2915 O O . GLU A 1 396 ? 38.374 -5.125 -57.602 1.00 86.19 396 GLU A O 1
ATOM 2920 N N . ALA A 1 397 ? 38.865 -4.826 -59.770 1.00 87.31 397 ALA A N 1
ATOM 2921 C CA . ALA A 1 397 ? 37.739 -5.621 -60.262 1.00 87.31 397 ALA A CA 1
ATOM 2922 C C . ALA A 1 397 ? 37.814 -7.082 -59.786 1.00 87.31 397 ALA A C 1
ATOM 2924 O O . ALA A 1 397 ? 36.797 -7.673 -59.413 1.00 87.31 397 ALA A O 1
ATOM 2925 N N . ASN A 1 398 ? 39.018 -7.665 -59.748 1.00 88.94 398 ASN A N 1
ATOM 2926 C CA . ASN A 1 398 ? 39.230 -9.013 -59.218 1.00 88.94 398 ASN A CA 1
ATOM 2927 C C . ASN A 1 398 ? 38.967 -9.081 -57.708 1.00 88.94 398 ASN A C 1
ATOM 2929 O O . ASN A 1 398 ? 38.291 -10.006 -57.259 1.00 88.94 398 ASN A O 1
ATOM 2933 N N . ALA A 1 399 ? 39.434 -8.097 -56.935 1.00 86.75 399 ALA A N 1
ATOM 2934 C CA . ALA A 1 399 ? 39.185 -8.031 -55.496 1.00 86.75 399 ALA A CA 1
ATOM 2935 C C . ALA A 1 399 ? 37.680 -7.950 -55.178 1.00 86.75 399 ALA A C 1
ATOM 2937 O O . ALA A 1 399 ? 37.178 -8.712 -54.352 1.00 86.75 399 ALA A O 1
ATOM 2938 N N . LEU A 1 400 ? 36.933 -7.102 -55.894 1.00 82.19 400 LEU A N 1
ATOM 2939 C CA . LEU A 1 400 ? 35.478 -6.982 -55.734 1.00 82.19 400 LEU A CA 1
ATOM 2940 C C . LEU A 1 400 ? 34.728 -8.255 -56.157 1.00 82.19 400 LEU A C 1
ATOM 2942 O O . LEU A 1 400 ? 33.703 -8.600 -55.568 1.00 82.19 400 LEU A O 1
ATOM 2946 N N . LYS A 1 401 ? 35.240 -8.988 -57.150 1.00 85.31 401 LYS A N 1
ATOM 2947 C CA . LYS A 1 401 ? 34.674 -10.270 -57.593 1.00 85.31 401 LYS A CA 1
ATOM 2948 C C . LYS A 1 401 ? 34.866 -11.381 -56.563 1.00 85.31 401 LYS A C 1
ATOM 2950 O O . LYS A 1 401 ? 33.949 -12.180 -56.374 1.00 85.31 401 LYS A O 1
ATOM 2955 N N . GLU A 1 402 ? 36.018 -11.432 -55.896 1.00 82.88 402 GLU A N 1
ATOM 2956 C CA . GLU A 1 402 ? 36.239 -12.359 -54.780 1.00 82.88 402 GLU A CA 1
ATOM 2957 C C . GLU A 1 402 ? 35.379 -11.988 -53.564 1.00 82.88 402 GLU A C 1
ATOM 2959 O O . GLU A 1 402 ? 34.716 -12.865 -53.013 1.00 82.88 402 GLU A O 1
ATOM 2964 N N . ALA A 1 403 ? 35.259 -10.697 -53.234 1.00 77.06 403 ALA A N 1
ATOM 2965 C CA . ALA A 1 403 ? 34.348 -10.231 -52.183 1.00 77.06 403 ALA A CA 1
ATOM 2966 C C . ALA A 1 403 ? 32.880 -10.620 -52.465 1.00 77.06 403 ALA A C 1
ATOM 2968 O O . ALA A 1 403 ? 32.175 -11.104 -51.581 1.00 77.06 403 ALA A O 1
ATOM 2969 N N . ALA A 1 404 ? 32.424 -10.497 -53.719 1.00 82.62 404 ALA A N 1
ATOM 2970 C CA . ALA A 1 404 ? 31.083 -10.925 -54.120 1.00 82.62 404 ALA A CA 1
ATOM 2971 C C . ALA A 1 404 ? 30.877 -12.446 -54.005 1.00 82.62 404 ALA A C 1
ATOM 2973 O O . ALA A 1 404 ? 29.800 -12.893 -53.609 1.00 82.62 404 ALA A O 1
ATOM 2974 N N . LYS A 1 405 ? 31.890 -13.262 -54.330 1.00 83.06 405 LYS A N 1
ATOM 2975 C CA . LYS A 1 405 ? 31.824 -14.723 -54.145 1.00 83.06 405 LYS A CA 1
ATOM 2976 C C . LYS A 1 405 ? 31.701 -15.098 -52.673 1.00 83.06 405 LYS A C 1
ATOM 2978 O O . LYS A 1 405 ? 30.904 -15.974 -52.348 1.00 83.06 405 LYS A O 1
ATOM 2983 N N . GLU A 1 406 ? 32.463 -14.440 -51.806 1.00 79.56 406 GLU A N 1
ATOM 2984 C CA . GLU A 1 406 ? 32.424 -14.688 -50.366 1.00 79.56 406 GLU A CA 1
ATOM 2985 C C . GLU A 1 406 ? 31.063 -14.303 -49.763 1.00 79.56 406 GLU A C 1
ATOM 2987 O O . GLU A 1 406 ? 30.480 -15.081 -49.008 1.00 79.56 406 GLU A O 1
ATOM 2992 N N . ALA A 1 407 ? 30.504 -13.156 -50.163 1.00 74.06 407 ALA A N 1
ATOM 2993 C CA . ALA A 1 407 ? 29.165 -12.731 -49.750 1.00 74.06 407 ALA A CA 1
ATOM 2994 C C . ALA A 1 407 ? 28.075 -13.727 -50.193 1.00 74.06 407 ALA A C 1
ATOM 2996 O O . ALA A 1 407 ? 27.194 -14.074 -49.410 1.00 74.06 407 ALA A O 1
ATOM 2997 N N . ILE A 1 408 ? 28.159 -14.251 -51.422 1.00 75.81 408 ILE A N 1
ATOM 2998 C CA . ILE A 1 408 ? 27.219 -15.264 -51.933 1.00 75.81 408 ILE A CA 1
ATOM 2999 C C . ILE A 1 408 ? 27.362 -16.598 -51.184 1.00 75.81 408 ILE A C 1
ATOM 3001 O O . ILE A 1 408 ? 26.351 -17.249 -50.924 1.00 75.81 408 ILE A O 1
ATOM 3005 N N . ALA A 1 409 ? 28.582 -17.002 -50.812 1.00 76.94 409 ALA A N 1
ATOM 3006 C CA . ALA A 1 409 ? 28.811 -18.223 -50.036 1.00 76.94 409 ALA A CA 1
ATOM 3007 C C . ALA A 1 409 ? 28.136 -18.159 -48.652 1.00 76.94 409 ALA A C 1
ATOM 3009 O O . ALA A 1 409 ? 27.483 -19.119 -48.240 1.00 76.94 409 ALA A O 1
ATOM 3010 N N . LYS A 1 410 ? 28.190 -16.992 -47.991 1.00 68.69 410 LYS A N 1
ATOM 3011 C CA . LYS A 1 410 ? 27.520 -16.735 -46.701 1.00 68.69 410 LYS A CA 1
ATOM 3012 C C . LYS A 1 410 ? 25.989 -16.858 -46.779 1.00 68.69 410 LYS A C 1
ATOM 3014 O O . LYS A 1 410 ? 25.370 -17.253 -45.800 1.00 68.69 410 LYS A O 1
ATOM 3019 N N . VAL A 1 411 ? 25.375 -16.599 -47.941 1.00 70.25 411 VAL A N 1
ATOM 3020 C CA . VAL A 1 411 ? 23.929 -16.823 -48.175 1.00 70.25 411 VAL A CA 1
ATOM 3021 C C . VAL A 1 411 ? 23.586 -18.312 -48.268 1.00 70.25 411 VAL A C 1
ATOM 3023 O O . VAL A 1 411 ? 22.497 -18.728 -47.878 1.00 70.25 411 VAL A O 1
ATOM 3026 N N . THR A 1 412 ? 24.481 -19.122 -48.838 1.00 59.00 412 THR A N 1
ATOM 3027 C CA . THR A 1 412 ? 24.225 -20.546 -49.107 1.00 59.00 412 THR A CA 1
ATOM 3028 C C . THR A 1 412 ? 24.461 -21.470 -47.914 1.00 59.00 412 THR A C 1
ATOM 3030 O O . THR A 1 412 ? 23.908 -22.569 -47.914 1.00 59.00 412 THR A O 1
ATOM 3033 N N . ASP A 1 413 ? 25.219 -21.025 -46.909 1.00 53.66 413 ASP A N 1
ATOM 3034 C CA . ASP A 1 413 ? 25.565 -21.813 -45.717 1.00 53.66 413 ASP A CA 1
ATOM 3035 C C . ASP A 1 413 ? 24.602 -21.607 -44.523 1.00 53.66 413 ASP A C 1
ATOM 3037 O O . ASP A 1 413 ? 24.751 -22.273 -43.499 1.00 53.66 413 ASP A O 1
ATOM 3041 N N . ASP A 1 414 ? 23.581 -20.743 -44.638 1.00 45.38 414 ASP A N 1
ATOM 3042 C CA . ASP A 1 414 ? 22.567 -20.535 -43.590 1.00 45.38 414 ASP A CA 1
ATOM 3043 C C . ASP A 1 414 ? 21.539 -21.700 -43.544 1.00 45.38 414 ASP A C 1
ATOM 3045 O O . ASP A 1 414 ? 20.768 -21.897 -44.500 1.00 45.38 414 ASP A O 1
ATOM 3049 N N . PRO A 1 415 ? 21.467 -22.484 -42.445 1.00 44.12 415 PRO A N 1
ATOM 3050 C CA . PRO A 1 415 ? 20.587 -23.649 -42.331 1.00 44.12 415 PRO A CA 1
ATOM 3051 C C . PRO A 1 415 ? 19.082 -23.321 -42.356 1.00 44.12 415 PRO A C 1
ATOM 3053 O O . PRO A 1 415 ? 18.278 -24.231 -42.581 1.00 44.12 415 PRO A O 1
ATOM 3056 N N . MET A 1 416 ? 18.665 -22.057 -42.179 1.00 43.62 416 MET A N 1
ATOM 3057 C CA . MET A 1 416 ? 17.244 -21.667 -42.260 1.00 43.62 416 MET A CA 1
ATOM 3058 C C . MET A 1 416 ? 16.753 -21.310 -43.678 1.00 43.62 416 MET A C 1
ATOM 3060 O O . MET A 1 416 ? 15.543 -21.235 -43.907 1.00 43.62 416 MET A O 1
ATOM 3064 N N . MET A 1 417 ? 17.642 -21.178 -44.670 1.00 48.69 417 MET A N 1
ATOM 3065 C CA . MET A 1 417 ? 17.311 -20.700 -46.028 1.00 48.69 417 MET A CA 1
ATOM 3066 C C . MET A 1 417 ? 17.150 -21.812 -47.088 1.00 48.69 417 MET A C 1
ATOM 3068 O O . MET A 1 417 ? 17.258 -21.578 -48.293 1.00 48.69 417 MET A O 1
ATOM 3072 N N . HIS A 1 418 ? 16.794 -23.041 -46.699 1.00 42.81 418 HIS A N 1
ATOM 3073 C CA . HIS A 1 418 ? 16.477 -24.144 -47.632 1.00 42.81 418 HIS A CA 1
ATOM 3074 C C . HIS A 1 418 ? 15.112 -24.016 -48.351 1.00 42.81 418 HIS A C 1
ATOM 3076 O O . HIS A 1 418 ? 14.445 -25.011 -48.643 1.00 42.81 418 HIS A O 1
ATOM 3082 N N . ARG A 1 419 ? 14.661 -22.798 -48.683 1.00 41.25 419 ARG A N 1
ATOM 3083 C CA . ARG A 1 419 ? 13.466 -22.588 -49.523 1.00 41.25 419 ARG A CA 1
ATOM 3084 C C . ARG A 1 419 ? 13.629 -21.439 -50.514 1.00 41.25 419 ARG A C 1
ATOM 3086 O O . ARG A 1 419 ? 12.933 -20.434 -50.427 1.00 41.25 419 ARG A O 1
ATOM 3093 N N . LYS A 1 420 ? 14.467 -21.660 -51.527 1.00 37.00 420 LYS A N 1
ATOM 3094 C CA . LYS A 1 420 ? 14.157 -21.531 -52.971 1.00 37.00 420 LYS A CA 1
ATOM 3095 C C . LYS A 1 420 ? 15.474 -21.557 -53.758 1.00 37.00 420 LYS A C 1
ATOM 3097 O O . LYS A 1 420 ? 16.437 -20.935 -53.325 1.00 37.00 420 LYS A O 1
ATOM 3102 N N . PRO A 1 421 ? 15.542 -22.221 -54.926 1.00 38.78 421 PRO A N 1
ATOM 3103 C CA . PRO A 1 421 ? 16.698 -22.104 -55.807 1.00 38.78 421 PRO A CA 1
ATOM 3104 C C . PRO A 1 421 ? 16.780 -20.658 -56.320 1.00 38.78 421 PRO A C 1
ATOM 3106 O O . PRO A 1 421 ? 16.083 -20.277 -57.261 1.00 38.78 421 PRO A O 1
ATOM 3109 N N . SER A 1 422 ? 17.582 -19.835 -55.645 1.00 45.44 422 SER A N 1
ATOM 3110 C CA . SER A 1 422 ? 17.774 -18.429 -55.980 1.00 45.44 422 SER A CA 1
ATOM 3111 C C . SER A 1 422 ? 18.440 -18.296 -57.352 1.00 45.44 422 SER A C 1
ATOM 3113 O O . SER A 1 422 ? 19.453 -18.942 -57.650 1.00 45.44 422 SER A O 1
ATOM 3115 N N . LEU A 1 423 ? 17.860 -17.422 -58.180 1.00 46.97 423 LEU A N 1
ATOM 3116 C CA . LEU A 1 423 ? 18.320 -16.974 -59.501 1.00 46.97 423 LEU A CA 1
ATOM 3117 C C . LEU A 1 423 ? 19.814 -16.588 -59.547 1.00 46.97 423 LEU A C 1
ATOM 3119 O O . LEU A 1 423 ? 20.421 -16.619 -60.620 1.00 46.97 423 LEU A O 1
ATOM 3123 N N . ILE A 1 424 ? 20.418 -16.306 -58.391 1.00 45.03 424 ILE A N 1
ATOM 3124 C CA . ILE A 1 424 ? 21.835 -15.975 -58.191 1.00 45.03 424 ILE A CA 1
ATOM 3125 C C . ILE A 1 424 ? 22.761 -17.108 -58.677 1.00 45.03 424 ILE A C 1
ATOM 3127 O O . ILE A 1 424 ? 23.726 -16.864 -59.404 1.00 45.03 424 ILE A O 1
ATOM 3131 N N . SER A 1 425 ? 22.408 -18.372 -58.415 1.00 43.28 425 SER A N 1
ATOM 3132 C CA . SER A 1 425 ? 23.182 -19.540 -58.879 1.00 43.28 425 SER A CA 1
ATOM 3133 C C . SER A 1 425 ? 23.109 -19.769 -60.403 1.00 43.28 425 SER A C 1
ATOM 3135 O O . SER A 1 425 ? 24.011 -20.371 -60.993 1.00 43.28 425 SER A O 1
ATOM 3137 N N . LYS A 1 426 ? 22.079 -19.234 -61.080 1.00 45.56 426 LYS A N 1
ATOM 3138 C CA . LYS A 1 426 ? 21.984 -19.207 -62.554 1.00 45.56 426 LYS A CA 1
ATOM 3139 C C . LYS A 1 426 ? 22.790 -18.061 -63.175 1.00 45.56 426 LYS A C 1
ATOM 3141 O O . LYS A 1 426 ? 23.363 -18.261 -64.241 1.00 45.56 426 LYS A O 1
ATOM 3146 N N . GLN A 1 427 ? 22.871 -16.902 -62.519 1.00 44.94 427 GLN A N 1
ATOM 3147 C CA . GLN A 1 427 ? 23.621 -15.734 -63.004 1.00 44.94 427 GLN A CA 1
ATOM 3148 C C . GLN A 1 427 ? 25.140 -15.981 -63.055 1.00 44.94 427 GLN A C 1
ATOM 3150 O O . GLN A 1 427 ? 25.775 -15.593 -64.035 1.00 44.94 427 GLN A O 1
ATOM 3155 N N . MET A 1 428 ? 25.720 -16.706 -62.088 1.00 42.16 428 MET A N 1
ATOM 3156 C CA . MET A 1 428 ? 27.152 -17.063 -62.130 1.00 42.16 428 MET A CA 1
ATOM 3157 C C . MET A 1 428 ? 27.522 -18.005 -63.286 1.00 42.16 428 MET A C 1
ATOM 3159 O O . MET A 1 428 ? 28.614 -17.886 -63.838 1.00 42.16 428 MET A O 1
ATOM 3163 N N . ARG A 1 429 ? 26.626 -18.914 -63.709 1.00 42.72 429 ARG A N 1
ATOM 3164 C CA . ARG A 1 429 ? 26.914 -19.803 -64.855 1.00 42.72 429 ARG A CA 1
ATOM 3165 C C . ARG A 1 429 ? 26.986 -19.066 -66.190 1.00 42.72 429 ARG A C 1
ATOM 3167 O O . ARG A 1 429 ? 27.586 -19.604 -67.112 1.00 42.72 429 ARG A O 1
ATOM 3174 N N . LEU A 1 430 ? 26.411 -17.867 -66.311 1.00 39.00 430 LEU A N 1
ATOM 3175 C CA . LEU A 1 430 ? 26.511 -17.090 -67.548 1.00 39.00 430 LEU A CA 1
ATOM 3176 C C . LEU A 1 430 ? 27.826 -16.307 -67.664 1.00 39.00 430 LEU A C 1
ATOM 3178 O O . LEU A 1 430 ? 28.301 -16.109 -68.779 1.00 39.00 430 LEU A O 1
ATOM 3182 N N . THR A 1 431 ? 28.462 -15.914 -66.557 1.00 35.84 431 THR A N 1
ATOM 3183 C CA 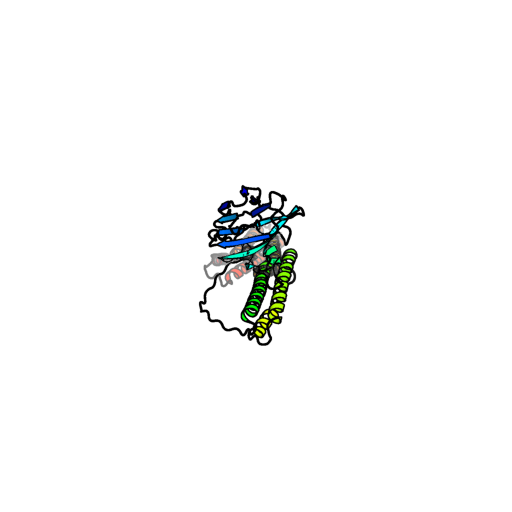. THR A 1 431 ? 29.706 -15.124 -66.612 1.00 35.84 431 THR A CA 1
ATOM 3184 C C . THR A 1 431 ? 30.967 -15.977 -66.753 1.00 35.84 431 THR A C 1
ATOM 3186 O O . THR A 1 431 ? 31.980 -15.484 -67.241 1.00 35.84 431 THR A O 1
ATOM 3189 N N . THR A 1 432 ? 30.933 -17.276 -66.421 1.00 35.03 432 THR A N 1
ATOM 3190 C CA . THR A 1 432 ? 32.108 -18.159 -66.599 1.00 35.03 432 THR A CA 1
ATOM 3191 C C . THR A 1 432 ? 32.274 -18.692 -68.029 1.00 35.03 432 THR A C 1
ATOM 3193 O O . THR A 1 432 ? 33.341 -19.195 -68.374 1.00 35.03 432 THR A O 1
ATOM 3196 N N . THR A 1 433 ? 31.256 -18.588 -68.892 1.00 34.00 433 THR A N 1
ATOM 3197 C CA . THR A 1 433 ? 31.301 -19.177 -70.247 1.00 34.00 433 THR A CA 1
ATOM 3198 C C . THR A 1 433 ? 31.846 -18.228 -71.326 1.00 34.00 433 THR A C 1
ATOM 3200 O O . THR A 1 433 ? 32.176 -18.694 -72.412 1.00 34.00 433 THR A O 1
ATOM 3203 N N . SER A 1 434 ? 32.048 -16.932 -71.052 1.00 37.22 434 SER A N 1
ATOM 3204 C CA . SER A 1 434 ? 32.390 -15.949 -72.103 1.00 37.22 434 SER A CA 1
ATOM 3205 C C . SER A 1 434 ? 33.866 -15.509 -72.196 1.00 37.22 434 SER A C 1
ATOM 3207 O O . SER A 1 434 ? 34.154 -14.509 -72.845 1.00 37.22 434 SER A O 1
ATOM 3209 N N . ARG A 1 435 ? 34.830 -16.239 -71.608 1.00 41.91 435 ARG A N 1
ATOM 3210 C CA . ARG A 1 435 ? 36.284 -16.009 -71.834 1.00 41.91 435 ARG A CA 1
ATOM 3211 C C . ARG A 1 435 ? 37.047 -17.283 -72.241 1.00 41.91 435 ARG A C 1
ATOM 3213 O O . ARG A 1 435 ? 38.152 -17.555 -71.781 1.00 41.91 435 ARG A O 1
ATOM 3220 N N . ARG A 1 436 ? 36.467 -18.076 -73.148 1.00 39.59 436 ARG A N 1
ATOM 3221 C CA . ARG A 1 436 ? 37.194 -19.081 -73.955 1.00 39.59 436 ARG A CA 1
ATOM 3222 C C . ARG A 1 436 ? 36.845 -18.928 -75.438 1.00 39.59 436 ARG A C 1
ATOM 3224 O O . ARG A 1 436 ? 36.215 -19.797 -76.017 1.00 39.59 436 ARG A O 1
ATOM 3231 N N . GLN A 1 437 ? 37.230 -17.793 -76.010 1.00 37.28 437 GLN A N 1
ATOM 3232 C CA . GLN A 1 437 ? 37.407 -17.468 -77.438 1.00 37.28 437 GLN A CA 1
ATOM 3233 C C . GLN A 1 437 ? 37.581 -15.943 -77.423 1.00 37.28 437 GLN A C 1
ATOM 3235 O O . GLN A 1 437 ? 36.651 -15.246 -77.056 1.00 37.28 437 GLN A O 1
ATOM 3240 N N . THR A 1 438 ? 38.760 -15.360 -77.588 1.00 33.66 438 THR A N 1
ATOM 3241 C CA . THR A 1 438 ? 39.696 -15.485 -78.707 1.00 33.66 438 THR A CA 1
ATOM 3242 C C . THR A 1 438 ? 41.129 -15.190 -78.251 1.00 33.66 438 THR A C 1
ATOM 3244 O O . THR A 1 438 ? 41.348 -14.466 -77.284 1.00 33.66 438 THR A O 1
ATOM 3247 N N . ARG A 1 439 ? 42.078 -15.814 -78.952 1.00 33.22 439 ARG A N 1
ATOM 3248 C CA . ARG A 1 439 ? 43.510 -15.495 -78.955 1.00 33.22 439 ARG A CA 1
ATOM 3249 C C . ARG A 1 439 ? 43.778 -14.084 -79.457 1.00 33.22 439 ARG A C 1
ATOM 3251 O O . ARG A 1 439 ? 42.973 -13.637 -80.306 1.00 33.22 439 ARG A O 1
#

Secondary structure (DSSP, 8-state):
--EEEEEE-SSSEEEEEEE-TTPPEEEE--TT-EEEEEETTTSS--SEEEEEEETTEEEEEESSS-SS-SEEEETTT--TTS----PPEEEE-TTS-EEEEEETT--GGGSGGGPPTT-EEEEEEEEEEES-SS-----HHHHHT-SSS--------------------------THHHHHHHHHHHHHHHHHHHHHHHHHHHHGGG---HHHHHHHHHHHHHHHHHHHHHHHHHHTS-TT-TTHHHHHHHHHT---PPPPP---HHHHHHHHHHHHHHHHHHHHHHHHHPPBPTTS-BTTHHHHHHHHHHHHHHHHHHHHHHTT---HHHHHHHHHHHHH---------HHHHHHHHHHHHHHHHHHHHHHHHHPPBPTTS-BTTHHHHHHHHHHHHHHHHHHHHHHHHHHS-TT--S---THHHHHHHHSSSSSS--

Foldseek 3Di:
DKKKKFKFAQPGTPDIDIFDPPAAAEDEDDPRIEIEIADPVLRKHQFKWKWAAAPQKIFIGHPPPDPDTRYIHPNQQPCVPVDQNLYFYWIQDPVRFIFTWDFPVLDLCQGSSRPDHGDMTMTGGDDDTDPDNHGDRDPCSSVVSDPQAADDDDDDDDDDDDDDDDDDDDDDDDPLPVLVVSLVRLLVRLVVLLVVLVVLLVVCPLFWNDPVSLVVSVVSLVVSVSSLVSSCVSLVPRDPPDPCSVVSNVSSVPRDSDRDDTTHGLLVVLVVLLVVLVVLLVVLVVCLVPFDADQLRHGPPVVVSVVSLVVSVVSLVVSVVSLVSNNPPVSSVVSVVSSVPRDSDDPDPPLVVSLVSLVVVLVVLVVVLVVCVVPFDADPVRHGPPVVVSVVSVVVSVVSVVVSVVSVVVVVPDPVPPPDPDCVVVVVVVVVPPPPDDD

Sequence (439 aa):
MSTTLKVLNAKTVIAEHKIKQGETLTLAAKVEANYQLIDDKTGFGPENIITKREDNDLKIFLKDGDVKEDIVIKDYYDEEAGKETSNLLIGQADNGKIYAYIPESGVKTDAVSLLADQVAAPQILGGDELASAFWAFNPWWLAALVPLAAGITIAASNSGGSSGNNNGSNNEEPDNTAPVKAAKNAVAAAEKAASDLDKAIAEAQKGGLTAEEKSKLDEQAKEADALKDAAKAAVDALPDTSTDKTDLTTRVEVIDNRVPDVTEDPATEAKAAVEAAEKAAKVLDEAIANAEKNPDGSLKDEAALKAQQDEANALKEAAKEAIAKVTDDAQKVELDKQADAINNDFPTADPVKAADEALAKAKAAEAALDEAIANAEKNPDGSLKDEAALKAQQDEANALKEAAKEAIAKVTDDPMMHRKPSLISKQMRLTTTSRRQTR

pLDDT: mean 77.69, std 19.7, range [26.14, 97.88]